Protein AF-A0A5S9IV39-F1 (afdb_monomer)

Nearest PDB structures (foldseek):
  6kns-assembly2_B-2  TM=7.835E-01  e=1.927E-12  Bacillus subtilis
  6kns-assembly1_A  TM=7.463E-01  e=2.581E-12  Bacillus subtilis
  1zkp-assembly1_C  TM=7.550E-01  e=1.438E-12  Bacillus anthracis str. Ames
  6kns-assembly4_D-2  TM=7.554E-01  e=3.458E-12  Bacillus subtilis
  5mtz-assembly2_B  TM=5.776E-01  e=8.945E-10  Saccharomyces cerevisiae

Organism: Uabimicrobium amorphum (NCBI:txid2596890)

Sequence (436 aa):
MKLIRKNTNKLLLPDYIIKCLSEIDWVNVHKGPEGENIIDFYDNDLLMITYGTRGSTPFSGPECLRYGGNTTSYQIYSPKLPNNYLYIGDGGSGILEIDKAIIRKCFSQGINPFADSKEKVSNVISEVVNTYTHYHYDHLHTGAPLTGLFHSLVIRKMIIGGWGPRRMFQNVFKRPVFPRDFSEMNASYAFYQIKDPRSSVIIFLPDGDFKEMGCSEFKNLLKQNVPQIKHKKVSHDLANCVVVKCFPTCHPDPCISYRYETYNHDNQIVSAITFMTDHDIRDTDYRETYFRDQVAGSDALYIDGQYENKNYIPGFGHGRVELIGEMAQKLKVPNVAIGHHDPTREDSQIDAMVELAKEANKSPESDFRSNILGASDRMLIFVPAKERGRKGIVIGKMDLKIGRKVEANLTSELEGTYAYTDLTSGYSVHDHTSTT

InterPro domains:
  IPR036866 Ribonuclease Z/Hydroxyacylglutathione hydrolase-like [G3DSA:3.60.15.10] (48-379)
  IPR036866 Ribonuclease Z/Hydroxyacylglutathione hydrolase-like [SSF56281] (132-360)

Radius of gyration: 21.0 Å; Cα contacts (8 Å, |Δi|>4): 983; chains: 1; bounding box: 49×58×57 Å

Foldseek 3Di:
DPWDWDQDPAALDFVLVVVLLVPAPLWDWDADPVRDTGTIATQFKKKKWWLAFAADAFADDPLFPFFHGWFTKMWIDGPLARRQETEMEFFTLSVQVSLVRLCVVCVVVVHHLAPDALVSSSVRHAEYEYEYQDQHCRRYVRGLLPGVLNVRLSHAYEYEYADCPPVSVQVNQDPPNHPHGVVVRVNRYDYHHDHDLLQWKWKQGSVRDIDIDGPVVVVVQLVDLFRWDDDDPDIDTQQSIWMWRWDWAQALDTGIKIKTFHAHSNSDTQAIEIEEEQHADDLCLLVDPSSLVRQAPHQEYEYFAQADPVPDDPRRRGYHLLSLLQSCLSRVHAEYAYGNHHSPDGPVRQVVSQVNSQVSVDDPVDPRGHHTYHHHRGWMWMAGGPDPRDQGIFTDHRQPVVVCVVDPDDDDPPPVPRPDDDSVPRVSPRDPPDDD

Structure (mmCIF, N/CA/C/O backbone):
data_AF-A0A5S9IV39-F1
#
_entry.id   AF-A0A5S9IV39-F1
#
loop_
_atom_site.group_PDB
_atom_site.id
_atom_site.type_symbol
_atom_site.label_atom_id
_atom_site.label_alt_id
_atom_site.label_comp_id
_atom_site.label_asym_id
_atom_site.label_entity_id
_atom_site.label_seq_id
_atom_site.pdbx_PDB_ins_code
_atom_site.Cartn_x
_atom_site.Cartn_y
_atom_site.Cartn_z
_atom_site.occupancy
_atom_site.B_iso_or_equiv
_atom_site.auth_seq_id
_atom_site.auth_comp_id
_atom_site.auth_asym_id
_atom_site.auth_atom_id
_atom_site.pdbx_PDB_model_num
ATOM 1 N N . MET A 1 1 ? -20.327 -15.338 15.941 1.00 32.53 1 MET A N 1
ATOM 2 C CA . MET A 1 1 ? -19.684 -14.053 15.601 1.00 32.53 1 MET A CA 1
ATOM 3 C C . MET A 1 1 ? -20.724 -12.937 15.712 1.00 32.53 1 MET A C 1
ATOM 5 O O . MET A 1 1 ? -21.688 -12.956 14.957 1.00 32.53 1 MET A O 1
ATOM 9 N N . LYS A 1 2 ? -20.624 -12.037 16.703 1.00 27.78 2 LYS A N 1
ATOM 10 C CA . LYS A 1 2 ? -21.437 -10.807 16.716 1.00 27.78 2 LYS A CA 1
ATOM 11 C C . LYS A 1 2 ? -20.745 -9.828 15.772 1.00 27.78 2 LYS A C 1
ATOM 13 O O . LYS A 1 2 ? -19.661 -9.364 16.096 1.00 27.78 2 LYS A O 1
ATOM 18 N N . LEU A 1 3 ? -21.323 -9.589 14.600 1.00 31.08 3 LEU A N 1
ATOM 19 C CA . LEU A 1 3 ? -20.855 -8.542 13.696 1.00 31.08 3 LEU A CA 1
ATOM 20 C C . LEU A 1 3 ? -21.110 -7.189 14.362 1.00 31.08 3 LEU A C 1
ATOM 22 O O . LEU A 1 3 ? -22.253 -6.881 14.707 1.00 31.08 3 LEU A O 1
ATOM 26 N N . ILE A 1 4 ? -20.059 -6.399 14.559 1.00 41.25 4 ILE A N 1
ATOM 27 C CA . ILE A 1 4 ? -20.183 -5.027 15.039 1.00 41.25 4 ILE A CA 1
ATOM 28 C C . ILE A 1 4 ? -20.114 -4.121 13.811 1.00 41.25 4 ILE A C 1
ATOM 30 O O . ILE A 1 4 ? -19.109 -4.065 13.109 1.00 41.25 4 ILE A O 1
ATOM 34 N N . ARG A 1 5 ? -21.215 -3.418 13.540 1.00 45.28 5 ARG A N 1
ATOM 35 C CA . ARG A 1 5 ? -21.240 -2.303 12.593 1.00 45.28 5 ARG A CA 1
ATOM 36 C C . ARG A 1 5 ? -20.698 -1.081 13.323 1.00 45.28 5 ARG A C 1
ATOM 38 O O . ARG A 1 5 ? -21.283 -0.667 14.326 1.00 45.28 5 ARG A O 1
ATOM 45 N N . LYS A 1 6 ? -19.594 -0.506 12.848 1.00 48.19 6 LYS A N 1
ATOM 46 C CA . LYS A 1 6 ? -19.117 0.776 13.368 1.00 48.19 6 LYS A CA 1
ATOM 47 C C . LYS A 1 6 ? -19.725 1.901 12.544 1.00 48.19 6 LYS A C 1
ATOM 49 O O . LYS A 1 6 ? -19.437 2.034 11.361 1.00 48.19 6 LYS A O 1
ATOM 54 N N . ASN A 1 7 ? -20.503 2.762 13.196 1.00 43.53 7 ASN A N 1
ATOM 55 C CA . ASN A 1 7 ? -20.769 4.097 12.667 1.00 43.53 7 ASN A CA 1
ATOM 56 C C . ASN A 1 7 ? -19.463 4.896 12.782 1.00 43.53 7 ASN A C 1
ATOM 58 O O . ASN A 1 7 ? -19.201 5.537 13.800 1.00 43.53 7 ASN A O 1
ATOM 62 N N . THR A 1 8 ? -18.577 4.784 11.794 1.00 49.19 8 THR A N 1
ATOM 63 C CA . THR A 1 8 ? -17.324 5.540 11.796 1.00 49.19 8 THR A CA 1
ATOM 64 C C . THR A 1 8 ? -17.610 6.985 11.409 1.00 49.19 8 THR A C 1
ATOM 66 O O . THR A 1 8 ? -17.911 7.281 10.254 1.00 49.19 8 THR A O 1
ATOM 69 N N . ASN A 1 9 ? -17.480 7.903 12.366 1.00 49.62 9 ASN A N 1
ATOM 70 C CA . ASN A 1 9 ? -17.461 9.331 12.066 1.00 49.62 9 ASN A CA 1
ATOM 71 C C . ASN A 1 9 ? -16.240 9.670 11.190 1.00 49.62 9 ASN A C 1
ATOM 73 O O . ASN A 1 9 ? -15.111 9.350 11.561 1.00 49.62 9 ASN A O 1
ATOM 77 N N . LYS A 1 10 ? -16.518 10.322 10.049 1.00 57.34 10 LYS A N 1
ATOM 78 C CA . LYS A 1 10 ? -15.617 11.023 9.111 1.00 57.34 10 LYS A CA 1
ATOM 79 C C . LYS A 1 10 ? -14.285 10.311 8.828 1.00 57.34 10 LYS A C 1
ATOM 81 O O . LYS A 1 10 ? -13.255 10.645 9.402 1.00 57.34 10 LYS A O 1
ATOM 86 N N . LEU A 1 11 ? -14.293 9.389 7.864 1.00 59.19 11 LEU A N 1
ATOM 87 C CA . LEU A 1 11 ? -13.065 8.804 7.319 1.00 59.19 11 LEU A CA 1
ATOM 88 C C . LEU A 1 11 ? -12.176 9.876 6.674 1.00 59.19 11 LEU A C 1
ATOM 90 O O . LEU A 1 11 ? -12.661 10.795 6.000 1.00 59.19 11 LEU A O 1
ATOM 94 N N . LEU A 1 12 ? -10.859 9.729 6.815 1.00 66.06 12 LEU A N 1
ATOM 95 C CA . LEU A 1 12 ? -9.867 10.442 6.005 1.00 66.06 12 LEU A CA 1
ATOM 96 C C . LEU A 1 12 ? -9.728 9.814 4.608 1.00 66.06 12 LEU A C 1
ATOM 98 O O . LEU A 1 12 ? -8.633 9.528 4.128 1.00 66.06 12 LEU A O 1
ATOM 102 N N . LEU A 1 13 ? -10.867 9.604 3.952 1.00 68.00 13 LEU A N 1
ATOM 103 C CA . LEU A 1 13 ? -10.930 9.285 2.535 1.00 68.00 13 LEU A CA 1
ATOM 104 C C . LEU A 1 13 ? -11.268 10.568 1.763 1.00 68.00 13 LEU A C 1
ATOM 106 O O . LEU A 1 13 ? -12.123 11.340 2.214 1.00 68.00 13 LEU A O 1
ATOM 110 N N . PRO A 1 14 ? -10.608 10.826 0.624 1.00 64.44 14 PRO A N 1
ATOM 111 C CA . PRO A 1 14 ? -11.048 11.857 -0.305 1.00 64.44 14 PRO A CA 1
ATOM 112 C C . PRO A 1 14 ? -12.504 11.641 -0.759 1.00 64.44 14 PRO A C 1
ATOM 114 O O . PRO A 1 14 ? -12.929 10.505 -0.959 1.00 64.44 14 PRO A O 1
ATOM 117 N N . ASP A 1 15 ? -13.257 12.718 -0.996 1.00 66.94 15 ASP A N 1
ATOM 118 C CA . ASP A 1 15 ? -14.691 12.639 -1.340 1.00 66.94 15 ASP A CA 1
ATOM 119 C C . ASP A 1 15 ? -14.977 11.807 -2.599 1.00 66.94 15 ASP A C 1
ATOM 121 O O . ASP A 1 15 ? -16.003 11.133 -2.695 1.00 66.94 15 ASP A O 1
ATOM 125 N N . TYR A 1 16 ? -14.055 11.806 -3.565 1.00 66.12 16 TYR A N 1
ATOM 126 C CA . TYR A 1 16 ? -14.197 10.984 -4.765 1.00 66.12 16 TYR A CA 1
ATOM 127 C C . TYR A 1 16 ? -14.107 9.478 -4.459 1.00 66.12 16 TYR A C 1
ATOM 129 O O . TYR A 1 16 ? -14.784 8.701 -5.126 1.00 66.12 16 TYR A O 1
ATOM 137 N N . ILE A 1 17 ? -13.350 9.061 -3.430 1.00 72.25 17 ILE A N 1
ATOM 138 C CA . ILE A 1 17 ? -13.328 7.668 -2.950 1.00 72.25 17 ILE A CA 1
ATOM 139 C C . ILE A 1 17 ? -14.689 7.302 -2.378 1.00 72.25 17 ILE A C 1
ATOM 141 O O . ILE A 1 17 ? -15.246 6.268 -2.733 1.00 72.25 17 ILE A O 1
ATOM 145 N N . ILE A 1 18 ? -15.233 8.162 -1.511 1.00 72.38 18 ILE A N 1
ATOM 146 C CA . ILE A 1 18 ? -16.552 7.964 -0.899 1.00 72.38 18 ILE A CA 1
ATOM 147 C C . ILE A 1 18 ? -17.593 7.805 -2.005 1.00 72.38 18 ILE A C 1
ATOM 149 O O . ILE A 1 18 ? -18.405 6.885 -1.971 1.00 72.38 18 ILE A O 1
ATOM 153 N N . LYS A 1 19 ? -17.530 8.644 -3.040 1.00 71.81 19 LYS A N 1
ATOM 154 C CA . LYS A 1 19 ? -18.428 8.511 -4.180 1.00 71.81 19 LYS A CA 1
ATOM 155 C C . LYS A 1 19 ? -18.265 7.175 -4.918 1.00 71.81 19 LYS A C 1
ATOM 157 O O . LYS A 1 19 ? -19.274 6.520 -5.152 1.00 71.8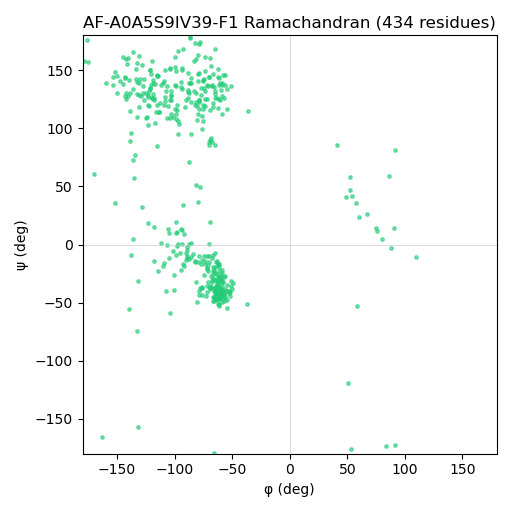1 19 LYS A O 1
ATOM 162 N N . CYS A 1 20 ? -17.042 6.738 -5.219 1.00 74.19 20 CYS A N 1
ATOM 163 C CA . CYS A 1 20 ? -16.818 5.442 -5.877 1.00 74.19 20 CYS A CA 1
ATOM 164 C C . CYS A 1 20 ? -17.349 4.273 -5.035 1.00 74.19 20 CYS A C 1
ATOM 166 O O . CYS A 1 20 ? -18.021 3.388 -5.551 1.00 74.19 20 CYS A O 1
ATOM 168 N N . LEU A 1 21 ? -17.107 4.294 -3.724 1.00 78.50 21 LEU A N 1
ATOM 169 C CA . LEU A 1 21 ? -17.638 3.288 -2.806 1.00 78.50 21 LEU A CA 1
ATOM 170 C C . LEU A 1 21 ? -19.171 3.290 -2.778 1.00 78.50 21 LEU A C 1
ATOM 172 O O . LEU A 1 21 ? -19.775 2.229 -2.682 1.00 78.50 21 LEU A O 1
ATOM 176 N N . SER A 1 22 ? -19.797 4.466 -2.891 1.00 77.38 22 SER A N 1
ATOM 177 C CA . SER A 1 22 ? -21.258 4.594 -2.903 1.00 77.38 22 SER A CA 1
ATOM 178 C C . SER A 1 22 ? -21.934 4.060 -4.170 1.00 77.38 22 SER A C 1
ATOM 180 O O . SER A 1 22 ? -23.147 3.878 -4.173 1.00 77.38 22 SER A O 1
ATOM 182 N N . GLU A 1 23 ? -21.166 3.822 -5.236 1.00 77.44 23 GLU A N 1
ATOM 183 C CA . GLU A 1 23 ? -21.652 3.243 -6.495 1.00 77.44 23 GLU A CA 1
ATOM 184 C C . GLU A 1 23 ? -21.594 1.703 -6.495 1.00 77.44 23 GLU A C 1
ATOM 186 O O . GLU A 1 23 ? -22.163 1.069 -7.382 1.00 77.44 23 GLU A O 1
ATOM 191 N N . ILE A 1 24 ? -20.956 1.084 -5.494 1.00 78.38 24 ILE A N 1
ATOM 192 C CA . ILE A 1 24 ? -20.933 -0.374 -5.337 1.00 78.38 24 ILE A CA 1
ATOM 193 C C . ILE A 1 24 ? -22.310 -0.835 -4.841 1.00 78.38 24 ILE A C 1
ATOM 195 O O . ILE A 1 24 ? -22.748 -0.465 -3.755 1.00 78.38 24 ILE A O 1
ATOM 199 N N . ASP A 1 25 ? -22.981 -1.679 -5.624 1.00 77.25 25 ASP A N 1
ATOM 200 C CA . ASP A 1 25 ? -24.392 -2.055 -5.450 1.00 77.25 25 ASP A CA 1
ATOM 201 C C . ASP A 1 25 ? -24.731 -2.702 -4.095 1.00 77.25 25 ASP A C 1
ATOM 203 O O . ASP A 1 25 ? -25.843 -2.544 -3.593 1.00 77.25 25 ASP A O 1
ATOM 207 N N . TRP A 1 26 ? -23.787 -3.427 -3.495 1.00 77.44 26 TRP A N 1
ATOM 208 C CA . TRP A 1 26 ? -23.942 -4.055 -2.178 1.00 77.44 26 TRP A CA 1
ATOM 209 C C . TRP A 1 26 ? -23.358 -3.234 -1.021 1.00 77.44 26 TRP A C 1
ATOM 211 O O . TRP A 1 26 ? -23.416 -3.680 0.129 1.00 77.44 26 TRP A O 1
ATOM 221 N N . VAL A 1 27 ? -22.781 -2.059 -1.286 1.00 79.56 27 VAL A N 1
ATOM 222 C CA . VAL A 1 27 ? -22.343 -1.137 -0.234 1.00 79.56 27 VAL A CA 1
ATOM 223 C C . VAL A 1 27 ? -23.547 -0.342 0.253 1.00 79.56 27 VAL A C 1
ATOM 225 O O . VAL A 1 27 ? -24.215 0.359 -0.502 1.00 79.56 27 VAL A O 1
ATOM 228 N N . ASN A 1 28 ? -23.818 -0.433 1.553 1.00 79.88 28 ASN A N 1
ATOM 229 C CA . ASN A 1 28 ? -24.914 0.306 2.157 1.00 79.88 28 ASN A CA 1
ATOM 230 C C . ASN A 1 28 ? -24.531 1.781 2.307 1.00 79.88 28 ASN A C 1
ATOM 232 O O . ASN A 1 28 ? -23.580 2.127 3.015 1.00 79.88 28 ASN A O 1
ATOM 236 N N . VAL A 1 29 ? -25.317 2.644 1.666 1.00 79.50 29 VAL A N 1
ATOM 237 C CA . VAL A 1 29 ? -25.182 4.100 1.728 1.00 79.50 29 VAL A CA 1
ATOM 238 C C . VAL A 1 29 ? -26.459 4.682 2.312 1.00 79.50 29 VAL A C 1
ATOM 240 O O . VAL A 1 29 ? -27.559 4.381 1.853 1.00 79.50 29 VAL A O 1
ATOM 243 N N . HIS A 1 30 ? -26.327 5.538 3.316 1.00 80.88 30 HIS A N 1
ATOM 244 C CA . HIS A 1 30 ? -27.452 6.252 3.912 1.00 80.88 30 HIS A CA 1
ATOM 245 C C . HIS A 1 30 ? -27.107 7.723 4.137 1.00 80.88 30 HIS A C 1
ATOM 247 O O . HIS A 1 30 ? -25.952 8.131 4.030 1.00 80.88 30 HIS A O 1
ATOM 253 N N . LYS A 1 31 ? -28.123 8.550 4.390 1.00 79.88 31 LYS A N 1
ATOM 254 C CA . LYS A 1 31 ? -27.938 9.984 4.615 1.00 79.88 31 LYS A CA 1
ATOM 255 C C . LYS A 1 31 ? -27.679 10.279 6.085 1.00 79.88 31 LYS A C 1
ATOM 257 O O . LYS A 1 31 ? -28.416 9.804 6.948 1.00 79.88 31 LYS A O 1
ATOM 262 N N . GLY A 1 32 ? -26.636 11.061 6.339 1.00 70.19 32 GLY A N 1
ATOM 263 C CA . GLY A 1 32 ? -26.328 11.594 7.655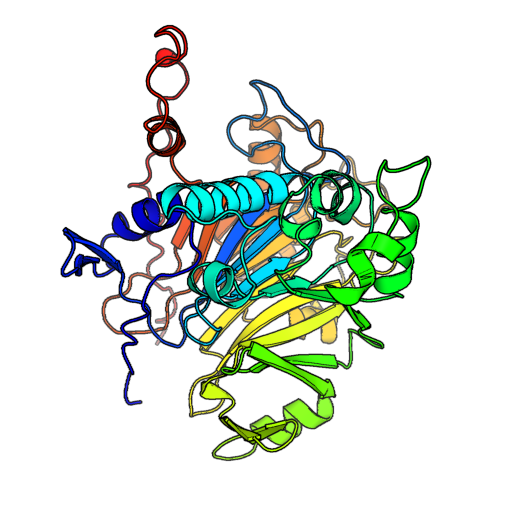 1.00 70.19 32 GLY A CA 1
ATOM 264 C C . GLY A 1 32 ? -27.201 12.791 8.041 1.00 70.19 32 GLY A C 1
ATOM 265 O O . GLY A 1 32 ? -27.998 13.272 7.227 1.00 70.19 32 GLY A O 1
ATOM 266 N N . PRO A 1 33 ? -27.060 13.279 9.286 1.00 70.88 33 PRO A N 1
ATOM 267 C CA . PRO A 1 33 ? -27.818 14.419 9.801 1.00 70.88 33 PRO A CA 1
ATOM 268 C C . PRO A 1 33 ? -27.607 15.716 9.006 1.00 70.88 33 PRO A C 1
ATOM 270 O O . PRO A 1 33 ? -28.498 16.562 8.989 1.00 70.88 33 PRO A O 1
ATOM 273 N N . GLU A 1 34 ? -26.459 15.873 8.340 1.00 67.88 34 GLU A N 1
ATOM 274 C CA . GLU A 1 34 ? -26.099 17.046 7.530 1.00 67.88 34 GLU A CA 1
ATOM 275 C C . GLU A 1 34 ? -26.335 16.799 6.020 1.00 67.88 34 GLU A C 1
ATOM 277 O O . GLU A 1 34 ? -25.954 17.612 5.179 1.00 67.88 34 GLU A O 1
ATOM 282 N N . GLY A 1 35 ? -26.994 15.690 5.650 1.00 68.75 35 GLY A N 1
ATOM 283 C CA . GLY A 1 35 ? -27.282 15.312 4.259 1.00 68.75 35 GLY A CA 1
ATOM 284 C C . GLY A 1 35 ? -26.106 14.664 3.513 1.00 68.75 35 GLY A C 1
ATOM 285 O O . GLY A 1 35 ? -26.217 14.350 2.317 1.00 68.75 35 GLY A O 1
ATOM 286 N N . GLU A 1 36 ? -24.995 14.424 4.205 1.00 68.25 36 GLU A N 1
ATOM 287 C CA . GLU A 1 36 ? -23.816 13.730 3.705 1.00 68.25 36 GLU A CA 1
ATOM 288 C C . GLU A 1 36 ? -24.091 12.237 3.456 1.00 68.25 36 GLU A C 1
ATOM 290 O O . GLU A 1 36 ? -24.979 11.637 4.064 1.00 68.25 36 GLU A O 1
ATOM 295 N N . ASN A 1 37 ? -23.346 11.622 2.532 1.00 68.31 37 ASN A N 1
ATOM 296 C CA . ASN A 1 37 ? -23.401 10.172 2.335 1.00 68.31 37 ASN A CA 1
ATOM 297 C C . ASN A 1 37 ? -22.577 9.481 3.430 1.00 68.31 37 ASN A C 1
ATOM 299 O O . ASN A 1 37 ? -21.375 9.721 3.539 1.00 68.31 37 ASN A O 1
ATOM 303 N N . ILE A 1 38 ? -23.212 8.597 4.195 1.00 73.31 38 ILE A N 1
ATOM 304 C CA . ILE A 1 38 ? -22.571 7.702 5.157 1.00 73.31 38 ILE A CA 1
ATOM 305 C C . ILE A 1 38 ? -22.505 6.310 4.540 1.00 73.31 38 ILE A C 1
ATOM 307 O O . ILE A 1 38 ? -23.515 5.778 4.078 1.00 73.31 38 ILE A O 1
ATOM 311 N N . ILE A 1 39 ? -21.305 5.737 4.545 1.00 77.25 39 ILE A N 1
ATOM 312 C CA . ILE A 1 39 ? -21.019 4.401 4.028 1.00 77.25 39 ILE A CA 1
ATOM 313 C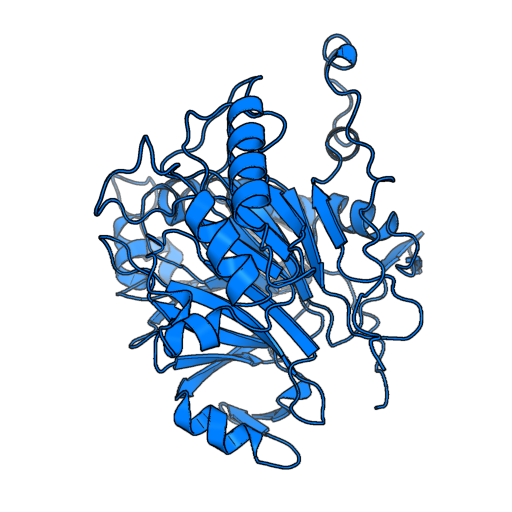 C . ILE A 1 39 ? -20.773 3.468 5.202 1.00 77.25 39 ILE A C 1
ATOM 315 O O . ILE A 1 39 ? -19.992 3.793 6.098 1.00 77.25 39 ILE A O 1
ATOM 319 N N . ASP A 1 40 ? -21.423 2.310 5.182 1.00 78.69 40 ASP A N 1
ATOM 320 C CA . ASP A 1 40 ? -21.189 1.282 6.186 1.00 78.69 40 ASP A CA 1
ATOM 321 C C . ASP A 1 40 ? -19.914 0.501 5.892 1.00 78.69 40 ASP A C 1
ATOM 323 O O . ASP A 1 40 ? -19.777 -0.115 4.835 1.00 78.69 40 ASP A O 1
ATOM 327 N N . PHE A 1 41 ? -19.020 0.479 6.877 1.00 81.88 41 PHE A N 1
ATOM 328 C CA . PHE A 1 41 ? -17.872 -0.413 6.903 1.00 81.88 41 PHE A CA 1
ATOM 329 C C . PHE A 1 41 ? -17.977 -1.386 8.073 1.00 81.88 41 PHE A C 1
ATOM 331 O O . PHE A 1 41 ? -18.463 -1.050 9.159 1.00 81.88 41 PHE A O 1
ATOM 338 N N . TYR A 1 42 ? -17.476 -2.593 7.851 1.00 84.69 42 TYR A N 1
ATOM 339 C CA . TYR A 1 42 ? -17.427 -3.653 8.852 1.00 84.69 42 TYR A CA 1
ATOM 340 C C . TYR A 1 42 ? -16.016 -3.799 9.401 1.00 84.69 42 TYR A C 1
ATOM 342 O O . TYR A 1 42 ? -15.053 -3.541 8.690 1.00 84.69 42 TYR A O 1
ATOM 350 N N . ASP A 1 43 ? -15.866 -4.240 10.652 1.00 84.12 43 ASP A N 1
ATOM 351 C CA . ASP A 1 43 ? -14.563 -4.240 11.336 1.00 84.12 43 ASP A CA 1
ATOM 352 C C . ASP A 1 43 ? -13.433 -4.898 10.529 1.00 84.12 43 ASP A C 1
ATOM 354 O O . ASP A 1 43 ? -12.300 -4.429 10.559 1.00 84.12 43 ASP A O 1
ATOM 358 N N . ASN A 1 44 ? -13.732 -5.960 9.781 1.00 88.62 44 ASN A N 1
ATOM 359 C CA . ASN A 1 44 ? -12.749 -6.714 8.998 1.00 88.62 44 ASN A CA 1
ATOM 360 C C . ASN A 1 44 ? -12.589 -6.232 7.549 1.00 88.62 44 ASN A C 1
ATOM 362 O O . ASN A 1 44 ? -11.924 -6.895 6.760 1.00 88.62 44 ASN A O 1
ATOM 366 N N . ASP A 1 45 ? -13.197 -5.103 7.194 1.00 89.94 45 ASP A N 1
ATOM 367 C CA . ASP A 1 45 ? -12.993 -4.478 5.896 1.00 89.94 45 ASP A CA 1
ATOM 368 C C . ASP A 1 45 ? -11.565 -3.954 5.774 1.00 89.94 45 ASP A C 1
ATOM 370 O O . ASP A 1 45 ? -11.025 -3.311 6.686 1.00 89.94 45 ASP A O 1
ATOM 374 N N . LEU A 1 46 ? -10.975 -4.206 4.610 1.00 92.56 46 LEU A N 1
ATOM 375 C CA . LEU A 1 46 ? -9.658 -3.716 4.250 1.00 92.56 46 LEU A CA 1
ATOM 376 C C . LEU A 1 46 ? -9.716 -3.070 2.868 1.00 92.56 46 LEU A C 1
ATOM 378 O O . LEU A 1 46 ? -10.206 -3.652 1.902 1.00 92.56 46 LEU A O 1
ATOM 382 N N . LEU A 1 47 ? -9.210 -1.847 2.788 1.00 92.12 47 LEU A N 1
ATOM 383 C CA . LEU A 1 47 ? -9.186 -1.048 1.576 1.00 92.12 47 LEU A CA 1
ATOM 384 C C . LEU A 1 47 ? -7.753 -0.617 1.291 1.00 92.12 47 LEU A C 1
ATOM 386 O O . LEU A 1 47 ? -7.085 -0.066 2.165 1.00 92.12 47 LEU A O 1
ATOM 390 N N . MET A 1 48 ? -7.301 -0.821 0.061 1.00 95.19 48 MET A N 1
ATOM 391 C CA . MET A 1 48 ? -6.076 -0.231 -0.459 1.00 95.19 48 MET A CA 1
ATOM 392 C C . MET A 1 48 ? -6.421 0.688 -1.626 1.00 95.19 48 MET A C 1
ATOM 394 O O . MET A 1 48 ? -7.254 0.349 -2.465 1.00 95.19 48 MET A O 1
ATOM 398 N N . ILE A 1 49 ? -5.777 1.850 -1.677 1.00 92.94 49 ILE A N 1
ATOM 399 C CA . ILE A 1 49 ? -5.847 2.755 -2.824 1.00 92.94 49 ILE A CA 1
ATOM 400 C C . ILE A 1 49 ? -4.430 2.991 -3.314 1.00 92.94 49 ILE A C 1
ATOM 402 O O . ILE A 1 49 ? -3.607 3.503 -2.557 1.00 92.94 49 ILE A O 1
ATOM 406 N N . THR A 1 50 ? -4.137 2.650 -4.562 1.00 94.62 50 THR A N 1
ATOM 407 C CA . THR A 1 50 ? -2.878 3.047 -5.194 1.00 94.62 50 THR A CA 1
ATOM 408 C C . THR A 1 50 ? -3.028 4.458 -5.742 1.00 94.62 50 THR A C 1
ATOM 410 O O . THR A 1 50 ? -4.009 4.791 -6.402 1.00 94.62 50 THR A O 1
ATOM 413 N N . TYR A 1 51 ? -2.055 5.309 -5.463 1.00 92.88 51 TYR A N 1
ATOM 414 C CA . TYR A 1 51 ? -1.982 6.681 -5.964 1.00 92.88 51 TYR A CA 1
ATOM 415 C C . TYR A 1 51 ? -0.865 6.866 -6.985 1.00 92.88 51 TYR A C 1
ATOM 417 O O . TYR A 1 51 ? -0.895 7.824 -7.751 1.00 92.88 51 TYR A O 1
ATOM 425 N N . GLY A 1 52 ? 0.089 5.940 -7.007 1.00 95.12 52 GLY A N 1
ATOM 426 C CA . GLY A 1 52 ? 1.092 5.831 -8.047 1.00 95.12 52 GLY A CA 1
ATOM 427 C C . GLY A 1 52 ? 1.486 4.382 -8.267 1.00 95.12 52 GLY A C 1
ATOM 428 O O . GLY A 1 52 ? 1.547 3.603 -7.313 1.00 95.12 52 GLY A O 1
ATOM 429 N N . THR A 1 53 ? 1.688 4.029 -9.531 1.00 95.81 53 THR A N 1
ATOM 430 C CA . THR A 1 53 ? 1.935 2.654 -9.991 1.00 95.81 53 THR A CA 1
ATOM 431 C C . THR A 1 53 ? 3.068 2.543 -11.012 1.00 95.81 53 THR A C 1
ATOM 433 O O . THR A 1 53 ? 3.329 1.452 -11.516 1.00 95.81 53 THR A O 1
ATOM 436 N N . ARG A 1 54 ? 3.759 3.651 -11.307 1.00 95.38 54 ARG A N 1
ATOM 437 C CA . ARG A 1 54 ? 4.974 3.695 -12.132 1.00 95.38 54 ARG A CA 1
ATOM 438 C C . ARG A 1 54 ? 6.223 3.478 -11.282 1.00 95.38 54 ARG A C 1
ATOM 440 O O . ARG A 1 54 ? 6.269 3.915 -10.133 1.00 95.38 54 ARG A O 1
ATOM 447 N N . GLY A 1 55 ? 7.229 2.854 -11.877 1.00 93.06 55 GLY A N 1
ATOM 448 C CA . GLY A 1 55 ? 8.567 2.756 -11.302 1.00 93.06 55 GLY A CA 1
ATOM 449 C C . GLY A 1 55 ? 9.496 3.873 -11.760 1.00 93.06 55 GLY A C 1
ATOM 450 O O . GLY A 1 55 ? 9.190 4.574 -12.720 1.00 93.06 55 GLY A O 1
ATOM 451 N N . SER A 1 56 ? 10.647 4.007 -11.101 1.00 91.31 56 SER A N 1
ATOM 452 C CA . SER A 1 56 ? 11.812 4.868 -11.389 1.00 91.31 56 SER A CA 1
ATOM 453 C C . SER A 1 56 ? 11.575 6.386 -11.457 1.00 91.31 56 SER A C 1
ATOM 455 O O . SER A 1 56 ? 12.274 7.158 -10.797 1.00 91.31 56 SER A O 1
ATOM 457 N N . THR A 1 57 ? 10.617 6.855 -12.254 1.00 93.50 57 THR A N 1
ATOM 458 C CA . THR A 1 57 ? 10.292 8.276 -12.439 1.00 93.50 57 THR A CA 1
ATOM 459 C C . THR A 1 57 ? 8.824 8.453 -12.810 1.00 93.50 57 THR A C 1
ATOM 461 O O . THR A 1 57 ? 8.285 7.614 -13.534 1.00 93.50 57 THR A O 1
ATOM 464 N N . PRO A 1 58 ? 8.180 9.566 -12.416 1.00 92.69 58 PRO A N 1
ATOM 465 C CA . PRO A 1 58 ? 6.847 9.858 -12.907 1.00 92.69 58 PRO A CA 1
ATOM 466 C C . PRO A 1 58 ? 6.891 10.140 -14.408 1.00 92.69 58 PRO A C 1
ATOM 468 O O . PRO A 1 58 ? 7.852 10.723 -14.914 1.00 92.69 58 PRO A O 1
ATOM 471 N N . PHE A 1 59 ? 5.829 9.767 -15.110 1.00 91.50 59 PHE A N 1
ATOM 472 C CA . PHE A 1 59 ? 5.704 9.971 -16.548 1.00 91.50 59 PHE A CA 1
ATOM 473 C C . PHE A 1 59 ? 4.332 10.551 -16.881 1.00 91.50 59 PHE A C 1
ATOM 475 O O . PHE A 1 59 ? 3.341 10.222 -16.242 1.00 91.50 59 PHE A O 1
ATOM 482 N N . SER A 1 60 ? 4.255 11.454 -17.853 1.00 86.56 60 SER A N 1
ATOM 483 C CA . SER A 1 60 ? 3.000 12.108 -18.225 1.00 86.56 60 SER A CA 1
ATOM 484 C C . SER A 1 60 ? 2.905 12.211 -19.735 1.00 86.56 60 SER A C 1
ATOM 486 O O . SER A 1 60 ? 3.830 12.701 -20.377 1.00 86.56 60 SER A O 1
ATOM 488 N N . GLY A 1 61 ? 1.768 11.792 -20.276 1.00 82.50 61 GLY A N 1
ATOM 489 C CA . GLY A 1 61 ? 1.477 11.827 -21.702 1.00 82.50 61 GLY A CA 1
ATOM 490 C C . GLY A 1 61 ? 0.067 11.297 -21.988 1.00 82.50 61 GLY A C 1
ATOM 491 O O . GLY A 1 61 ? -0.497 10.585 -21.145 1.00 82.50 61 GLY A O 1
ATOM 492 N N . PRO A 1 62 ? -0.546 11.654 -23.133 1.00 81.19 62 PRO A N 1
ATOM 493 C CA . PRO A 1 62 ? -1.821 11.083 -23.582 1.00 81.19 62 PRO A CA 1
ATOM 494 C C . PRO A 1 62 ? -1.856 9.545 -23.589 1.00 81.19 62 PRO A C 1
ATOM 496 O O . PRO A 1 62 ? -2.897 8.945 -23.337 1.00 81.19 62 PRO A O 1
ATOM 499 N N . GLU A 1 63 ? -0.711 8.922 -23.835 1.00 83.31 63 GLU A N 1
ATOM 500 C CA . GLU A 1 63 ? -0.463 7.484 -23.886 1.00 83.31 63 GLU A CA 1
ATOM 501 C C . GLU A 1 63 ? -0.491 6.786 -22.515 1.00 83.31 63 GLU A C 1
ATOM 503 O O . GLU A 1 63 ? -0.464 5.561 -22.467 1.00 83.31 63 GLU A O 1
ATOM 508 N N . CYS A 1 64 ? -0.538 7.543 -21.412 1.00 82.50 64 CYS A N 1
ATOM 509 C CA . CYS A 1 64 ? -0.518 7.033 -20.033 1.00 82.50 64 CYS A CA 1
ATOM 510 C C . CYS A 1 64 ? -1.793 7.376 -19.244 1.00 82.50 64 CYS A C 1
ATOM 512 O O . CYS A 1 64 ? -1.808 7.329 -18.013 1.00 82.50 64 CYS A O 1
ATOM 514 N N . LEU A 1 65 ? -2.874 7.789 -19.912 1.00 80.62 65 LEU A N 1
ATOM 515 C CA . LEU A 1 65 ? -4.096 8.250 -19.243 1.00 80.62 65 LEU A CA 1
ATOM 516 C C . LEU A 1 65 ? -4.850 7.123 -18.515 1.00 80.62 65 LEU A C 1
ATOM 518 O O . LEU A 1 65 ? -5.583 7.392 -17.550 1.00 80.62 65 LEU A O 1
ATOM 522 N N . ARG A 1 66 ? -4.711 5.868 -18.957 1.00 81.50 66 ARG A N 1
ATOM 523 C CA . ARG A 1 66 ? -5.403 4.701 -18.397 1.00 81.50 66 ARG A CA 1
ATOM 524 C C . ARG A 1 66 ? -4.720 4.183 -17.145 1.00 81.50 66 ARG A C 1
ATOM 526 O O . ARG A 1 66 ? -5.421 4.023 -16.151 1.00 81.50 66 ARG A O 1
ATOM 533 N N . TYR A 1 67 ? -3.412 3.974 -17.146 1.00 87.06 67 TYR A N 1
ATOM 534 C CA . TYR A 1 67 ? -2.719 3.479 -15.951 1.00 87.06 67 TYR A CA 1
ATOM 535 C C . TYR A 1 67 ? -2.161 4.597 -15.077 1.00 87.06 67 TYR A C 1
ATOM 537 O O . TYR A 1 67 ? -1.953 4.399 -13.886 1.00 87.06 67 TYR A O 1
ATOM 545 N N . GLY A 1 68 ? -2.042 5.803 -15.619 1.00 89.31 68 GLY A N 1
ATOM 546 C CA . GLY A 1 68 ? -1.477 6.929 -14.904 1.00 89.31 68 GLY A CA 1
ATOM 547 C C . GLY A 1 68 ? 0.044 6.950 -14.975 1.00 89.31 68 GLY A C 1
ATOM 548 O O . GLY A 1 68 ? 0.695 6.214 -15.725 1.00 89.31 68 GLY A O 1
ATOM 549 N N . GLY A 1 69 ? 0.588 7.884 -14.216 1.00 92.44 69 GLY A N 1
ATOM 550 C CA . GLY A 1 69 ? 1.931 8.406 -14.386 1.00 92.44 69 GLY A CA 1
ATOM 551 C C . GLY A 1 69 ? 2.690 8.593 -13.087 1.00 92.44 69 GLY A C 1
ATOM 552 O O . GLY A 1 69 ? 3.879 8.898 -13.110 1.00 92.44 69 GLY A O 1
ATOM 553 N N . ASN A 1 70 ? 2.013 8.449 -11.952 1.00 95.38 70 ASN A N 1
ATOM 554 C CA . ASN A 1 70 ? 2.606 8.695 -10.657 1.00 95.38 70 ASN A CA 1
ATOM 555 C C . ASN A 1 70 ? 3.453 7.515 -10.195 1.00 95.38 70 ASN A C 1
ATOM 557 O O . ASN A 1 70 ? 3.109 6.357 -10.437 1.00 95.38 70 ASN A O 1
ATOM 561 N N . THR A 1 71 ? 4.526 7.807 -9.464 1.00 97.62 71 THR A N 1
ATOM 562 C CA . THR A 1 71 ? 5.351 6.761 -8.863 1.00 97.62 71 THR A CA 1
ATOM 563 C C . THR A 1 71 ? 4.792 6.256 -7.546 1.00 97.62 71 THR A C 1
ATOM 565 O O . THR A 1 71 ? 4.010 6.943 -6.878 1.00 97.62 71 THR A O 1
ATOM 568 N N . THR A 1 72 ? 5.215 5.043 -7.195 1.00 97.62 72 THR A N 1
ATOM 569 C CA . THR A 1 72 ? 4.705 4.209 -6.107 1.00 97.62 72 THR A CA 1
ATOM 570 C C . THR A 1 72 ? 4.290 4.985 -4.860 1.00 97.62 72 THR A C 1
ATOM 572 O O . THR A 1 72 ? 5.080 5.629 -4.167 1.00 97.62 72 THR A O 1
ATOM 575 N N . SER A 1 73 ? 2.995 4.930 -4.573 1.00 97.06 73 SER A N 1
ATOM 576 C CA . SER A 1 73 ? 2.384 5.432 -3.344 1.00 97.06 73 SER A CA 1
ATOM 577 C C . SER A 1 73 ? 1.042 4.750 -3.170 1.00 97.06 73 SER A C 1
ATOM 579 O O . SER A 1 73 ? 0.289 4.611 -4.137 1.00 97.06 73 SER A O 1
ATOM 581 N N . TYR A 1 74 ? 0.702 4.363 -1.949 1.00 97.25 74 TYR A N 1
ATOM 582 C CA . TYR A 1 74 ? -0.606 3.789 -1.657 1.00 97.25 74 TYR A CA 1
ATOM 583 C C . TYR A 1 74 ? -1.110 4.197 -0.275 1.00 97.25 74 TYR A C 1
ATOM 585 O O . TYR A 1 74 ? -0.354 4.634 0.588 1.00 97.25 74 TYR A O 1
ATOM 593 N N . GLN A 1 75 ? -2.411 4.052 -0.064 1.00 95.31 75 GLN A N 1
ATOM 594 C CA . GLN A 1 75 ? -3.077 4.255 1.216 1.00 95.31 75 GLN A CA 1
ATOM 595 C C . GLN A 1 75 ? -3.732 2.952 1.651 1.00 95.31 75 GLN A C 1
ATOM 597 O O . GLN A 1 75 ? -4.309 2.244 0.825 1.00 95.31 75 GLN A O 1
ATOM 602 N N . ILE A 1 76 ? -3.680 2.670 2.950 1.00 95.12 76 ILE A N 1
ATOM 603 C CA . ILE A 1 76 ? -4.435 1.591 3.585 1.00 95.12 76 ILE A CA 1
ATOM 604 C C . ILE A 1 76 ? -5.520 2.195 4.461 1.00 95.12 76 ILE A C 1
ATOM 606 O O . ILE A 1 76 ? -5.296 3.160 5.192 1.00 95.12 76 ILE A O 1
ATOM 610 N N . TYR A 1 77 ? -6.697 1.592 4.416 1.00 91.44 77 TYR A N 1
ATOM 611 C CA . TYR A 1 77 ? -7.793 1.908 5.306 1.00 91.44 77 TYR A CA 1
ATOM 612 C C . TYR A 1 77 ? -8.414 0.632 5.880 1.00 91.44 77 TYR A C 1
ATOM 614 O O . TYR A 1 77 ? -8.578 -0.373 5.190 1.00 91.44 77 TYR A O 1
ATOM 622 N N . SER A 1 78 ? -8.763 0.691 7.164 1.00 91.69 78 SER A N 1
ATOM 623 C CA . SER A 1 78 ? -9.542 -0.325 7.865 1.00 91.69 78 SER A CA 1
ATOM 624 C C . SER A 1 78 ? -10.287 0.329 9.036 1.00 91.69 78 SER A C 1
ATOM 626 O O . SER A 1 78 ? -9.699 1.184 9.703 1.00 91.69 78 SER A O 1
ATOM 628 N N . PRO A 1 79 ? -11.524 -0.088 9.371 1.00 88.38 79 PRO A N 1
ATOM 629 C CA . PRO A 1 79 ? -12.251 0.408 10.552 1.00 88.38 79 PRO A CA 1
ATOM 630 C C . PRO A 1 79 ? -11.609 0.058 11.905 1.00 88.38 79 PRO A C 1
ATOM 632 O O . PRO A 1 79 ? -12.079 0.492 12.965 1.00 88.38 79 PRO A O 1
ATOM 635 N N . LYS A 1 80 ? -10.558 -0.766 11.891 1.00 90.75 80 LYS A N 1
ATOM 636 C CA . LYS A 1 80 ? -9.707 -1.071 13.050 1.00 90.75 80 LYS A CA 1
ATOM 637 C C . LYS A 1 80 ? -8.630 -0.014 13.300 1.00 90.75 80 LYS A C 1
ATOM 639 O O . LYS A 1 80 ? -8.046 0.004 14.378 1.00 90.75 80 LYS A O 1
ATOM 644 N N . LEU A 1 81 ? -8.378 0.862 12.330 1.00 91.56 81 LEU A N 1
ATOM 645 C CA . LEU A 1 81 ? -7.430 1.966 12.442 1.00 91.56 81 LEU A CA 1
ATOM 646 C C . LEU A 1 81 ? -8.152 3.251 12.890 1.00 91.56 81 LEU A C 1
ATOM 648 O O . LEU A 1 81 ? -9.337 3.418 12.591 1.00 91.56 81 LEU A O 1
ATOM 652 N N . PRO A 1 82 ? -7.473 4.182 13.587 1.00 89.81 82 PRO A N 1
ATOM 653 C CA . PRO A 1 82 ? -8.080 5.452 13.973 1.00 89.81 82 PRO A CA 1
ATOM 654 C C . PRO A 1 82 ? -8.516 6.294 12.765 1.00 89.81 82 PRO A C 1
ATOM 656 O O . PRO A 1 82 ? -7.767 6.471 11.806 1.00 89.81 82 PRO A O 1
ATOM 659 N N . ASN A 1 83 ? -9.705 6.895 12.845 1.00 82.69 83 ASN A N 1
ATOM 660 C CA . ASN A 1 83 ? -10.311 7.611 11.714 1.00 82.69 83 ASN A CA 1
ATOM 661 C C . ASN A 1 83 ? -9.559 8.884 11.289 1.00 82.69 83 ASN A C 1
ATOM 663 O O . ASN A 1 83 ? -9.633 9.267 10.123 1.00 82.69 83 ASN A O 1
ATOM 667 N N . ASN A 1 84 ? -8.858 9.549 12.214 1.00 86.81 84 ASN A N 1
ATOM 668 C CA . ASN A 1 84 ? -8.093 10.776 11.959 1.00 86.81 84 ASN A CA 1
ATOM 669 C C . ASN A 1 84 ? -6.588 10.516 11.756 1.00 86.81 84 ASN A C 1
ATOM 671 O O . ASN A 1 84 ? -5.772 11.431 11.910 1.00 86.81 84 ASN A O 1
ATOM 675 N N . TYR A 1 85 ? -6.216 9.272 11.443 1.00 92.56 85 TYR A N 1
ATOM 676 C CA . TYR A 1 85 ? -4.856 8.870 11.095 1.00 92.56 85 TYR A CA 1
ATOM 677 C C . TYR A 1 85 ? -4.800 8.532 9.607 1.00 92.56 85 TYR A C 1
ATOM 679 O O . TYR A 1 85 ? -5.714 7.921 9.052 1.00 92.56 85 TYR A O 1
ATOM 687 N N . LEU A 1 86 ? -3.710 8.925 8.958 1.00 93.56 86 LEU A N 1
ATOM 688 C CA . LEU A 1 86 ? -3.437 8.596 7.567 1.00 93.56 86 LEU A CA 1
ATOM 689 C C . LEU A 1 86 ? -2.400 7.474 7.505 1.00 93.56 86 LEU A C 1
ATOM 691 O O . LEU A 1 86 ? -1.240 7.709 7.833 1.00 93.56 86 LEU A O 1
ATOM 695 N N . TYR A 1 87 ? -2.801 6.286 7.055 1.00 95.62 87 TYR A N 1
ATOM 696 C CA . TYR A 1 87 ? -1.897 5.155 6.843 1.00 95.62 87 TYR A CA 1
ATOM 697 C C . TYR A 1 87 ? -1.526 5.056 5.369 1.00 95.62 87 TYR A C 1
ATOM 699 O O . TYR A 1 87 ? -2.373 4.752 4.528 1.00 95.62 87 TYR A O 1
ATOM 707 N N . ILE A 1 88 ? -0.264 5.323 5.058 1.00 96.56 88 ILE A N 1
ATOM 708 C CA . ILE A 1 88 ? 0.264 5.332 3.693 1.00 96.56 88 ILE A CA 1
ATOM 709 C C . ILE A 1 88 ? 1.506 4.457 3.579 1.00 96.56 88 ILE A C 1
ATOM 711 O O . ILE A 1 88 ? 2.219 4.219 4.556 1.00 96.56 88 ILE A O 1
ATOM 715 N N . GLY A 1 89 ? 1.749 3.976 2.370 1.00 97.75 89 GLY A N 1
ATOM 716 C CA . GLY A 1 89 ? 2.955 3.264 2.006 1.00 97.75 89 GLY A CA 1
ATOM 717 C C . GLY A 1 89 ? 3.690 3.970 0.879 1.00 97.75 89 GLY A C 1
ATOM 718 O O . GLY A 1 89 ? 3.068 4.447 -0.073 1.00 97.75 89 GLY A O 1
ATOM 719 N N . ASP A 1 90 ? 5.009 4.028 1.033 1.00 98.31 90 ASP A N 1
ATOM 720 C CA . ASP A 1 90 ? 5.940 4.819 0.239 1.00 98.31 90 ASP A CA 1
ATOM 721 C C . ASP A 1 90 ? 5.557 6.306 0.173 1.00 98.31 90 ASP A C 1
ATOM 723 O O . ASP A 1 90 ? 4.676 6.790 0.890 1.00 98.31 90 ASP A O 1
ATOM 727 N N . GLY A 1 91 ? 6.319 7.061 -0.603 1.00 96.62 91 GLY A N 1
ATOM 728 C CA . GLY A 1 91 ? 6.242 8.508 -0.737 1.00 96.62 91 GLY A CA 1
ATOM 729 C C . GLY A 1 91 ? 6.702 8.976 -2.114 1.00 96.62 91 GLY A C 1
ATOM 730 O O . GLY A 1 91 ? 7.345 10.020 -2.213 1.00 96.62 91 GLY A O 1
ATOM 731 N N . GLY A 1 92 ? 6.401 8.198 -3.156 1.00 97.38 92 GLY A N 1
ATOM 732 C CA . GLY A 1 92 ? 6.532 8.598 -4.556 1.00 97.38 92 GLY A CA 1
ATOM 733 C C . GLY A 1 92 ? 5.584 9.722 -4.967 1.00 97.38 92 GLY A C 1
ATOM 734 O O . GLY A 1 92 ? 4.799 10.215 -4.162 1.00 97.38 92 GLY A O 1
ATOM 735 N N . SER A 1 93 ? 5.610 10.150 -6.229 1.00 96.75 93 SER A N 1
ATOM 736 C CA . SER A 1 93 ? 4.833 11.312 -6.687 1.00 96.75 93 SER A CA 1
ATOM 737 C C . SER A 1 93 ? 3.320 11.171 -6.472 1.00 96.75 93 SER A C 1
ATOM 739 O O . SER A 1 93 ? 2.636 12.184 -6.319 1.00 96.75 93 SER A O 1
ATOM 741 N N . GLY A 1 94 ? 2.789 9.942 -6.387 1.00 94.44 94 GLY A N 1
ATOM 742 C CA . GLY A 1 94 ? 1.369 9.691 -6.121 1.00 94.44 94 GLY A CA 1
ATOM 743 C C . GLY A 1 94 ? 0.880 10.270 -4.791 1.00 94.44 94 GLY A C 1
ATOM 744 O O . GLY A 1 94 ? -0.273 10.689 -4.676 1.00 94.44 94 GLY A O 1
ATOM 745 N N . ILE A 1 95 ? 1.759 10.397 -3.793 1.00 93.81 95 ILE A N 1
ATOM 746 C CA . ILE A 1 95 ? 1.417 10.969 -2.484 1.00 93.81 95 ILE A CA 1
ATOM 747 C C . ILE A 1 95 ? 0.941 12.431 -2.564 1.00 93.81 95 ILE A C 1
ATOM 749 O O . ILE A 1 95 ? 0.186 12.877 -1.699 1.00 93.81 95 ILE A O 1
ATOM 753 N N . LEU A 1 96 ? 1.294 13.170 -3.625 1.00 91.19 96 LEU A N 1
ATOM 754 C CA . LEU A 1 96 ? 0.829 14.545 -3.853 1.00 91.19 96 LEU A CA 1
ATOM 755 C C . LEU A 1 96 ? -0.696 14.631 -3.999 1.00 91.19 96 LEU A C 1
ATOM 757 O O . LEU A 1 96 ? -1.303 15.648 -3.658 1.00 91.19 96 LEU A O 1
ATOM 761 N N . GLU A 1 97 ? -1.343 13.566 -4.468 1.00 86.31 97 GLU A N 1
ATOM 762 C CA . GLU A 1 97 ? -2.800 13.519 -4.559 1.00 86.31 97 GLU A CA 1
ATOM 763 C C . GLU A 1 97 ? -3.462 13.388 -3.187 1.00 86.31 97 GLU A C 1
ATOM 765 O O . GLU A 1 97 ? -4.463 14.057 -2.909 1.00 86.31 97 GLU A O 1
ATOM 770 N N . ILE A 1 98 ? -2.870 12.562 -2.321 1.00 86.12 98 ILE A N 1
ATOM 771 C CA . ILE A 1 98 ? -3.296 12.378 -0.932 1.00 86.12 98 ILE A CA 1
ATOM 772 C C . ILE A 1 98 ? -3.129 13.697 -0.173 1.00 86.12 98 ILE A C 1
ATOM 774 O O . ILE A 1 98 ? -4.059 14.169 0.485 1.00 86.12 98 ILE A O 1
ATOM 778 N N . ASP A 1 99 ? -1.961 14.325 -0.327 1.00 87.31 99 ASP A N 1
ATOM 779 C CA . ASP A 1 99 ? -1.628 15.628 0.247 1.00 87.31 99 ASP A CA 1
ATOM 780 C C . ASP A 1 99 ? -2.659 16.686 -0.142 1.00 87.31 99 ASP A C 1
ATOM 782 O O . ASP A 1 99 ? -3.317 17.280 0.716 1.00 87.31 99 ASP A O 1
ATOM 786 N N . LYS A 1 100 ? -2.890 16.852 -1.447 1.00 84.06 100 LYS A N 1
ATOM 787 C CA . LYS A 1 100 ? -3.857 17.813 -1.980 1.00 84.06 100 LYS A CA 1
ATOM 788 C C . LYS A 1 100 ? -5.260 17.584 -1.421 1.00 84.06 100 LYS A C 1
ATOM 790 O O . LYS A 1 100 ? -5.935 18.558 -1.087 1.00 84.06 100 LYS A O 1
ATOM 795 N N . ALA A 1 101 ? -5.711 16.335 -1.309 1.00 81.62 101 ALA A N 1
ATOM 796 C CA . ALA A 1 101 ? -7.035 16.020 -0.779 1.00 81.62 101 ALA A CA 1
ATOM 797 C C . ALA A 1 101 ? -7.179 16.414 0.700 1.00 81.62 101 ALA A C 1
ATOM 799 O O . ALA A 1 101 ? -8.165 17.050 1.078 1.00 81.62 101 ALA A O 1
ATOM 800 N N . ILE A 1 102 ? -6.186 16.095 1.532 1.00 83.25 102 ILE A N 1
ATOM 801 C CA . ILE A 1 102 ? -6.236 16.368 2.974 1.00 83.25 102 ILE A CA 1
ATOM 802 C C . ILE A 1 102 ? -6.078 17.861 3.254 1.00 83.25 102 ILE A C 1
ATOM 804 O O . ILE A 1 102 ? -6.856 18.425 4.023 1.00 83.25 102 ILE A O 1
ATOM 808 N N . ILE A 1 103 ? -5.134 18.529 2.591 1.00 84.19 103 ILE A N 1
ATOM 809 C CA . ILE A 1 103 ? -4.928 19.972 2.742 1.00 84.19 103 ILE A CA 1
ATOM 810 C C . ILE A 1 103 ? -6.184 20.747 2.315 1.00 84.19 103 ILE A C 1
ATOM 812 O O . ILE A 1 103 ? -6.622 21.643 3.040 1.00 84.19 103 ILE A O 1
ATOM 816 N N . ARG A 1 104 ? -6.824 20.371 1.196 1.00 81.62 104 ARG A N 1
ATOM 817 C CA . ARG A 1 104 ? -8.107 20.962 0.772 1.00 81.62 104 ARG A CA 1
ATOM 818 C C . ARG A 1 104 ? -9.204 20.757 1.815 1.00 81.62 104 ARG A C 1
ATOM 820 O O . ARG A 1 104 ? -9.915 21.713 2.114 1.00 81.62 104 ARG A O 1
ATOM 827 N N . LYS A 1 105 ? -9.308 19.558 2.396 1.00 79.81 105 LYS A N 1
ATOM 828 C CA . LYS A 1 105 ? -10.283 19.242 3.453 1.00 79.81 105 LYS A CA 1
ATOM 829 C C . LYS A 1 105 ? -10.066 20.073 4.721 1.00 79.81 105 LYS A C 1
ATOM 831 O O . LYS A 1 105 ? -11.037 20.504 5.334 1.00 79.81 105 LYS A O 1
ATOM 836 N N . CYS A 1 106 ? -8.816 20.333 5.109 1.00 83.19 106 CYS A N 1
ATOM 837 C CA . CYS A 1 106 ? -8.514 21.249 6.211 1.00 83.19 106 CYS A CA 1
ATOM 838 C C . CYS A 1 106 ? -9.012 22.667 5.894 1.00 83.19 106 CYS A C 1
ATOM 840 O O . CYS A 1 106 ? -9.795 23.237 6.656 1.00 83.19 106 CYS A O 1
ATOM 842 N N . PHE A 1 107 ? -8.624 23.220 4.741 1.00 84.62 107 PHE A N 1
ATOM 843 C CA . PHE A 1 107 ? -9.002 24.585 4.374 1.00 84.62 107 PHE A CA 1
ATOM 844 C C . PHE A 1 107 ? -10.512 24.763 4.184 1.00 84.62 107 PHE A C 1
ATOM 846 O O . PHE A 1 107 ? -11.047 25.791 4.597 1.00 84.62 107 PHE A O 1
ATOM 853 N N . SER A 1 108 ? -11.223 23.766 3.646 1.00 79.25 108 SER A N 1
ATOM 854 C CA . SER A 1 108 ? -12.686 23.819 3.512 1.00 79.25 108 SER A CA 1
ATOM 855 C C . SER A 1 108 ? -13.412 23.858 4.861 1.00 79.25 108 SER A C 1
ATOM 857 O O . SER A 1 108 ? -14.565 24.270 4.919 1.00 79.25 108 SER A O 1
ATOM 859 N N . GLN A 1 109 ? -12.748 23.451 5.947 1.00 83.75 109 GLN A N 1
ATOM 860 C CA . GLN A 1 109 ? -13.248 23.542 7.322 1.00 83.75 109 GLN A CA 1
ATOM 861 C C . GLN A 1 109 ? -12.710 24.775 8.071 1.00 83.75 109 GLN A C 1
ATOM 863 O O . GLN A 1 109 ? -12.859 24.877 9.287 1.00 83.75 109 GLN A O 1
ATOM 868 N N . GLY A 1 110 ? -12.058 25.715 7.374 1.00 88.19 110 GLY A N 1
ATOM 869 C CA . GLY A 1 110 ? -11.450 26.896 7.995 1.00 88.19 110 GLY A CA 1
ATOM 870 C C . GLY A 1 110 ? -10.253 26.563 8.894 1.00 88.19 110 GLY A C 1
ATOM 871 O O . GLY A 1 110 ? -9.971 27.297 9.846 1.00 88.19 110 GLY A O 1
ATOM 872 N N . ILE A 1 111 ? -9.577 25.441 8.625 1.00 91.38 111 ILE A N 1
ATOM 873 C CA . ILE A 1 111 ? -8.411 24.957 9.366 1.00 91.38 111 ILE A CA 1
ATOM 874 C C . ILE A 1 111 ? -7.164 25.132 8.496 1.00 91.38 111 ILE A C 1
ATOM 876 O O . ILE A 1 111 ? -7.086 24.596 7.391 1.00 91.38 111 ILE A O 1
ATOM 880 N N . ASN A 1 112 ? -6.160 25.845 9.003 1.00 93.31 112 ASN A N 1
ATOM 881 C CA . ASN A 1 112 ? -4.849 25.954 8.375 1.00 93.31 112 ASN A CA 1
ATOM 882 C C . ASN A 1 112 ? -3.871 24.945 9.013 1.00 93.31 112 ASN A C 1
ATOM 884 O O . ASN A 1 112 ? -3.379 25.201 10.114 1.00 93.31 112 ASN A O 1
ATOM 888 N N . PRO A 1 113 ? -3.509 23.838 8.332 1.00 90.50 113 PRO A N 1
ATOM 889 C CA . PRO A 1 113 ? -2.668 22.779 8.902 1.00 90.50 113 PRO A CA 1
ATOM 890 C C . PRO A 1 113 ? -1.198 23.185 9.122 1.00 90.50 113 PRO A C 1
ATOM 892 O O . PRO A 1 113 ? -0.396 22.371 9.586 1.00 90.50 113 PRO A O 1
ATOM 895 N N . PHE A 1 114 ? -0.832 24.424 8.789 1.00 92.75 114 PHE A N 1
ATOM 896 C CA . PHE A 1 114 ? 0.508 24.987 8.959 1.00 92.75 114 PHE A CA 1
ATOM 897 C C . PHE A 1 114 ? 0.590 26.050 10.059 1.00 92.75 114 PHE A C 1
ATOM 899 O O . PHE A 1 114 ? 1.696 26.386 10.476 1.00 92.75 114 PHE A O 1
ATOM 906 N N . ALA A 1 115 ? -0.550 26.581 10.511 1.00 92.81 115 ALA A N 1
ATOM 907 C CA . ALA A 1 115 ? -0.599 27.722 11.428 1.00 92.81 115 ALA A CA 1
ATOM 908 C C . ALA A 1 115 ? -1.538 27.515 12.624 1.00 92.81 115 ALA A C 1
ATOM 910 O O . ALA A 1 115 ? -1.272 28.050 13.699 1.00 92.81 115 ALA A O 1
ATOM 911 N N . ASP A 1 116 ? -2.621 26.754 12.457 1.00 96.25 116 ASP A N 1
ATOM 912 C CA . ASP A 1 116 ? -3.571 26.503 13.537 1.00 96.25 116 ASP A CA 1
ATOM 913 C C . ASP A 1 116 ? -3.011 25.538 14.591 1.00 96.25 116 ASP A C 1
ATOM 915 O O . ASP A 1 116 ? -2.069 24.778 14.354 1.00 96.25 116 ASP A O 1
ATOM 919 N N . SER A 1 117 ? -3.623 25.555 15.779 1.00 95.25 117 SER A N 1
ATOM 920 C CA . SER A 1 117 ? -3.220 24.695 16.891 1.00 95.25 117 SER A CA 1
ATOM 921 C C . SER A 1 117 ? -3.384 23.210 16.558 1.00 95.25 117 SER A C 1
ATOM 923 O O . SER A 1 117 ? -4.284 22.804 15.819 1.00 95.25 117 SER A O 1
ATOM 925 N N . LYS A 1 118 ? -2.546 22.373 17.182 1.00 94.06 118 LYS A N 1
ATOM 926 C CA . LYS A 1 118 ? -2.639 20.910 17.069 1.00 94.06 118 LYS A CA 1
ATOM 927 C C . LYS A 1 118 ? -4.046 20.394 17.386 1.00 94.06 118 LYS A C 1
ATOM 929 O O . LYS A 1 118 ? -4.531 19.520 16.682 1.00 94.06 118 LYS A O 1
ATOM 934 N N . GLU A 1 119 ? -4.700 20.952 18.404 1.00 93.75 119 GLU A N 1
ATOM 935 C CA . GLU A 1 119 ? -6.073 20.599 18.783 1.00 93.75 119 GLU A CA 1
ATOM 936 C C . GLU A 1 119 ? -7.052 20.835 17.624 1.00 93.75 119 GLU A C 1
ATOM 938 O O . GLU A 1 119 ? -7.769 19.919 17.223 1.00 93.75 119 GLU A O 1
ATOM 943 N N . LYS A 1 120 ? -7.002 22.017 16.997 1.00 93.75 120 LYS A N 1
ATOM 944 C CA . LYS A 1 120 ? -7.873 22.353 15.866 1.00 93.75 120 LYS A CA 1
ATOM 945 C C . LYS A 1 120 ? -7.595 21.476 14.641 1.00 93.75 120 LYS A C 1
ATOM 947 O O . LYS A 1 120 ? -8.540 21.009 14.011 1.00 93.75 120 LYS A O 1
ATOM 952 N N . VAL A 1 121 ? -6.325 21.214 14.324 1.00 92.56 121 VAL A N 1
ATOM 953 C CA . VAL A 1 121 ? -5.931 20.377 13.172 1.00 92.56 121 VAL A CA 1
ATOM 954 C C . VAL A 1 121 ? -6.287 18.901 13.385 1.00 92.56 121 VAL A C 1
ATOM 956 O O . VAL A 1 121 ? -6.738 18.246 12.445 1.00 92.56 121 VAL A O 1
ATOM 959 N N . SER A 1 122 ? -6.186 18.400 14.622 1.00 91.06 122 SER A N 1
ATOM 960 C CA . SER A 1 122 ? -6.478 17.002 14.986 1.00 91.06 122 SER A CA 1
ATOM 961 C C . SER A 1 122 ? -7.932 16.569 14.755 1.00 91.06 122 SER A C 1
ATOM 963 O O . SER A 1 122 ? -8.206 15.371 14.634 1.00 91.06 122 SER A O 1
ATOM 965 N N . ASN A 1 123 ? -8.846 17.539 14.611 1.00 86.00 123 ASN A N 1
ATOM 966 C CA . ASN A 1 123 ? -10.233 17.316 14.190 1.00 86.00 123 ASN A CA 1
ATOM 967 C C . ASN A 1 123 ? -10.344 16.787 12.752 1.00 86.00 123 ASN A C 1
ATOM 969 O O . ASN A 1 123 ? -11.340 16.153 12.408 1.00 86.00 123 ASN A O 1
ATOM 973 N N . VAL A 1 124 ? -9.337 17.052 11.916 1.00 85.06 124 VAL A N 1
ATOM 974 C CA . VAL A 1 124 ? -9.232 16.503 10.560 1.00 85.06 124 VAL A CA 1
A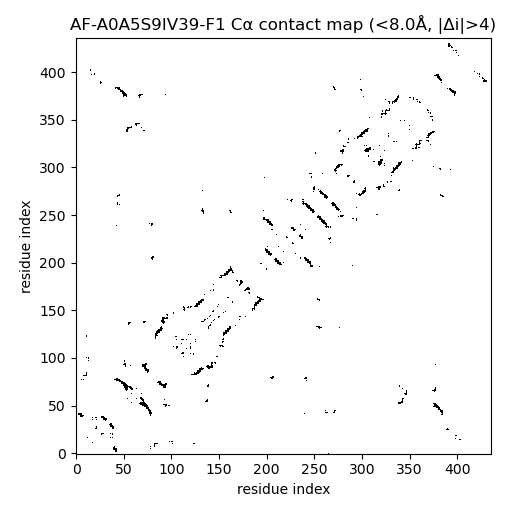TOM 975 C C . VAL A 1 124 ? -8.192 15.397 10.542 1.00 85.06 124 VAL A C 1
ATOM 977 O O . VAL A 1 124 ? -8.518 14.262 10.217 1.00 85.06 124 VAL A O 1
ATOM 980 N N . ILE A 1 125 ? -6.952 15.713 10.911 1.00 91.19 125 ILE A N 1
ATOM 981 C CA . ILE A 1 125 ? -5.827 14.783 10.856 1.00 91.19 125 ILE A CA 1
ATOM 982 C C . ILE A 1 125 ? -4.896 14.993 12.048 1.00 91.19 125 ILE A C 1
ATOM 984 O O . ILE A 1 125 ? -4.429 16.099 12.315 1.00 91.19 125 ILE A O 1
ATOM 988 N N . SER A 1 126 ? -4.604 13.905 12.753 1.00 92.12 126 SER A N 1
ATOM 989 C CA . SER A 1 126 ? -3.694 13.903 13.901 1.00 92.12 126 SER A CA 1
ATOM 990 C C . SER A 1 126 ? -2.305 13.397 13.544 1.00 92.12 126 SER A C 1
ATOM 992 O O . SER A 1 126 ? -1.302 13.925 14.036 1.00 92.12 126 SER A O 1
ATOM 994 N N . GLU A 1 127 ? -2.239 12.367 12.702 1.00 94.94 127 GLU A N 1
ATOM 995 C CA . GLU A 1 127 ? -1.002 11.641 12.448 1.00 94.94 127 GLU A CA 1
ATOM 996 C C . GLU A 1 127 ? -0.956 11.051 11.037 1.00 94.94 127 GLU A C 1
ATOM 998 O O . GLU A 1 127 ? -1.965 10.599 10.497 1.00 94.94 127 GLU A O 1
ATOM 1003 N N . VAL A 1 128 ? 0.245 11.043 10.461 1.00 96.44 128 VAL A N 1
ATOM 1004 C CA . VAL A 1 128 ? 0.603 10.278 9.267 1.00 96.44 128 VAL A CA 1
ATOM 1005 C C . VAL A 1 128 ? 1.466 9.101 9.708 1.00 96.44 128 VAL A C 1
ATOM 1007 O O . VAL A 1 128 ? 2.545 9.305 10.261 1.00 96.44 128 VAL A O 1
ATOM 1010 N N . VAL A 1 129 ? 1.015 7.880 9.448 1.00 97.69 129 VAL A N 1
ATOM 1011 C CA . VAL A 1 129 ? 1.785 6.647 9.619 1.00 97.69 129 VAL A CA 1
ATOM 1012 C C . VAL A 1 129 ? 2.222 6.190 8.232 1.00 97.69 129 VAL A C 1
ATOM 1014 O O . VAL A 1 129 ? 1.395 5.767 7.429 1.00 97.69 129 VAL A O 1
ATOM 1017 N N . ASN A 1 130 ? 3.516 6.303 7.934 1.00 98.00 130 ASN A N 1
ATOM 1018 C CA . ASN A 1 130 ? 4.066 5.999 6.615 1.00 98.00 130 ASN A CA 1
ATOM 1019 C C . ASN A 1 130 ? 5.034 4.820 6.697 1.00 98.00 130 ASN A C 1
ATOM 1021 O O . ASN A 1 130 ? 6.104 4.938 7.298 1.00 98.00 130 ASN A O 1
ATOM 1025 N N . THR A 1 131 ? 4.676 3.703 6.069 1.00 98.31 131 THR A N 1
ATOM 1026 C CA . THR A 1 131 ? 5.590 2.575 5.850 1.00 98.31 131 THR A CA 1
ATOM 1027 C C . THR A 1 131 ? 6.390 2.786 4.568 1.00 98.31 131 THR A C 1
ATOM 1029 O O . THR A 1 131 ? 5.811 3.235 3.589 1.00 98.31 131 THR A O 1
ATOM 1032 N N . TYR A 1 132 ? 7.683 2.470 4.550 1.00 98.44 132 TYR A N 1
ATOM 1033 C CA . TYR A 1 132 ? 8.535 2.559 3.358 1.00 98.44 132 TYR A CA 1
ATOM 1034 C C . TYR A 1 132 ? 9.080 1.187 2.986 1.00 98.44 132 TYR A C 1
ATOM 1036 O O . TYR A 1 132 ? 9.753 0.549 3.799 1.00 98.44 132 TYR A O 1
ATOM 1044 N N . THR 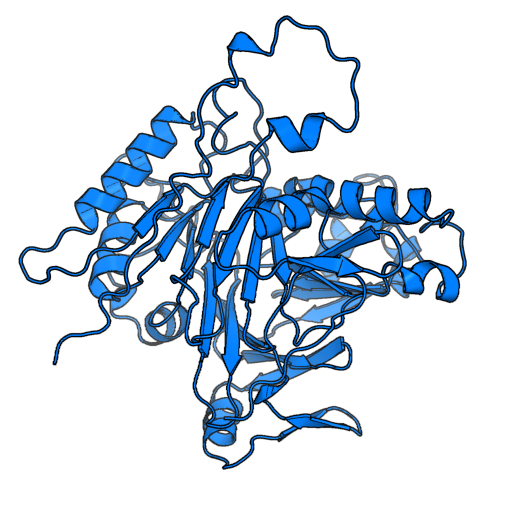A 1 133 ? 8.829 0.773 1.748 1.00 98.31 133 THR A N 1
ATOM 1045 C CA . THR A 1 133 ? 9.399 -0.432 1.140 1.00 98.31 133 THR A CA 1
ATOM 1046 C C . THR A 1 133 ? 10.916 -0.283 1.069 1.00 98.31 133 THR A C 1
ATOM 1048 O O . THR A 1 133 ? 11.647 -1.119 1.600 1.00 98.31 133 THR A O 1
ATOM 1051 N N . HIS A 1 134 ? 11.375 0.843 0.524 1.00 97.62 134 HIS A N 1
ATOM 1052 C CA . HIS A 1 134 ? 12.754 1.319 0.508 1.00 97.62 134 HIS A CA 1
ATOM 1053 C C . HIS A 1 134 ? 12.781 2.827 0.172 1.00 97.62 134 HIS A C 1
ATOM 1055 O O . HIS A 1 134 ? 11.762 3.507 0.285 1.00 97.62 134 HIS A O 1
ATOM 1061 N N . TYR A 1 135 ? 13.947 3.384 -0.176 1.00 97.06 135 TYR A N 1
ATOM 1062 C CA . TYR A 1 135 ? 14.136 4.839 -0.314 1.00 97.06 135 TYR A CA 1
ATOM 1063 C C . TYR A 1 135 ? 14.754 5.256 -1.654 1.00 97.06 135 TYR A C 1
ATOM 1065 O O . TYR A 1 135 ? 15.502 6.236 -1.701 1.00 97.06 135 TYR A O 1
ATOM 1073 N N . HIS A 1 136 ? 14.467 4.529 -2.740 1.00 96.50 136 HIS A N 1
ATOM 1074 C CA . HIS A 1 136 ? 14.788 5.018 -4.084 1.00 96.50 136 HIS A CA 1
ATOM 1075 C C . HIS A 1 136 ? 13.990 6.278 -4.428 1.00 96.50 136 HIS A C 1
ATOM 1077 O O . HIS A 1 136 ? 13.091 6.727 -3.705 1.00 96.50 136 HIS A O 1
ATOM 1083 N N . TYR A 1 137 ? 14.396 6.915 -5.521 1.00 93.69 137 TYR A N 1
ATOM 1084 C CA . TYR A 1 137 ? 13.936 8.241 -5.919 1.00 93.69 137 TYR A CA 1
ATOM 1085 C C . TYR A 1 137 ? 12.406 8.316 -6.078 1.00 93.69 137 TYR A C 1
ATOM 1087 O O . TYR A 1 137 ? 11.744 9.236 -5.595 1.00 93.69 137 TYR A O 1
ATOM 1095 N N . ASP A 1 138 ? 11.838 7.300 -6.695 1.00 96.38 138 ASP A N 1
ATOM 1096 C CA . ASP A 1 138 ? 10.428 7.067 -6.972 1.00 96.38 138 ASP A CA 1
ATOM 1097 C C . ASP A 1 138 ? 9.597 6.605 -5.772 1.00 96.38 138 ASP A C 1
ATOM 1099 O O . ASP A 1 138 ? 8.377 6.715 -5.839 1.00 96.38 138 ASP A O 1
ATOM 1103 N N . HIS A 1 139 ? 10.225 6.199 -4.665 1.00 97.62 139 HIS A N 1
ATOM 1104 C CA . HIS A 1 139 ? 9.542 5.811 -3.422 1.00 97.62 139 HIS A CA 1
ATOM 1105 C C . HIS A 1 139 ? 9.639 6.871 -2.325 1.00 97.62 139 HIS A C 1
ATOM 1107 O O . HIS A 1 139 ? 8.941 6.763 -1.322 1.00 97.62 139 HIS A O 1
ATOM 1113 N N . LEU A 1 140 ? 10.488 7.894 -2.477 1.00 95.69 140 LEU A N 1
ATOM 1114 C CA . LEU A 1 140 ? 10.670 8.945 -1.469 1.00 95.69 140 LEU A CA 1
ATOM 1115 C C . LEU A 1 140 ? 10.810 10.344 -2.074 1.00 95.69 140 LEU A C 1
ATOM 1117 O O . LEU A 1 140 ? 10.099 11.264 -1.683 1.00 95.69 140 LEU A O 1
ATOM 1121 N N . HIS A 1 141 ? 11.768 10.545 -2.978 1.00 90.62 141 HIS A N 1
ATOM 1122 C CA . HIS A 1 141 ? 12.211 11.886 -3.374 1.00 90.62 141 HIS A CA 1
ATOM 1123 C C . HIS A 1 141 ? 11.191 12.645 -4.228 1.00 90.62 141 HIS A C 1
ATOM 1125 O O . HIS A 1 141 ? 11.064 13.862 -4.096 1.00 90.62 141 HIS A O 1
ATOM 1131 N N . THR A 1 142 ? 10.476 11.934 -5.095 1.00 89.69 142 THR A N 1
ATOM 1132 C CA . THR A 1 142 ? 9.484 12.504 -6.023 1.00 89.69 142 THR A CA 1
ATOM 1133 C C . THR A 1 142 ? 8.176 12.922 -5.353 1.00 89.69 142 THR A C 1
ATOM 1135 O O . THR A 1 142 ? 7.358 13.577 -5.996 1.00 89.69 142 THR A O 1
ATOM 1138 N N . GLY A 1 143 ? 7.968 12.572 -4.080 1.00 92.12 143 GLY A N 1
ATOM 1139 C CA . GLY A 1 143 ? 6.719 12.833 -3.371 1.00 92.12 143 GLY A CA 1
ATOM 1140 C C . GLY A 1 143 ? 6.912 13.446 -1.994 1.00 92.12 143 GLY A C 1
ATOM 1141 O O . GLY A 1 143 ? 6.651 14.634 -1.825 1.00 92.12 143 GLY A O 1
ATOM 1142 N N . ALA A 1 144 ? 7.352 12.674 -0.997 1.00 91.38 144 ALA A N 1
ATOM 1143 C CA . ALA A 1 144 ? 7.297 13.087 0.411 1.00 91.38 144 ALA A CA 1
ATOM 1144 C C . ALA A 1 144 ? 7.915 14.480 0.693 1.00 91.38 144 ALA A C 1
ATOM 1146 O O . ALA A 1 144 ? 7.251 15.293 1.340 1.00 91.38 144 ALA A O 1
ATOM 1147 N N . PRO A 1 145 ? 9.096 14.853 0.157 1.00 91.62 145 PRO A N 1
ATOM 1148 C CA . PRO A 1 145 ? 9.641 16.205 0.304 1.00 91.62 145 PRO A CA 1
ATOM 1149 C C . PRO A 1 145 ? 8.786 17.307 -0.308 1.00 91.62 145 PRO A C 1
ATOM 1151 O O . PRO A 1 145 ? 8.825 18.440 0.161 1.00 91.62 145 PRO A O 1
ATOM 1154 N N . LEU A 1 146 ? 8.012 16.997 -1.34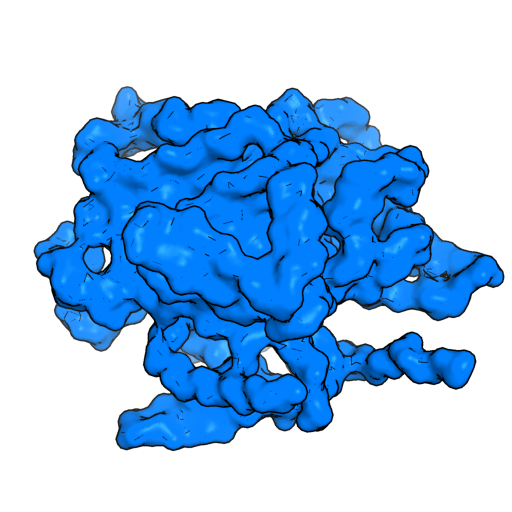2 1.00 91.81 146 LEU A N 1
ATOM 1155 C CA . LEU A 1 146 ? 7.184 17.941 -2.088 1.00 91.81 146 LEU A CA 1
ATOM 1156 C C . LEU A 1 146 ? 5.761 18.073 -1.518 1.00 91.81 146 LEU A C 1
ATOM 1158 O O . LEU A 1 146 ? 5.025 18.962 -1.936 1.00 91.81 146 LEU A O 1
ATOM 1162 N N . THR A 1 147 ? 5.380 17.238 -0.547 1.00 91.31 147 THR A N 1
ATOM 1163 C CA . THR A 1 147 ? 4.045 17.274 0.077 1.00 91.31 147 THR A CA 1
ATOM 1164 C C . THR A 1 147 ? 3.951 18.210 1.272 1.00 91.31 147 THR A C 1
ATOM 1166 O O . THR A 1 147 ? 4.763 18.147 2.198 1.00 91.31 147 THR A O 1
ATOM 1169 N N . GLY A 1 148 ? 2.901 19.032 1.322 1.00 90.69 148 GLY A N 1
ATOM 1170 C CA . GLY A 1 148 ? 2.643 19.948 2.433 1.00 90.69 148 GLY A CA 1
ATOM 1171 C C . GLY A 1 148 ? 2.483 19.237 3.781 1.00 90.69 148 GLY A C 1
ATOM 1172 O O . GLY A 1 148 ? 3.009 19.700 4.794 1.00 90.69 148 GLY A O 1
ATOM 1173 N N . LEU A 1 149 ? 1.835 18.073 3.816 1.00 91.25 149 LEU A N 1
ATOM 1174 C CA . LEU A 1 149 ? 1.650 17.260 5.019 1.00 91.25 149 LEU A CA 1
ATOM 1175 C C . LEU A 1 149 ? 2.973 16.990 5.732 1.00 91.25 149 LEU A C 1
ATOM 1177 O O . LEU A 1 149 ? 3.041 17.139 6.954 1.00 91.25 149 LEU A O 1
ATOM 1181 N N . PHE A 1 150 ? 4.038 16.687 4.987 1.00 93.75 150 PHE A N 1
ATOM 1182 C CA . PHE A 1 150 ? 5.372 16.416 5.524 1.00 93.75 150 PHE A CA 1
ATOM 1183 C C . PHE A 1 150 ? 6.061 17.675 6.077 1.00 93.75 150 PHE A C 1
ATOM 1185 O O . PHE A 1 150 ? 6.930 17.575 6.943 1.00 93.75 150 PHE A O 1
ATOM 1192 N N . HIS A 1 151 ? 5.593 18.867 5.705 1.00 93.06 151 HIS A N 1
ATOM 1193 C CA . HIS A 1 151 ? 6.086 20.154 6.206 1.00 93.06 151 HIS A CA 1
ATOM 1194 C C . HIS A 1 151 ? 5.343 20.699 7.424 1.00 93.06 151 HIS A C 1
ATOM 1196 O O . HIS A 1 151 ? 5.878 21.572 8.115 1.00 93.06 151 HIS A O 1
ATOM 1202 N N . SER A 1 152 ? 4.130 20.220 7.703 1.00 93.19 152 SER A N 1
ATOM 1203 C CA . SER A 1 152 ? 3.361 20.669 8.870 1.00 93.19 152 SER A CA 1
ATOM 1204 C C . SER A 1 152 ? 4.118 20.385 10.176 1.00 93.19 152 SER A C 1
ATOM 1206 O O . SER A 1 152 ? 4.615 19.284 10.386 1.00 93.19 152 SER A O 1
ATOM 1208 N N . LEU A 1 153 ? 4.203 21.352 11.088 1.00 93.94 153 LEU A N 1
ATOM 1209 C CA . LEU A 1 153 ? 4.844 21.138 12.396 1.00 93.94 153 LEU A CA 1
ATOM 1210 C C . LEU A 1 153 ? 3.881 20.584 13.454 1.00 93.94 153 LEU A C 1
ATOM 1212 O O . LEU A 1 153 ? 4.319 20.146 14.516 1.00 93.94 153 LEU A O 1
ATOM 1216 N N . VAL A 1 154 ? 2.577 20.601 13.169 1.00 94.62 154 VAL A N 1
ATOM 1217 C CA . VAL A 1 154 ? 1.521 20.224 14.122 1.00 94.62 154 VAL A CA 1
ATOM 1218 C C . VAL A 1 154 ? 0.986 18.812 13.890 1.00 94.62 154 VAL A C 1
ATOM 1220 O O . VAL A 1 154 ? 0.549 18.167 14.844 1.00 94.62 154 VAL A O 1
ATOM 1223 N N . ILE A 1 155 ? 1.077 18.305 12.656 1.00 95.06 155 ILE A N 1
ATOM 1224 C CA . ILE A 1 155 ? 0.735 16.920 12.305 1.00 95.06 155 ILE A CA 1
ATOM 1225 C C . ILE A 1 155 ? 1.960 16.039 12.547 1.00 95.06 155 ILE A C 1
ATOM 1227 O O . ILE A 1 155 ? 3.017 16.279 11.952 1.00 95.06 155 ILE A O 1
ATOM 1231 N N . ARG A 1 156 ? 1.822 15.007 13.385 1.00 95.88 156 ARG A N 1
ATOM 1232 C CA . ARG A 1 156 ? 2.904 14.050 13.655 1.00 95.88 156 ARG A CA 1
ATOM 1233 C C . ARG A 1 156 ? 3.100 13.102 12.468 1.00 95.88 156 ARG A C 1
ATOM 1235 O O . ARG A 1 156 ? 2.127 12.690 11.849 1.00 95.88 156 ARG A O 1
ATOM 1242 N N . LYS A 1 157 ? 4.349 12.744 12.162 1.00 97.06 157 LYS A N 1
ATOM 1243 C CA . LYS A 1 157 ? 4.709 11.713 11.177 1.00 97.06 157 LYS A CA 1
ATOM 1244 C C . LYS A 1 157 ? 5.403 10.569 11.894 1.00 97.06 157 LYS A C 1
ATOM 1246 O O . LYS A 1 157 ? 6.456 10.781 12.492 1.00 97.06 157 LYS A O 1
ATOM 1251 N N . MET A 1 158 ? 4.844 9.373 11.822 1.00 97.88 158 MET A N 1
ATOM 1252 C CA . MET A 1 158 ? 5.514 8.132 12.180 1.00 97.88 158 MET A CA 1
ATOM 1253 C C . MET A 1 158 ? 6.030 7.472 10.902 1.00 97.88 158 MET A C 1
ATOM 1255 O O . MET A 1 158 ? 5.246 6.962 10.106 1.00 97.88 158 MET A O 1
ATOM 1259 N N . ILE A 1 159 ? 7.346 7.488 10.705 1.00 98.12 159 ILE A N 1
ATOM 1260 C CA . ILE A 1 159 ? 8.006 6.869 9.554 1.00 98.12 159 ILE A CA 1
ATOM 1261 C C . ILE A 1 159 ? 8.531 5.496 9.965 1.00 98.12 159 ILE A C 1
ATOM 1263 O O . ILE A 1 159 ? 9.366 5.394 10.867 1.00 98.12 159 ILE A O 1
ATOM 1267 N N . ILE A 1 160 ? 8.062 4.450 9.296 1.00 98.25 160 ILE A N 1
ATOM 1268 C CA . ILE A 1 160 ? 8.388 3.052 9.579 1.00 98.25 160 ILE A CA 1
ATOM 1269 C C . ILE A 1 160 ? 9.059 2.458 8.342 1.00 98.25 160 ILE A C 1
ATOM 1271 O O . ILE A 1 160 ? 8.502 2.510 7.255 1.00 98.25 160 ILE A O 1
ATOM 1275 N N . GLY A 1 161 ? 10.238 1.865 8.483 1.00 97.38 161 GLY A N 1
ATOM 1276 C CA . GLY A 1 161 ? 10.912 1.236 7.346 1.00 97.38 161 GLY A CA 1
ATOM 1277 C C . GLY A 1 161 ? 12.201 0.540 7.744 1.00 97.38 161 GLY A C 1
ATOM 1278 O O . GLY A 1 161 ? 12.619 0.590 8.901 1.00 97.38 161 GLY A O 1
ATOM 1279 N N . GLY A 1 162 ? 12.843 -0.131 6.795 1.00 95.94 162 GLY A N 1
ATOM 1280 C CA . GLY A 1 162 ? 14.151 -0.744 7.021 1.00 95.94 162 GLY A CA 1
ATOM 1281 C C . GLY A 1 162 ? 15.300 0.267 6.953 1.00 95.94 162 GLY A C 1
ATOM 1282 O O . GLY A 1 162 ? 15.107 1.432 6.614 1.00 95.94 162 GLY A O 1
ATOM 1283 N N . TRP A 1 163 ? 16.507 -0.185 7.298 1.00 94.19 163 TRP A N 1
ATOM 1284 C CA . TRP A 1 163 ? 17.797 0.437 6.931 1.00 94.19 163 TRP A CA 1
ATOM 1285 C C . TRP A 1 163 ? 17.952 1.955 7.153 1.00 94.19 163 TRP A C 1
ATOM 1287 O O . TRP A 1 163 ? 18.599 2.657 6.380 1.00 94.19 163 TRP A O 1
ATOM 1297 N N . GLY A 1 164 ? 17.444 2.460 8.278 1.00 95.56 164 GLY A N 1
ATOM 1298 C CA . GLY A 1 164 ? 17.740 3.810 8.764 1.00 95.56 164 GLY A CA 1
ATOM 1299 C C . GLY A 1 164 ? 16.848 4.916 8.187 1.00 95.56 164 GLY A C 1
ATOM 1300 O O . GLY A 1 164 ? 17.387 5.896 7.663 1.00 95.56 164 GLY A O 1
ATOM 1301 N N . PRO A 1 165 ? 15.511 4.853 8.366 1.00 96.44 165 PRO A N 1
ATOM 1302 C CA . PRO A 1 165 ? 14.570 5.852 7.841 1.00 96.44 165 PRO A CA 1
ATOM 1303 C C . PRO A 1 165 ? 14.921 7.290 8.246 1.00 96.44 165 PRO A C 1
ATOM 1305 O O . PRO A 1 165 ? 14.872 8.203 7.424 1.00 96.44 165 PRO A O 1
ATOM 1308 N N . ARG A 1 166 ? 15.355 7.502 9.500 1.00 96.81 166 ARG A N 1
ATOM 1309 C CA . ARG A 1 166 ? 15.778 8.827 9.992 1.00 96.81 166 ARG A CA 1
ATOM 1310 C C . ARG A 1 166 ? 16.889 9.423 9.131 1.00 96.81 166 ARG A C 1
ATOM 1312 O O . ARG A 1 166 ? 16.822 10.597 8.781 1.00 96.81 166 ARG A O 1
ATOM 1319 N N . ARG A 1 167 ? 17.907 8.620 8.804 1.00 95.94 167 ARG A N 1
ATOM 1320 C CA . ARG A 1 167 ? 19.052 9.070 8.005 1.00 95.94 167 ARG A CA 1
ATOM 1321 C C . ARG A 1 167 ? 18.617 9.418 6.585 1.00 95.94 167 ARG A C 1
ATOM 1323 O O . ARG A 1 167 ? 19.079 10.422 6.056 1.00 95.94 167 ARG A O 1
ATOM 1330 N N . MET A 1 168 ? 17.720 8.627 5.998 1.00 95.25 168 MET A N 1
ATOM 1331 C CA . MET A 1 168 ? 17.203 8.888 4.653 1.00 95.25 168 MET A CA 1
ATOM 1332 C C . MET A 1 168 ? 16.475 10.229 4.608 1.00 95.25 168 MET A C 1
ATOM 1334 O O . MET A 1 168 ? 16.864 11.107 3.845 1.00 95.25 168 MET A O 1
ATOM 1338 N N . PHE A 1 169 ? 15.543 10.469 5.529 1.00 95.06 169 PHE A N 1
ATOM 1339 C CA . PHE A 1 169 ? 14.843 11.753 5.622 1.00 95.06 169 PHE A CA 1
ATOM 1340 C C . PHE A 1 169 ? 15.784 12.936 5.892 1.00 95.06 169 PHE A C 1
ATOM 1342 O O . PHE A 1 169 ? 15.631 13.989 5.278 1.00 95.06 169 PHE A O 1
ATOM 1349 N N . GLN A 1 170 ? 16.793 12.772 6.750 1.00 94.94 170 GLN A N 1
ATOM 1350 C CA . GLN A 1 170 ? 17.805 13.809 6.988 1.00 94.94 170 GLN A CA 1
ATOM 1351 C C . GLN A 1 170 ? 18.630 14.150 5.742 1.00 94.94 170 GLN A C 1
ATOM 1353 O O . GLN A 1 170 ? 19.064 15.288 5.601 1.00 94.94 170 GLN A O 1
ATOM 1358 N N . ASN A 1 171 ? 18.867 13.183 4.855 1.00 92.94 171 ASN A N 1
ATOM 1359 C CA . ASN A 1 171 ? 19.594 13.421 3.612 1.00 92.94 171 ASN A CA 1
ATOM 1360 C C . ASN A 1 171 ? 18.728 14.132 2.571 1.00 92.94 171 ASN A C 1
ATOM 1362 O O . ASN A 1 171 ? 19.243 14.978 1.842 1.00 92.94 171 ASN A O 1
ATOM 1366 N N . VAL A 1 172 ? 17.436 13.797 2.503 1.00 91.94 172 VAL A N 1
ATOM 1367 C CA . VAL A 1 172 ? 16.521 14.386 1.519 1.00 91.94 172 VAL A CA 1
ATOM 1368 C C . VAL A 1 172 ? 16.105 15.805 1.909 1.00 91.94 172 VAL A C 1
ATOM 1370 O O . VAL A 1 172 ? 16.138 16.706 1.077 1.00 91.94 172 VAL A O 1
ATOM 1373 N N . PHE A 1 173 ? 15.779 16.044 3.180 1.00 92.00 173 PHE A N 1
ATOM 1374 C CA . PHE A 1 173 ? 15.464 17.377 3.698 1.00 92.00 173 PHE A CA 1
ATOM 1375 C C . PHE A 1 173 ? 16.739 18.096 4.150 1.00 92.00 173 PHE A C 1
ATOM 1377 O O . PHE A 1 173 ? 16.988 18.258 5.346 1.00 92.00 173 PHE A O 1
ATOM 1384 N N . LYS A 1 174 ? 17.583 18.496 3.196 1.00 91.88 174 LYS A N 1
ATOM 1385 C CA . LYS A 1 174 ? 18.874 19.129 3.490 1.00 91.88 174 LYS A CA 1
ATOM 1386 C C . LYS A 1 174 ? 19.208 20.235 2.502 1.00 91.88 174 LYS A C 1
ATOM 1388 O O . LYS A 1 174 ? 19.221 20.010 1.296 1.00 91.88 174 LYS A O 1
ATOM 1393 N N . ARG A 1 175 ? 19.590 21.414 2.997 1.00 91.00 175 ARG A N 1
ATOM 1394 C CA . ARG A 1 175 ? 20.101 22.496 2.136 1.00 91.00 175 ARG A CA 1
ATOM 1395 C C . ARG A 1 175 ? 21.493 22.152 1.567 1.00 91.00 175 ARG A C 1
ATOM 1397 O O . ARG A 1 175 ? 22.302 21.569 2.289 1.00 91.00 175 ARG A O 1
ATOM 1404 N N . PRO A 1 176 ? 21.817 22.534 0.314 1.00 89.12 176 PRO A N 1
ATOM 1405 C CA . PRO A 1 176 ? 20.970 23.232 -0.661 1.00 89.12 176 PRO A CA 1
ATOM 1406 C C . PRO A 1 176 ? 20.102 22.296 -1.527 1.00 89.12 176 PRO A C 1
ATOM 1408 O O . PRO A 1 176 ? 19.371 22.793 -2.374 1.00 89.12 176 PRO A O 1
ATOM 1411 N N . VAL A 1 177 ? 20.180 20.971 -1.334 1.00 84.50 177 VAL A N 1
ATOM 1412 C CA . VAL A 1 177 ? 19.442 19.959 -2.124 1.00 84.50 177 VAL A CA 1
ATOM 1413 C C . VAL A 1 177 ? 17.930 20.177 -2.042 1.00 84.50 177 VAL A C 1
ATOM 1415 O O . VAL A 1 177 ? 17.230 20.087 -3.045 1.00 84.50 177 VAL A O 1
ATOM 1418 N N . PHE A 1 178 ? 17.439 20.513 -0.852 1.00 89.38 178 PHE A N 1
ATOM 1419 C CA . PHE A 1 178 ? 16.057 20.881 -0.593 1.00 89.38 178 PHE A CA 1
ATOM 1420 C C . PHE A 1 178 ? 16.012 22.194 0.212 1.00 89.38 178 PHE A C 1
ATOM 1422 O O . PHE A 1 178 ? 16.859 22.399 1.088 1.00 89.38 178 PHE A O 1
ATOM 1429 N N . PRO A 1 179 ? 15.050 23.106 -0.039 1.00 87.25 179 PRO A N 1
ATOM 1430 C CA . PRO A 1 179 ? 15.026 24.446 0.570 1.00 87.25 179 PRO A CA 1
ATOM 1431 C C . PRO A 1 179 ? 14.854 24.458 2.098 1.00 87.25 179 PRO A C 1
ATOM 1433 O O . PRO A 1 179 ? 15.113 25.479 2.747 1.00 87.25 179 PRO A O 1
ATOM 1436 N N . ARG A 1 180 ? 14.445 23.332 2.689 1.00 88.62 180 ARG A N 1
ATOM 1437 C CA . ARG A 1 180 ? 14.186 23.184 4.121 1.00 88.62 180 ARG A CA 1
ATOM 1438 C C . ARG A 1 180 ? 15.057 22.098 4.734 1.00 88.62 180 ARG A C 1
ATOM 1440 O O . ARG A 1 180 ? 15.152 21.005 4.181 1.00 88.62 180 ARG A O 1
ATOM 1447 N N . ASP A 1 181 ? 15.659 22.402 5.879 1.00 93.44 181 ASP A N 1
ATOM 1448 C CA . ASP A 1 181 ? 16.462 21.435 6.621 1.00 93.44 181 ASP A CA 1
ATOM 1449 C C . ASP A 1 181 ? 15.589 20.576 7.548 1.00 93.44 181 ASP A C 1
ATOM 1451 O O . ASP A 1 181 ? 14.631 21.059 8.157 1.00 93.44 181 ASP A O 1
ATOM 1455 N N . PHE A 1 182 ? 15.930 19.296 7.688 1.00 94.25 182 PHE A N 1
ATOM 1456 C CA . PHE A 1 182 ? 15.198 18.361 8.536 1.00 94.25 182 PHE A CA 1
ATOM 1457 C C . PHE A 1 182 ? 15.154 18.804 10.006 1.00 94.25 182 PHE A C 1
ATOM 1459 O O . PHE A 1 182 ? 14.168 18.547 10.703 1.00 94.25 182 PHE A O 1
ATOM 1466 N N . SER A 1 183 ? 16.194 19.488 10.493 1.00 93.38 183 SER A N 1
ATOM 1467 C CA . SER A 1 183 ? 16.249 20.005 11.868 1.00 93.38 183 SER A CA 1
ATOM 1468 C C . SER A 1 183 ? 15.083 20.939 12.203 1.00 93.38 183 SER A C 1
ATOM 1470 O O . SER A 1 183 ? 14.632 20.949 13.347 1.00 93.38 183 SER A O 1
ATOM 1472 N N . GLU A 1 184 ? 14.527 21.633 11.207 1.00 93.12 184 GLU A N 1
ATOM 1473 C CA . GLU A 1 184 ? 13.381 22.534 11.364 1.00 93.12 184 GLU A CA 1
ATOM 1474 C C . GLU A 1 184 ? 12.062 21.792 11.623 1.00 93.12 184 GLU A C 1
ATOM 1476 O O . GLU A 1 184 ? 11.105 22.384 12.115 1.00 93.12 184 GLU A O 1
ATOM 1481 N N . MET A 1 185 ? 11.986 20.503 11.276 1.00 92.81 185 MET A N 1
ATOM 1482 C CA . MET A 1 185 ? 10.759 19.701 11.345 1.00 92.81 185 MET A CA 1
ATOM 1483 C C . MET A 1 185 ? 10.854 18.514 12.299 1.00 92.81 185 MET A C 1
ATOM 1485 O O . MET A 1 185 ? 9.822 17.947 12.656 1.00 92.81 185 MET A O 1
ATOM 1489 N N . ASN A 1 186 ? 12.063 18.150 12.738 1.00 93.12 186 ASN A N 1
ATOM 1490 C CA . ASN A 1 186 ? 12.370 16.933 13.497 1.00 93.12 186 ASN A CA 1
ATOM 1491 C C . ASN A 1 186 ? 11.442 16.683 14.701 1.00 93.12 186 ASN A C 1
ATOM 1493 O O . ASN A 1 186 ? 11.131 15.532 14.984 1.00 93.12 186 ASN A O 1
ATOM 1497 N N . ALA A 1 187 ? 10.956 17.727 15.381 1.00 92.56 187 ALA A N 1
ATOM 1498 C CA . ALA A 1 187 ? 10.039 17.584 16.519 1.00 92.56 187 ALA A CA 1
ATOM 1499 C C . ALA A 1 187 ? 8.679 16.950 16.154 1.00 92.56 187 ALA A C 1
ATOM 1501 O O . ALA A 1 187 ? 8.038 16.334 17.002 1.00 92.56 187 ALA A O 1
ATOM 1502 N N . SER A 1 188 ? 8.250 17.077 14.896 1.00 94.75 188 SER A N 1
ATOM 1503 C CA . SER A 1 188 ? 7.010 16.481 14.381 1.00 94.75 188 SER A CA 1
ATOM 1504 C C . SER A 1 188 ? 7.198 15.062 13.828 1.00 94.75 188 SER A C 1
ATOM 1506 O O . SER A 1 188 ? 6.220 14.428 13.440 1.00 94.75 188 SER A O 1
ATOM 1508 N N . TYR A 1 189 ? 8.430 14.539 13.818 1.00 97.50 189 TYR A N 1
ATOM 1509 C CA . TYR A 1 189 ? 8.766 13.234 13.251 1.00 97.50 189 TYR A CA 1
ATOM 1510 C C . TYR A 1 189 ? 9.168 12.225 14.326 1.00 97.50 189 TYR A C 1
ATOM 1512 O O . TYR A 1 189 ? 9.978 12.490 15.214 1.00 97.50 189 TYR A O 1
ATOM 1520 N N . ALA A 1 190 ? 8.658 11.012 14.179 1.00 97.62 190 ALA A N 1
ATOM 1521 C CA . ALA A 1 190 ? 9.132 9.818 14.847 1.00 97.62 190 ALA A CA 1
ATOM 1522 C C . ALA A 1 190 ? 9.563 8.798 13.791 1.00 97.62 190 ALA A C 1
ATOM 1524 O O . ALA A 1 190 ? 8.997 8.736 12.702 1.00 97.62 190 ALA A O 1
ATOM 1525 N N . PHE A 1 191 ? 10.580 8.009 14.122 1.00 98.00 191 PHE A N 1
ATOM 1526 C CA . PHE A 1 191 ? 11.152 7.025 13.214 1.00 98.00 191 PHE A CA 1
ATOM 1527 C C . PHE A 1 191 ? 11.204 5.668 13.888 1.00 98.00 191 PHE A C 1
ATOM 1529 O O . PHE A 1 191 ? 11.650 5.564 15.033 1.00 98.00 191 PHE A O 1
ATOM 1536 N N . TYR A 1 192 ? 10.820 4.643 13.144 1.00 97.88 192 TYR A N 1
ATOM 1537 C CA . TYR A 1 192 ? 10.935 3.258 13.541 1.00 97.88 192 TYR A CA 1
ATOM 1538 C C . TYR A 1 192 ? 11.681 2.464 12.482 1.00 97.88 192 TYR A C 1
ATOM 1540 O O . TYR A 1 192 ? 11.285 2.446 11.318 1.00 97.88 192 TYR A O 1
ATOM 1548 N N . GLN A 1 193 ? 12.760 1.803 12.895 1.00 97.31 193 GLN A N 1
ATOM 1549 C CA . GLN A 1 193 ? 13.524 0.940 12.011 1.00 97.31 193 GLN A CA 1
ATOM 1550 C C . GLN A 1 193 ? 13.142 -0.520 12.234 1.00 97.31 193 GLN A C 1
ATOM 1552 O O . GLN A 1 193 ? 13.430 -1.073 13.295 1.00 97.31 193 GLN A O 1
ATOM 1557 N N . ILE A 1 194 ? 12.581 -1.148 11.203 1.00 96.31 194 ILE A N 1
ATOM 1558 C CA . ILE A 1 194 ? 12.399 -2.600 11.147 1.00 96.31 194 ILE A CA 1
ATOM 1559 C C . ILE A 1 194 ? 13.792 -3.215 11.014 1.00 96.31 194 ILE A C 1
ATOM 1561 O O . ILE A 1 194 ? 14.507 -2.947 10.044 1.00 96.31 194 ILE A O 1
ATOM 1565 N N . LYS A 1 195 ? 14.219 -3.982 12.021 1.00 88.31 195 LYS A N 1
ATOM 1566 C CA . LYS A 1 195 ? 15.580 -4.543 12.053 1.00 88.31 195 LYS A CA 1
ATOM 1567 C C . LYS A 1 195 ? 15.718 -5.771 11.165 1.00 88.31 195 LYS A C 1
ATOM 1569 O O . LYS A 1 195 ? 16.713 -5.883 10.456 1.00 88.31 195 LYS A O 1
ATOM 1574 N N . ASP A 1 196 ? 14.735 -6.663 11.216 1.00 92.31 196 ASP A N 1
ATOM 1575 C CA . ASP A 1 196 ? 14.704 -7.881 10.414 1.00 92.31 196 ASP A CA 1
ATOM 1576 C C . ASP A 1 196 ? 13.290 -8.118 9.865 1.00 92.31 196 ASP A C 1
ATOM 1578 O O . ASP A 1 196 ? 12.444 -8.706 10.541 1.00 92.31 196 ASP A O 1
ATOM 1582 N N . PRO A 1 197 ? 13.023 -7.693 8.620 1.00 92.31 197 PRO A N 1
ATOM 1583 C CA . PRO A 1 197 ? 11.716 -7.864 8.001 1.00 92.31 197 PRO A CA 1
ATOM 1584 C C . PRO A 1 197 ? 11.232 -9.319 7.959 1.00 92.31 197 PRO A C 1
ATOM 1586 O O . PRO A 1 197 ? 10.030 -9.533 7.975 1.00 92.31 197 PRO A O 1
ATOM 1589 N N . ARG A 1 198 ? 12.118 -10.331 7.934 1.00 90.81 198 ARG A N 1
ATOM 1590 C CA . ARG A 1 198 ? 11.697 -11.750 7.882 1.00 90.81 198 ARG A CA 1
ATOM 1591 C C . ARG A 1 198 ? 11.162 -12.262 9.212 1.00 90.81 198 ARG A C 1
ATOM 1593 O O . ARG A 1 198 ? 10.406 -13.235 9.232 1.00 90.81 198 ARG A O 1
ATOM 1600 N N . SER A 1 199 ? 11.601 -11.671 10.319 1.00 91.19 199 SER A N 1
ATOM 1601 C CA . SER A 1 199 ? 11.262 -12.133 11.664 1.00 91.19 199 SER A CA 1
ATOM 1602 C C . SER A 1 199 ? 10.356 -11.175 12.428 1.00 91.19 199 SER A C 1
ATOM 1604 O O . SER A 1 199 ? 9.979 -11.499 13.553 1.00 91.19 199 SER A O 1
ATOM 1606 N N . SER A 1 200 ? 9.943 -10.067 11.812 1.00 92.69 200 SER A N 1
ATOM 1607 C CA . SER A 1 200 ? 9.105 -9.042 12.427 1.00 92.69 200 SER A CA 1
ATOM 1608 C C . SER A 1 200 ? 7.664 -9.050 11.922 1.00 92.69 200 SER A C 1
ATOM 1610 O O . SER A 1 200 ? 7.387 -9.096 10.723 1.00 92.69 200 SER A O 1
ATOM 1612 N N . VAL A 1 201 ? 6.734 -8.908 12.862 1.00 96.44 201 VAL A N 1
ATOM 1613 C CA . VAL A 1 201 ? 5.323 -8.603 12.621 1.00 96.44 201 VAL A CA 1
ATOM 1614 C C . VAL A 1 201 ? 5.017 -7.264 13.279 1.00 96.44 201 VAL A C 1
ATOM 1616 O O . VAL A 1 201 ? 5.261 -7.090 14.473 1.00 96.44 201 VAL A O 1
ATOM 1619 N N . ILE A 1 202 ? 4.478 -6.322 12.511 1.00 97.88 202 ILE A N 1
ATOM 1620 C CA . ILE A 1 202 ? 4.000 -5.034 13.019 1.00 97.88 202 ILE A CA 1
ATOM 1621 C C . ILE A 1 202 ? 2.505 -5.163 13.286 1.00 97.88 202 ILE A C 1
ATOM 1623 O O . ILE A 1 202 ? 1.772 -5.713 12.474 1.00 97.88 202 ILE A O 1
ATOM 1627 N N . ILE A 1 203 ? 2.032 -4.660 14.417 1.00 98.25 203 ILE A N 1
ATOM 1628 C CA . ILE A 1 203 ? 0.619 -4.703 14.789 1.00 98.25 203 ILE A CA 1
ATOM 1629 C C . ILE A 1 203 ? 0.168 -3.281 15.085 1.00 98.25 203 ILE A C 1
ATOM 1631 O O . ILE A 1 203 ? 0.576 -2.708 16.096 1.00 98.25 203 ILE A O 1
ATOM 1635 N N . PHE A 1 204 ? -0.654 -2.720 14.201 1.00 98.12 204 PHE A N 1
ATOM 1636 C CA . PHE A 1 204 ? -1.313 -1.435 14.410 1.00 98.12 204 PHE A CA 1
ATOM 1637 C C . PHE A 1 204 ? -2.486 -1.609 15.369 1.00 98.12 204 PHE A C 1
ATOM 1639 O O . PHE A 1 204 ? -3.333 -2.491 15.189 1.00 98.12 204 PHE A O 1
ATOM 1646 N N . LEU A 1 205 ? -2.509 -0.769 16.399 1.00 96.69 205 LEU A N 1
ATOM 1647 C CA . LEU A 1 205 ? -3.439 -0.852 17.513 1.00 96.69 205 LEU A CA 1
ATOM 1648 C C . LEU A 1 205 ? -4.602 0.139 17.331 1.00 96.69 205 LEU A C 1
ATOM 1650 O O . LEU A 1 205 ? -4.414 1.200 16.729 1.00 96.69 205 LEU A O 1
ATOM 1654 N N . PRO A 1 206 ? -5.787 -0.148 17.904 1.00 93.25 206 PRO A N 1
ATOM 1655 C CA . PRO A 1 206 ? -6.952 0.743 17.832 1.00 93.25 206 PRO A CA 1
ATOM 1656 C C . PRO A 1 206 ? -6.732 2.149 18.403 1.00 93.25 206 PRO A C 1
ATOM 1658 O O . PRO A 1 206 ? -7.481 3.068 18.084 1.00 93.25 206 PRO A O 1
ATOM 1661 N N . ASP A 1 207 ? -5.742 2.315 19.282 1.00 91.81 207 ASP A N 1
ATOM 1662 C CA . ASP A 1 207 ? -5.387 3.597 19.901 1.00 91.81 207 ASP A CA 1
ATOM 1663 C C . ASP A 1 207 ? -4.420 4.443 19.050 1.00 91.81 207 ASP A C 1
ATOM 1665 O O . ASP A 1 207 ? -4.039 5.541 19.459 1.00 91.81 207 ASP A O 1
ATOM 1669 N N . GLY A 1 208 ? -4.039 3.949 17.867 1.00 91.06 208 GLY A N 1
ATOM 1670 C CA . GLY A 1 208 ? -3.161 4.624 16.914 1.00 91.06 208 GLY A CA 1
ATOM 1671 C C . GLY A 1 208 ? -1.671 4.377 17.115 1.00 91.06 208 GLY A C 1
ATOM 1672 O O . GLY A 1 208 ? -0.872 4.849 16.309 1.00 91.06 208 GLY A O 1
ATOM 1673 N N . ASP A 1 209 ? -1.272 3.632 18.145 1.00 94.44 209 ASP A N 1
ATOM 1674 C CA . ASP A 1 209 ? 0.110 3.180 18.292 1.00 94.44 209 ASP A CA 1
ATOM 1675 C C . ASP A 1 209 ? 0.347 1.861 17.531 1.00 94.44 209 ASP A C 1
ATOM 1677 O O . ASP A 1 209 ? -0.559 1.284 16.922 1.00 94.44 209 ASP A O 1
ATOM 1681 N N . PHE A 1 210 ? 1.577 1.356 17.556 1.00 96.69 210 PHE A N 1
ATOM 1682 C CA . PHE A 1 210 ? 1.886 0.028 17.038 1.00 96.69 210 PHE A CA 1
ATOM 1683 C C . PHE A 1 210 ? 2.886 -0.718 17.913 1.00 96.69 210 PHE A C 1
ATOM 1685 O O . PHE A 1 210 ? 3.640 -0.135 18.697 1.00 96.69 210 PHE A O 1
ATOM 1692 N N . LYS A 1 211 ? 2.909 -2.039 17.743 1.00 96.25 211 LYS A N 1
ATOM 1693 C CA . LYS A 1 211 ? 3.876 -2.935 18.372 1.00 96.25 211 LYS A CA 1
ATOM 1694 C C . LYS A 1 211 ? 4.547 -3.808 17.318 1.00 96.25 211 LYS A C 1
ATOM 1696 O O . LYS A 1 211 ? 3.862 -4.439 16.524 1.00 96.25 211 LYS A O 1
ATOM 1701 N N . GLU A 1 212 ? 5.873 -3.878 17.344 1.00 95.94 212 GLU A N 1
ATOM 1702 C CA . GLU A 1 212 ? 6.616 -4.932 16.647 1.00 95.94 212 GLU A CA 1
ATOM 1703 C C . GLU A 1 212 ? 6.758 -6.148 17.573 1.00 95.94 212 GLU A C 1
ATOM 1705 O O . GLU A 1 212 ? 7.002 -6.004 18.775 1.00 95.94 212 GLU A O 1
ATOM 1710 N N . MET A 1 213 ? 6.604 -7.346 17.020 1.00 95.06 213 MET A N 1
ATOM 1711 C CA . MET A 1 213 ? 6.882 -8.604 17.708 1.00 95.06 213 MET A CA 1
ATOM 1712 C C . MET A 1 213 ? 7.500 -9.633 16.771 1.00 95.06 213 MET A C 1
ATOM 1714 O O . MET A 1 213 ? 7.357 -9.548 15.552 1.00 95.06 213 MET A O 1
ATOM 1718 N N . GLY A 1 214 ? 8.170 -10.629 17.348 1.00 95.31 214 GLY A N 1
ATOM 1719 C CA . GLY A 1 214 ? 8.787 -11.692 16.564 1.00 95.31 214 GLY A CA 1
ATOM 1720 C C . GLY A 1 214 ? 7.748 -12.621 15.926 1.00 95.31 214 GLY A C 1
ATOM 1721 O O . GLY A 1 214 ? 6.761 -12.978 16.567 1.00 95.31 214 GLY A O 1
ATOM 1722 N N . CYS A 1 215 ? 7.999 -13.119 14.714 1.00 93.81 215 CYS A N 1
ATOM 1723 C CA . CYS A 1 215 ? 7.131 -14.090 14.032 1.00 93.81 215 CYS A CA 1
ATOM 1724 C C . CYS A 1 215 ? 6.831 -15.328 14.899 1.00 93.81 215 CYS A C 1
ATOM 1726 O O . CYS A 1 215 ? 5.699 -15.808 14.928 1.00 93.81 215 CYS A O 1
ATOM 1728 N N . SER A 1 216 ? 7.818 -15.841 15.643 1.00 93.75 216 SER A N 1
ATOM 1729 C CA . SER A 1 216 ? 7.631 -16.979 16.560 1.00 93.75 216 SER A CA 1
ATOM 1730 C C . SER A 1 216 ? 6.777 -16.627 17.782 1.00 93.75 216 SER A C 1
ATOM 1732 O O . SER A 1 216 ? 5.959 -17.439 18.215 1.00 93.75 216 SER A O 1
ATOM 1734 N N . GLU A 1 217 ? 6.938 -15.416 18.326 1.00 95.69 217 GLU A N 1
ATOM 1735 C CA . GLU A 1 217 ? 6.098 -14.900 19.413 1.00 95.69 217 GLU A CA 1
ATOM 1736 C C . GLU A 1 217 ? 4.650 -14.763 18.933 1.00 95.69 217 GLU A C 1
ATOM 1738 O O . GLU A 1 217 ? 3.740 -15.286 19.576 1.00 95.69 217 GLU A O 1
ATOM 1743 N N . PHE A 1 218 ? 4.445 -14.173 17.753 1.00 96.00 218 PHE A N 1
ATOM 1744 C CA . PHE A 1 218 ? 3.131 -14.018 17.135 1.00 96.00 218 PHE A CA 1
ATOM 1745 C C . PHE A 1 218 ? 2.456 -15.370 16.855 1.00 96.00 218 PHE A C 1
ATOM 1747 O O . PHE A 1 218 ? 1.301 -15.577 17.219 1.00 96.00 218 PHE A O 1
ATOM 1754 N N . LYS A 1 219 ? 3.187 -16.350 16.305 1.00 94.44 219 LYS A N 1
ATOM 1755 C CA . LYS A 1 219 ? 2.673 -17.718 16.091 1.00 94.44 219 LYS A CA 1
ATOM 1756 C C . LYS A 1 219 ? 2.230 -18.393 17.392 1.00 94.44 219 LYS A C 1
ATOM 1758 O O . LYS A 1 219 ? 1.271 -19.161 17.386 1.00 94.44 219 LYS A O 1
ATOM 1763 N N . ASN A 1 220 ? 2.916 -18.141 18.506 1.00 95.56 220 ASN A N 1
ATOM 1764 C CA . ASN A 1 220 ? 2.506 -18.664 19.811 1.00 95.56 220 ASN A CA 1
ATOM 1765 C C . ASN A 1 220 ? 1.315 -17.902 20.393 1.00 95.56 220 ASN A C 1
ATOM 1767 O O . ASN A 1 220 ? 0.444 -18.516 21.007 1.00 95.56 220 ASN A O 1
ATOM 1771 N N . LEU A 1 221 ? 1.255 -16.591 20.173 1.00 95.19 221 LEU A N 1
ATOM 1772 C CA . LEU A 1 221 ? 0.139 -15.748 20.573 1.00 95.19 221 LEU A CA 1
ATOM 1773 C C . LEU A 1 221 ? -1.179 -16.209 19.918 1.00 95.19 221 LEU A C 1
ATOM 1775 O O . LEU A 1 221 ? -2.180 -16.324 20.618 1.00 95.19 221 LEU A O 1
ATOM 1779 N N . LEU A 1 222 ? -1.169 -16.564 18.628 1.00 94.69 222 LEU A N 1
ATOM 1780 C CA . LEU A 1 222 ? -2.351 -17.049 17.890 1.00 94.69 222 LEU A CA 1
ATOM 1781 C C . LEU A 1 222 ? -2.958 -18.355 18.437 1.00 94.69 222 LEU A C 1
ATOM 1783 O O . LEU A 1 222 ? -4.103 -18.676 18.127 1.00 94.69 222 LEU A O 1
ATOM 1787 N N . LYS A 1 223 ? -2.219 -19.111 19.259 1.00 94.06 223 LYS A N 1
ATOM 1788 C CA . LYS A 1 223 ? -2.716 -20.342 19.903 1.00 94.06 223 LYS A CA 1
ATOM 1789 C C . LYS A 1 223 ? -3.595 -20.062 21.128 1.00 94.06 223 LYS A C 1
ATOM 1791 O O . LYS A 1 223 ? -4.173 -20.989 21.687 1.00 94.06 223 LYS A O 1
ATOM 1796 N N . GLN A 1 224 ? -3.646 -18.815 21.595 1.00 92.00 224 GLN A N 1
ATOM 1797 C CA . GLN A 1 224 ? -4.458 -18.417 22.744 1.00 92.00 224 GLN A CA 1
ATOM 1798 C C . GLN A 1 224 ? -5.922 -18.252 22.332 1.00 92.00 224 GLN A C 1
ATOM 1800 O O . GLN A 1 224 ? -6.198 -17.804 21.229 1.00 92.00 224 GLN A O 1
ATOM 1805 N N . ASN A 1 225 ? -6.861 -18.545 23.235 1.00 87.38 225 ASN A N 1
ATOM 1806 C CA . ASN A 1 225 ? -8.293 -18.425 22.934 1.00 87.38 225 ASN A CA 1
ATOM 1807 C C . ASN A 1 225 ? -8.720 -16.973 22.633 1.00 87.38 225 ASN A C 1
ATOM 1809 O O . ASN A 1 225 ? -9.589 -16.745 21.808 1.00 87.38 225 ASN A O 1
ATOM 1813 N N . VAL A 1 226 ? -8.091 -15.993 23.294 1.00 88.94 226 VAL A N 1
ATOM 1814 C CA . VAL A 1 226 ? -8.282 -14.560 23.018 1.00 88.94 226 VAL A CA 1
ATOM 1815 C C . VAL A 1 226 ? -6.916 -13.869 23.081 1.00 88.94 226 VAL A C 1
ATOM 1817 O O . VAL A 1 226 ? -6.487 -13.453 24.162 1.00 88.94 226 VAL A O 1
ATOM 1820 N N . PRO A 1 227 ? -6.182 -13.790 21.961 1.00 94.25 227 PRO A N 1
ATOM 1821 C CA . PRO A 1 227 ? -4.876 -13.149 21.895 1.00 94.25 227 PRO A CA 1
ATOM 1822 C C . PRO A 1 227 ? -4.907 -11.691 22.349 1.00 94.25 227 PRO A C 1
ATOM 1824 O O . PRO A 1 227 ? -5.663 -10.877 21.823 1.00 94.25 227 PRO A O 1
ATOM 1827 N N . GLN A 1 228 ? -4.049 -11.346 23.310 1.00 95.44 228 GLN A N 1
ATOM 1828 C CA . GLN A 1 228 ? -3.944 -9.983 23.833 1.00 95.44 228 GLN A CA 1
ATOM 1829 C C . GLN A 1 228 ? -2.605 -9.344 23.468 1.00 95.44 228 GLN A C 1
ATOM 1831 O O . GLN A 1 228 ? -1.534 -9.808 23.872 1.00 95.44 228 GLN A O 1
ATOM 1836 N N . ILE A 1 229 ? -2.669 -8.216 22.768 1.00 96.56 229 ILE A N 1
ATOM 1837 C CA . ILE A 1 229 ? -1.522 -7.378 22.444 1.00 96.56 229 ILE A CA 1
ATOM 1838 C C . ILE A 1 229 ? -1.274 -6.416 23.597 1.00 96.56 229 ILE A C 1
ATOM 1840 O O . ILE A 1 229 ? -1.880 -5.352 23.700 1.00 96.56 229 ILE A O 1
ATOM 1844 N N . LYS A 1 230 ? -0.361 -6.807 24.488 1.00 94.88 230 LYS A N 1
ATOM 1845 C CA . LYS A 1 230 ? 0.118 -5.943 25.571 1.00 94.88 230 LYS A CA 1
ATOM 1846 C C . LYS A 1 230 ? 1.085 -4.906 25.009 1.00 94.88 230 LYS A C 1
ATOM 1848 O O . LYS A 1 230 ? 2.163 -5.283 24.533 1.00 94.88 230 LYS A O 1
ATOM 1853 N N . HIS A 1 231 ? 0.724 -3.629 25.101 1.00 95.44 231 HIS A N 1
ATOM 1854 C CA . HIS A 1 231 ? 1.564 -2.504 24.697 1.00 95.44 231 HIS A CA 1
ATOM 1855 C C . HIS A 1 231 ? 1.426 -1.349 25.688 1.00 95.44 231 HIS A C 1
ATOM 1857 O O . HIS A 1 231 ? 0.322 -0.919 26.026 1.00 95.44 231 HIS A O 1
ATOM 1863 N N . LYS A 1 232 ? 2.558 -0.845 26.190 1.00 92.25 232 LYS A N 1
ATOM 1864 C CA . LYS A 1 232 ? 2.592 0.135 27.289 1.00 92.25 232 LYS A CA 1
ATOM 1865 C C . LYS A 1 232 ? 1.739 -0.345 28.482 1.00 92.25 232 LYS A C 1
ATOM 1867 O O . LYS A 1 232 ? 2.041 -1.383 29.062 1.00 92.25 232 LYS A O 1
ATOM 1872 N N . LYS A 1 233 ? 0.702 0.407 28.868 1.00 91.88 233 LYS A N 1
ATOM 1873 C CA . LYS A 1 233 ? -0.203 0.100 29.994 1.00 91.88 233 LYS A CA 1
ATOM 1874 C C . LYS A 1 233 ? -1.576 -0.416 29.541 1.00 91.88 233 LYS A C 1
ATOM 1876 O O . LYS A 1 233 ? -2.480 -0.513 30.365 1.00 91.88 233 LYS A O 1
ATOM 1881 N N . VAL A 1 234 ? -1.741 -0.715 28.253 1.00 94.62 234 VAL A N 1
ATOM 1882 C CA . VAL A 1 234 ? -3.016 -1.112 27.645 1.00 94.62 234 VAL A CA 1
ATOM 1883 C C . VAL A 1 234 ? -2.864 -2.497 27.010 1.00 94.62 234 VAL A C 1
ATOM 1885 O O . VAL A 1 234 ? -1.770 -2.911 26.621 1.00 94.62 234 VAL A O 1
ATOM 1888 N N . SER A 1 235 ? -3.955 -3.257 26.973 1.00 95.31 235 SER A N 1
ATOM 1889 C CA . SER A 1 235 ? -4.039 -4.524 26.244 1.00 95.31 235 SER A CA 1
ATOM 1890 C C . SER A 1 235 ? -5.159 -4.427 25.225 1.00 95.31 235 SER A C 1
ATOM 1892 O O . SER A 1 235 ? -6.242 -3.947 25.553 1.00 95.31 235 SER A O 1
ATOM 1894 N N . HIS A 1 236 ? -4.879 -4.878 24.008 1.00 95.81 236 HIS A N 1
ATOM 1895 C CA . HIS A 1 236 ? -5.829 -4.870 22.902 1.00 95.81 236 HIS A CA 1
ATOM 1896 C C . HIS A 1 236 ? -6.092 -6.297 22.432 1.00 95.81 236 HIS A C 1
ATOM 1898 O O . HIS A 1 236 ? -5.158 -7.090 22.326 1.00 95.81 236 HIS A O 1
ATOM 1904 N N . ASP A 1 237 ? -7.345 -6.620 22.121 1.00 95.31 237 ASP A N 1
ATOM 1905 C CA . ASP A 1 237 ? -7.673 -7.857 21.406 1.00 95.31 237 ASP A CA 1
ATOM 1906 C C . ASP A 1 237 ? -7.073 -7.798 19.992 1.00 95.31 237 ASP A C 1
ATOM 1908 O O . ASP A 1 237 ? -7.238 -6.798 19.283 1.00 95.31 237 ASP A O 1
ATOM 1912 N N . LEU A 1 238 ? -6.389 -8.866 19.572 1.00 96.12 238 LEU A N 1
ATOM 1913 C CA . LEU A 1 238 ? -5.873 -9.006 18.210 1.00 96.12 238 LEU A CA 1
ATOM 1914 C C . LEU A 1 238 ? -6.976 -8.823 17.162 1.00 96.12 238 LEU A C 1
ATOM 1916 O O . LEU A 1 238 ? -6.724 -8.228 16.115 1.00 96.12 238 LEU A O 1
ATOM 1920 N N . ALA A 1 239 ? -8.200 -9.269 17.454 1.00 94.31 239 ALA A N 1
ATOM 1921 C CA . ALA A 1 239 ? -9.338 -9.112 16.556 1.00 94.31 239 ALA A CA 1
ATOM 1922 C C . ALA A 1 239 ? -9.692 -7.640 16.285 1.00 94.31 239 ALA A C 1
ATOM 1924 O O . ALA A 1 239 ? -10.361 -7.352 15.300 1.00 94.31 239 ALA A O 1
ATOM 1925 N N . ASN A 1 240 ? -9.210 -6.696 17.097 1.00 94.69 240 ASN A N 1
ATOM 1926 C CA . ASN A 1 240 ? -9.382 -5.260 16.873 1.00 94.69 240 ASN A CA 1
ATOM 1927 C C . ASN A 1 240 ? -8.165 -4.597 16.214 1.00 94.69 240 ASN A C 1
ATOM 1929 O O . ASN A 1 240 ? -8.204 -3.402 15.956 1.00 94.69 240 ASN A O 1
ATOM 1933 N N . CYS A 1 241 ? -7.097 -5.340 15.932 1.00 96.69 241 CYS A N 1
ATOM 1934 C CA . CYS A 1 241 ? -5.860 -4.806 15.372 1.00 96.69 241 CYS A CA 1
ATOM 1935 C C . CYS A 1 241 ? -5.766 -5.041 13.855 1.00 96.69 241 CYS A C 1
ATOM 1937 O O . CYS A 1 241 ? -6.421 -5.930 13.301 1.00 96.69 241 CYS A O 1
ATOM 1939 N N . VAL A 1 242 ? -4.887 -4.282 13.195 1.00 97.81 242 VAL A N 1
ATOM 1940 C CA . VAL A 1 242 ? -4.395 -4.608 11.846 1.00 97.81 242 VAL A CA 1
ATOM 1941 C C . VAL A 1 242 ? -2.981 -5.155 11.978 1.00 97.81 242 VAL A C 1
ATOM 1943 O O . VAL A 1 242 ? -2.105 -4.510 12.554 1.00 97.81 242 VAL A O 1
ATOM 1946 N N . VAL A 1 243 ? -2.757 -6.353 11.454 1.00 98.19 243 VAL A N 1
ATOM 1947 C CA . VAL A 1 243 ? -1.461 -7.033 11.491 1.00 98.19 243 VAL A CA 1
ATOM 1948 C C . VAL A 1 243 ? -0.758 -6.815 10.162 1.00 98.19 243 VAL A C 1
ATOM 1950 O O . VAL A 1 243 ? -1.372 -6.939 9.111 1.00 98.19 243 VAL A O 1
ATOM 1953 N N . VAL A 1 244 ? 0.532 -6.510 10.195 1.00 98.38 244 VAL A N 1
ATOM 1954 C CA . VAL A 1 244 ? 1.359 -6.307 9.010 1.00 98.38 244 VAL A CA 1
ATOM 1955 C C . VAL A 1 244 ? 2.557 -7.241 9.063 1.00 98.38 244 VAL A C 1
ATOM 1957 O O . VAL A 1 244 ? 3.470 -7.073 9.878 1.00 98.38 244 VAL A O 1
ATOM 1960 N N . LYS A 1 245 ? 2.553 -8.240 8.183 1.00 97.44 245 LYS A N 1
ATOM 1961 C CA . LYS A 1 245 ? 3.698 -9.126 7.968 1.00 97.44 245 LYS A CA 1
ATOM 1962 C C . LYS A 1 245 ? 4.646 -8.508 6.957 1.00 97.44 245 LYS A C 1
ATOM 1964 O O . LYS A 1 245 ? 4.219 -7.943 5.948 1.00 97.44 245 LYS A O 1
ATOM 1969 N N . CYS A 1 246 ? 5.931 -8.628 7.245 1.00 96.56 246 CYS A N 1
ATOM 1970 C CA . CYS A 1 246 ? 6.987 -8.115 6.396 1.00 96.56 246 CYS A CA 1
ATOM 1971 C C . CYS A 1 246 ? 7.716 -9.278 5.714 1.00 96.56 246 CYS A C 1
ATOM 1973 O O . CYS A 1 246 ? 7.821 -10.378 6.256 1.00 96.56 246 CYS A O 1
ATOM 1975 N N . PHE A 1 247 ? 8.244 -9.024 4.523 1.00 95.25 247 PHE A N 1
ATOM 1976 C CA . PHE A 1 247 ? 9.146 -9.945 3.838 1.00 95.25 247 PHE A CA 1
ATOM 1977 C C . PHE A 1 247 ? 10.111 -9.136 2.972 1.00 95.25 247 PHE A C 1
ATOM 1979 O O . PHE A 1 247 ? 9.650 -8.269 2.226 1.00 95.25 247 PHE A O 1
ATOM 1986 N N . PRO A 1 248 ? 11.430 -9.372 3.055 1.00 95.62 248 PRO A N 1
ATOM 1987 C CA . PRO A 1 248 ? 12.387 -8.644 2.243 1.00 95.62 248 PRO A CA 1
ATOM 1988 C C . PRO A 1 248 ? 12.327 -9.120 0.796 1.00 95.62 248 PRO A C 1
ATOM 1990 O O . PRO A 1 248 ? 12.351 -10.323 0.534 1.00 95.62 248 PRO A O 1
ATOM 1993 N N . THR A 1 249 ? 12.270 -8.177 -0.132 1.00 95.12 249 THR A N 1
ATOM 1994 C CA . THR A 1 249 ? 12.204 -8.468 -1.561 1.00 95.12 249 THR A CA 1
ATOM 1995 C C . THR A 1 249 ? 13.596 -8.754 -2.137 1.00 95.12 249 THR A C 1
ATOM 1997 O O . THR A 1 249 ? 14.614 -8.665 -1.444 1.00 95.12 249 THR A O 1
ATOM 2000 N N . CYS A 1 250 ? 13.638 -9.171 -3.404 1.00 94.88 250 CYS A N 1
ATOM 2001 C CA . CYS A 1 250 ? 14.862 -9.341 -4.168 1.00 94.88 250 CYS A CA 1
ATOM 2002 C C . CYS A 1 250 ? 15.073 -8.075 -5.010 1.00 94.88 250 CYS A C 1
ATOM 2004 O O . CYS A 1 250 ? 14.497 -7.953 -6.085 1.00 94.88 250 CYS A O 1
ATOM 2006 N N . HIS A 1 251 ? 15.865 -7.138 -4.487 1.00 96.00 251 HIS A N 1
ATOM 2007 C CA . HIS A 1 251 ? 16.185 -5.836 -5.087 1.00 96.00 251 HIS A CA 1
ATOM 2008 C C . HIS A 1 251 ? 17.657 -5.492 -4.779 1.00 96.00 251 HIS A C 1
ATOM 2010 O O . HIS A 1 251 ? 18.123 -5.873 -3.698 1.00 96.00 251 HIS A O 1
ATOM 2016 N N . PRO A 1 252 ? 18.423 -4.838 -5.682 1.00 93.31 252 PRO A N 1
ATOM 2017 C CA . PRO A 1 252 ? 19.736 -4.252 -5.411 1.00 93.31 252 PRO A CA 1
ATOM 2018 C C . PRO A 1 252 ? 19.929 -3.615 -4.047 1.00 93.31 252 PRO A C 1
ATOM 2020 O O . PRO A 1 252 ? 20.896 -3.935 -3.353 1.00 93.31 252 PRO A O 1
ATOM 2023 N N . ASP A 1 253 ? 19.011 -2.729 -3.674 1.00 92.88 253 ASP A N 1
ATOM 2024 C CA . ASP A 1 253 ? 18.991 -2.150 -2.346 1.00 92.88 253 ASP A CA 1
ATOM 2025 C C . ASP A 1 253 ? 17.977 -2.884 -1.477 1.00 92.88 253 ASP A C 1
ATOM 2027 O O . ASP A 1 253 ? 16.960 -3.380 -1.967 1.00 92.88 253 ASP A O 1
ATOM 2031 N N . PRO A 1 254 ? 18.216 -2.959 -0.161 1.00 92.88 254 PRO A N 1
ATOM 2032 C CA . PRO A 1 254 ? 17.301 -3.670 0.702 1.00 92.88 254 PRO A CA 1
ATOM 2033 C C . PRO A 1 254 ? 15.887 -3.063 0.675 1.00 92.88 254 PRO A C 1
ATOM 2035 O O . PRO A 1 254 ? 15.697 -1.881 0.969 1.00 92.88 254 PRO A O 1
ATOM 2038 N N . CYS A 1 255 ? 14.900 -3.902 0.361 1.00 96.88 255 CYS A N 1
ATOM 2039 C CA . CYS A 1 255 ? 13.505 -3.515 0.187 1.00 96.88 255 CYS A CA 1
ATOM 2040 C C . CYS A 1 255 ? 12.561 -4.483 0.924 1.00 96.88 255 CYS A C 1
ATOM 2042 O O . CYS A 1 255 ? 12.901 -5.643 1.178 1.00 96.88 255 CYS A O 1
ATOM 2044 N N . ILE A 1 256 ? 11.405 -3.978 1.361 1.00 97.88 256 ILE A N 1
ATOM 2045 C CA . ILE A 1 256 ? 10.409 -4.676 2.184 1.00 97.88 256 ILE A CA 1
ATOM 2046 C C . ILE A 1 256 ? 9.067 -4.698 1.460 1.00 97.88 256 ILE A C 1
ATOM 2048 O O . ILE A 1 256 ? 8.558 -3.664 1.046 1.00 97.88 256 ILE A O 1
ATOM 2052 N N . SER A 1 257 ? 8.442 -5.869 1.414 1.00 97.94 257 SER A N 1
ATOM 2053 C CA . SER A 1 257 ? 7.023 -6.022 1.094 1.00 97.94 257 SER A CA 1
ATOM 2054 C C . SER A 1 257 ? 6.173 -6.059 2.365 1.00 97.94 257 SER A C 1
ATOM 2056 O O . SER A 1 257 ? 6.616 -6.558 3.407 1.00 97.94 257 SER A O 1
ATOM 2058 N N . TYR A 1 258 ? 4.931 -5.590 2.265 1.00 98.56 258 TYR A N 1
ATOM 2059 C CA . TYR A 1 258 ? 3.991 -5.497 3.382 1.00 98.56 258 TYR A CA 1
ATOM 2060 C C . TYR A 1 258 ? 2.707 -6.266 3.080 1.00 98.56 258 TYR A C 1
ATOM 2062 O O . TYR A 1 258 ? 2.057 -6.026 2.068 1.00 98.56 258 TYR A O 1
ATOM 2070 N N . ARG A 1 259 ? 2.305 -7.165 3.980 1.00 98.31 259 ARG A N 1
ATOM 2071 C CA . ARG A 1 259 ? 1.012 -7.856 3.929 1.00 98.31 259 ARG A CA 1
ATOM 2072 C C . ARG A 1 259 ? 0.156 -7.420 5.101 1.00 98.31 259 ARG A C 1
ATOM 2074 O O . ARG A 1 259 ? 0.481 -7.740 6.241 1.00 98.31 259 ARG A O 1
ATOM 2081 N N . TYR A 1 260 ? -0.935 -6.728 4.807 1.00 98.50 260 TYR A N 1
ATOM 2082 C CA . TYR A 1 260 ? -1.913 -6.251 5.777 1.00 98.50 260 TYR A CA 1
ATOM 2083 C C . TYR A 1 260 ? -2.987 -7.317 5.971 1.00 98.50 260 TYR A C 1
ATOM 2085 O O . TYR A 1 260 ? -3.614 -7.744 5.007 1.00 98.50 260 TYR A O 1
ATOM 2093 N N . GLU A 1 261 ? -3.199 -7.737 7.211 1.00 97.38 261 GLU A N 1
ATOM 2094 C CA . GLU A 1 261 ? -4.134 -8.785 7.602 1.00 97.38 261 GLU A CA 1
ATOM 2095 C C . GLU A 1 261 ? -5.081 -8.270 8.687 1.00 97.38 261 GLU A C 1
ATOM 2097 O O . GLU A 1 261 ? -4.676 -7.564 9.618 1.00 97.38 261 GLU A O 1
ATOM 2102 N N . THR A 1 262 ? -6.341 -8.690 8.613 1.00 95.44 262 THR A N 1
ATOM 2103 C CA . THR A 1 262 ? -7.272 -8.578 9.737 1.00 95.44 262 THR A CA 1
ATOM 2104 C C . THR A 1 262 ? -7.662 -9.968 10.229 1.00 95.44 262 THR A C 1
ATOM 2106 O O . THR A 1 262 ? -7.751 -10.923 9.452 1.00 95.44 262 THR A O 1
ATOM 2109 N N . TYR A 1 263 ? -7.858 -10.078 11.544 1.00 93.50 263 TYR A N 1
ATOM 2110 C CA . TYR A 1 263 ? -8.203 -11.322 12.228 1.00 93.50 263 TYR A CA 1
ATOM 2111 C C . TYR A 1 263 ? -9.597 -11.221 12.853 1.00 93.50 263 TYR A C 1
ATOM 2113 O O . TYR A 1 263 ? -9.983 -10.151 13.333 1.00 93.50 263 TYR A O 1
ATOM 2121 N N . ASN A 1 264 ? -10.344 -12.326 12.865 1.00 89.81 264 ASN A N 1
ATOM 2122 C CA . ASN A 1 264 ? -11.568 -12.452 13.658 1.00 89.81 264 ASN A CA 1
ATOM 2123 C C . ASN A 1 264 ? -11.261 -12.920 15.096 1.00 89.81 264 ASN A C 1
ATOM 2125 O O . ASN A 1 264 ? -10.115 -13.201 15.445 1.00 89.81 264 ASN A O 1
ATOM 2129 N N . HIS A 1 265 ? -12.300 -13.024 15.930 1.00 88.69 265 HIS A N 1
ATOM 2130 C CA . HIS A 1 265 ? -12.175 -13.509 17.313 1.00 88.69 265 HIS A CA 1
ATOM 2131 C C . HIS A 1 265 ? -11.800 -14.996 17.431 1.00 88.69 265 HIS A C 1
ATOM 2133 O O . HIS A 1 265 ? -11.447 -15.435 18.518 1.00 88.69 265 HIS A O 1
ATOM 2139 N N . ASP A 1 266 ? -11.849 -15.752 16.330 1.00 88.50 266 ASP A N 1
ATOM 2140 C CA . ASP A 1 266 ? -11.400 -17.147 16.258 1.00 88.50 266 ASP A CA 1
ATOM 2141 C C . ASP A 1 266 ? -9.935 -17.247 15.771 1.00 88.50 266 ASP A C 1
ATOM 2143 O O . ASP A 1 266 ? -9.460 -18.323 15.407 1.00 88.50 266 ASP A O 1
ATOM 2147 N N . ASN A 1 267 ? -9.209 -16.119 15.743 1.00 90.00 267 ASN A N 1
ATOM 2148 C CA . ASN A 1 267 ? -7.817 -15.975 15.294 1.00 90.00 267 ASN A CA 1
ATOM 2149 C C . ASN A 1 267 ? -7.567 -16.376 13.836 1.00 90.00 267 ASN A C 1
ATOM 2151 O O . ASN A 1 267 ? -6.439 -16.702 13.456 1.00 90.00 267 ASN A O 1
ATOM 2155 N N . GLN A 1 268 ? -8.600 -16.336 13.002 1.00 91.00 268 GLN A N 1
ATOM 2156 C CA . GLN A 1 268 ? -8.493 -16.621 11.580 1.00 91.00 268 GLN A CA 1
ATOM 2157 C C . GLN A 1 268 ? -8.297 -15.324 10.805 1.00 91.00 268 GLN A C 1
ATOM 2159 O O . GLN A 1 268 ? -8.953 -14.317 11.084 1.00 91.00 268 GLN A O 1
ATOM 2164 N N . ILE A 1 269 ? -7.420 -15.373 9.802 1.00 92.19 269 ILE A N 1
ATOM 2165 C CA . ILE A 1 269 ? -7.290 -14.299 8.818 1.00 92.19 269 ILE A CA 1
ATOM 2166 C C . ILE A 1 269 ? -8.604 -14.227 8.037 1.00 92.19 269 ILE A C 1
ATOM 2168 O O . ILE A 1 269 ? -9.061 -15.231 7.489 1.00 92.19 269 ILE A O 1
ATOM 2172 N N . VAL A 1 270 ? -9.206 -13.043 7.995 1.00 91.25 270 VAL A N 1
ATOM 2173 C CA . VAL A 1 270 ? -10.484 -12.803 7.305 1.00 91.25 270 VAL A CA 1
ATOM 2174 C C . VAL A 1 270 ? -10.363 -11.860 6.116 1.00 91.25 270 VAL A C 1
ATOM 2176 O O . VAL A 1 270 ? -11.197 -11.937 5.219 1.00 91.25 270 VAL A O 1
ATOM 2179 N N . SER A 1 271 ? -9.324 -11.025 6.093 1.00 93.19 271 SER A N 1
ATOM 2180 C CA . SER A 1 271 ? -8.943 -10.218 4.935 1.00 93.19 271 SER A CA 1
ATOM 2181 C C . SER A 1 271 ? -7.423 -10.092 4.871 1.00 93.19 271 SER A C 1
ATOM 2183 O O . SER A 1 271 ? -6.795 -9.828 5.903 1.00 93.19 271 SER A O 1
ATOM 2185 N N . ALA A 1 272 ? -6.834 -10.202 3.685 1.00 96.19 272 ALA A N 1
ATOM 2186 C CA . ALA A 1 272 ? -5.406 -10.006 3.468 1.00 96.19 272 ALA A CA 1
ATOM 2187 C C . ALA A 1 272 ? -5.102 -9.298 2.137 1.00 96.19 272 ALA A C 1
ATOM 2189 O O . ALA A 1 272 ? -5.474 -9.785 1.072 1.00 96.19 272 ALA A O 1
ATOM 2190 N N . ILE A 1 273 ? -4.357 -8.190 2.187 1.00 98.38 273 ILE A N 1
ATOM 2191 C CA . ILE A 1 273 ? -3.799 -7.527 0.997 1.00 98.38 273 ILE A CA 1
ATOM 2192 C C . ILE A 1 273 ? -2.274 -7.498 1.113 1.00 98.38 273 ILE A C 1
ATOM 2194 O O . ILE A 1 273 ? -1.740 -6.988 2.100 1.00 98.38 273 ILE A O 1
ATOM 2198 N N . THR A 1 274 ? -1.573 -8.008 0.100 1.00 98.69 274 THR A N 1
ATOM 2199 C CA . THR A 1 274 ? -0.105 -7.940 0.004 1.00 98.69 274 THR A CA 1
ATOM 2200 C C . THR A 1 274 ? 0.313 -6.865 -0.992 1.00 98.69 274 THR A C 1
ATOM 2202 O O . THR A 1 274 ? -0.187 -6.833 -2.110 1.00 98.69 274 THR A O 1
ATOM 2205 N N . PHE A 1 275 ? 1.258 -6.015 -0.596 1.00 98.75 275 PHE A N 1
ATOM 2206 C CA . PHE A 1 275 ? 1.934 -5.037 -1.440 1.00 98.75 275 PHE A CA 1
ATOM 2207 C C . PHE A 1 275 ? 3.414 -5.409 -1.580 1.00 98.75 275 PHE A C 1
ATOM 2209 O O . PHE A 1 275 ? 4.158 -5.398 -0.595 1.00 98.75 275 PHE A O 1
ATOM 2216 N N . MET A 1 276 ? 3.832 -5.765 -2.792 1.00 98.38 276 MET A N 1
ATOM 2217 C CA . MET A 1 276 ? 5.181 -6.227 -3.121 1.00 98.38 276 MET A CA 1
ATOM 2218 C C . MET A 1 276 ? 5.687 -5.530 -4.389 1.00 98.38 276 MET A C 1
ATOM 2220 O O . MET A 1 276 ? 5.685 -6.096 -5.475 1.00 98.38 276 MET A O 1
ATOM 2224 N N . THR A 1 277 ? 6.107 -4.280 -4.244 1.00 97.75 277 THR A N 1
ATOM 2225 C CA . THR A 1 277 ? 6.865 -3.579 -5.290 1.00 97.75 277 THR A CA 1
ATOM 2226 C C . THR A 1 277 ? 8.337 -4.003 -5.257 1.00 97.75 277 THR A C 1
ATOM 2228 O O . THR A 1 277 ? 8.778 -4.561 -4.247 1.00 97.75 277 THR A O 1
ATOM 2231 N N . ASP A 1 278 ? 9.076 -3.736 -6.331 1.00 97.75 278 ASP A N 1
ATOM 2232 C CA . ASP A 1 278 ? 10.534 -3.865 -6.403 1.00 97.75 278 ASP A CA 1
ATOM 2233 C C . ASP A 1 278 ? 11.002 -5.246 -5.944 1.00 97.75 278 ASP A C 1
ATOM 2235 O O . ASP A 1 278 ? 11.706 -5.427 -4.939 1.00 97.75 278 ASP A O 1
ATOM 2239 N N . HIS A 1 279 ? 10.478 -6.248 -6.646 1.00 97.19 279 HIS A N 1
ATOM 2240 C CA . HIS A 1 279 ? 10.786 -7.646 -6.419 1.00 97.19 279 HIS A CA 1
ATOM 2241 C C . HIS A 1 279 ? 11.091 -8.347 -7.741 1.00 97.19 279 HIS A C 1
ATOM 2243 O O . HIS A 1 279 ? 10.194 -8.641 -8.533 1.00 97.19 279 HIS A O 1
ATOM 2249 N N . ASP A 1 280 ? 12.360 -8.696 -7.935 1.00 96.50 280 ASP A N 1
ATOM 2250 C CA . ASP A 1 280 ? 12.811 -9.582 -9.005 1.00 96.50 280 ASP A CA 1
ATOM 2251 C C . ASP A 1 280 ? 12.330 -11.011 -8.731 1.00 96.50 280 ASP A C 1
ATOM 2253 O O . ASP A 1 280 ? 12.993 -11.799 -8.048 1.00 96.50 280 ASP A O 1
ATOM 2257 N N . ILE A 1 281 ? 11.122 -11.311 -9.214 1.00 96.00 281 ILE A N 1
ATOM 2258 C CA . ILE A 1 281 ? 10.504 -12.622 -9.051 1.00 96.00 281 ILE A CA 1
ATOM 2259 C C . ILE A 1 281 ? 11.297 -13.704 -9.798 1.00 96.00 281 ILE A C 1
ATOM 2261 O O . ILE A 1 281 ? 11.597 -13.619 -10.997 1.00 96.00 281 ILE A O 1
ATOM 2265 N N . ARG A 1 282 ? 11.604 -14.776 -9.072 1.00 94.06 282 ARG A N 1
ATOM 2266 C CA . ARG A 1 282 ? 12.343 -15.948 -9.543 1.00 94.06 282 ARG A CA 1
ATOM 2267 C C . ARG A 1 282 ? 11.390 -17.110 -9.769 1.00 94.06 282 ARG A C 1
ATOM 2269 O O . ARG A 1 282 ? 10.381 -17.275 -9.085 1.00 94.06 282 ARG A O 1
ATOM 2276 N N . ASP A 1 283 ? 11.763 -17.990 -10.686 1.00 92.12 283 ASP A N 1
ATOM 2277 C CA . ASP A 1 283 ? 11.027 -19.222 -10.972 1.00 92.12 283 ASP A CA 1
ATOM 2278 C C . ASP A 1 283 ? 10.955 -20.169 -9.762 1.00 92.12 283 ASP A C 1
ATOM 2280 O O . ASP A 1 283 ? 10.071 -21.018 -9.699 1.00 92.12 283 ASP A O 1
ATOM 2284 N N . THR A 1 284 ? 11.833 -20.020 -8.770 1.00 93.75 284 THR A N 1
ATOM 2285 C CA . THR A 1 284 ? 11.823 -20.808 -7.531 1.00 93.75 284 THR A CA 1
ATOM 2286 C C . THR A 1 284 ? 10.996 -20.206 -6.397 1.00 93.75 284 THR A C 1
ATOM 2288 O O . THR A 1 284 ? 10.718 -20.921 -5.435 1.00 93.75 284 THR A O 1
ATOM 2291 N N . ASP A 1 285 ? 10.577 -18.938 -6.467 1.00 94.00 285 ASP A N 1
ATOM 2292 C CA . ASP A 1 285 ? 9.987 -18.241 -5.308 1.00 94.00 285 ASP A CA 1
ATOM 2293 C C . ASP A 1 285 ? 8.702 -18.898 -4.803 1.00 94.00 285 ASP A C 1
ATOM 2295 O O . ASP A 1 285 ? 8.491 -19.016 -3.598 1.00 94.00 285 ASP A O 1
ATOM 2299 N N . TYR A 1 286 ? 7.886 -19.459 -5.698 1.00 92.31 286 TYR A N 1
ATOM 2300 C CA . TYR A 1 286 ? 6.677 -20.187 -5.300 1.00 92.31 286 TYR A CA 1
ATOM 2301 C C . TYR A 1 286 ? 6.957 -21.448 -4.461 1.00 92.31 286 TYR A C 1
ATOM 2303 O O . TYR A 1 286 ? 6.029 -22.003 -3.874 1.00 92.31 286 TYR A O 1
ATOM 2311 N N . ARG A 1 287 ? 8.205 -21.936 -4.417 1.00 95.00 287 ARG A N 1
ATOM 2312 C CA . ARG A 1 287 ? 8.641 -23.067 -3.580 1.00 95.00 287 ARG A CA 1
ATOM 2313 C C . ARG A 1 287 ? 9.227 -22.602 -2.247 1.00 95.00 287 ARG A C 1
ATOM 2315 O O . ARG A 1 287 ? 9.227 -23.378 -1.292 1.00 95.00 287 ARG A O 1
ATOM 2322 N N . GLU A 1 288 ? 9.680 -21.354 -2.165 1.00 95.00 288 GLU A N 1
ATOM 2323 C CA . GLU A 1 288 ? 10.310 -20.790 -0.975 1.00 95.00 288 GLU A CA 1
ATOM 2324 C C . GLU A 1 288 ? 9.291 -20.548 0.138 1.00 95.00 288 GLU A C 1
ATOM 2326 O O . GLU A 1 288 ? 8.292 -19.853 -0.035 1.00 95.00 288 GLU A O 1
ATOM 2331 N N . THR A 1 289 ? 9.554 -21.104 1.322 1.00 93.50 289 THR A N 1
ATOM 2332 C CA . THR A 1 289 ? 8.573 -21.116 2.424 1.00 93.50 289 THR A CA 1
ATOM 2333 C C . THR A 1 289 ? 8.174 -19.704 2.852 1.00 93.50 289 THR A C 1
ATOM 2335 O O . THR A 1 289 ? 6.991 -19.409 2.978 1.00 93.50 289 THR A O 1
ATOM 2338 N N . TYR A 1 290 ? 9.146 -18.805 3.019 1.00 91.88 290 TYR A N 1
ATOM 2339 C CA . TYR A 1 290 ? 8.879 -17.436 3.466 1.00 91.88 290 TYR A CA 1
ATOM 2340 C C . TYR A 1 290 ? 8.134 -16.598 2.421 1.00 91.88 290 TYR A C 1
ATOM 2342 O O . TYR A 1 290 ? 7.271 -15.804 2.782 1.00 91.88 290 TYR A O 1
ATOM 2350 N N . PHE A 1 291 ? 8.438 -16.792 1.134 1.00 95.69 291 PHE A N 1
ATOM 2351 C CA . PHE A 1 291 ? 7.723 -16.113 0.054 1.00 95.69 291 PHE A CA 1
ATOM 2352 C C . PHE A 1 291 ? 6.268 -16.589 -0.007 1.00 95.69 291 PHE A C 1
ATOM 2354 O O . PHE A 1 291 ? 5.339 -15.783 -0.047 1.00 95.69 291 PHE A O 1
ATOM 2361 N N . ARG A 1 292 ? 6.053 -17.907 0.077 1.00 96.25 292 ARG A N 1
ATOM 2362 C CA . ARG A 1 292 ? 4.712 -18.498 0.151 1.00 96.25 292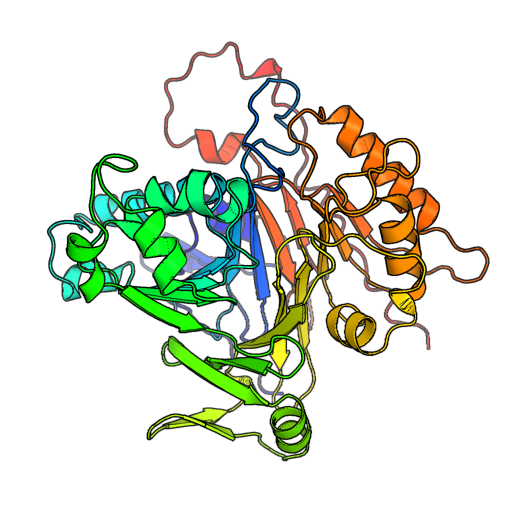 ARG A CA 1
ATOM 2363 C C . ARG A 1 292 ? 3.926 -17.973 1.345 1.00 96.25 292 ARG A C 1
ATOM 2365 O O . ARG A 1 292 ? 2.780 -17.590 1.164 1.00 96.25 292 ARG A O 1
ATOM 2372 N N . ASP A 1 293 ? 4.530 -17.906 2.529 1.00 92.94 293 ASP A N 1
ATOM 2373 C CA . ASP A 1 293 ? 3.882 -17.360 3.729 1.00 92.94 293 ASP A CA 1
ATOM 2374 C C . ASP A 1 293 ? 3.471 -15.884 3.544 1.00 92.94 293 ASP A C 1
ATOM 2376 O O . ASP A 1 293 ? 2.469 -15.442 4.114 1.00 92.94 293 ASP A O 1
ATOM 2380 N N . GLN A 1 294 ? 4.203 -15.121 2.725 1.00 95.62 294 GLN A N 1
ATOM 2381 C CA . GLN A 1 294 ? 3.895 -13.721 2.424 1.00 95.62 294 GLN A CA 1
ATOM 2382 C C . GLN A 1 294 ? 2.813 -13.547 1.346 1.00 95.62 294 GLN A C 1
ATOM 2384 O O . GLN A 1 294 ? 2.063 -12.573 1.387 1.00 95.62 294 GLN A O 1
ATOM 2389 N N . VAL A 1 295 ? 2.717 -14.457 0.377 1.00 97.06 295 VAL A N 1
ATOM 2390 C CA . VAL A 1 295 ? 1.854 -14.278 -0.806 1.00 97.06 295 VAL A CA 1
ATOM 2391 C C . VAL A 1 295 ? 0.615 -15.174 -0.784 1.00 97.06 295 VAL A C 1
ATOM 2393 O O . VAL A 1 295 ? -0.477 -14.743 -1.151 1.00 97.06 295 VAL A O 1
ATOM 2396 N N . ALA A 1 296 ? 0.749 -16.425 -0.345 1.00 95.88 296 ALA A N 1
ATOM 2397 C CA . ALA A 1 296 ? -0.349 -17.382 -0.360 1.00 95.88 296 ALA A CA 1
ATOM 2398 C C . ALA A 1 296 ? -1.452 -16.984 0.635 1.00 95.88 296 ALA A C 1
ATOM 2400 O O . ALA A 1 296 ? -1.196 -16.586 1.778 1.00 95.88 296 ALA A O 1
ATOM 2401 N N . GLY A 1 297 ? -2.705 -17.114 0.197 1.00 94.00 297 GLY A N 1
ATOM 2402 C CA . GLY A 1 297 ? -3.884 -16.747 0.983 1.00 94.00 297 GLY A CA 1
ATOM 2403 C C . GLY A 1 297 ? -4.149 -15.242 1.075 1.00 94.00 297 GLY A C 1
ATOM 2404 O O . GLY A 1 297 ? -4.939 -14.834 1.921 1.00 94.00 297 GLY A O 1
ATOM 2405 N N . SER A 1 298 ? -3.473 -14.412 0.277 1.00 96.25 298 SER A N 1
ATOM 2406 C CA . SER A 1 298 ? -3.873 -13.014 0.104 1.00 96.25 298 SER A CA 1
ATOM 2407 C C . SER A 1 298 ? -5.112 -12.934 -0.778 1.00 96.25 298 SER A C 1
ATOM 2409 O O . SER A 1 298 ? -5.180 -13.588 -1.814 1.00 96.25 298 SER A O 1
ATOM 2411 N N . ASP A 1 299 ? -6.084 -12.124 -0.374 1.00 95.19 299 ASP A N 1
ATOM 2412 C CA . ASP A 1 299 ? -7.290 -11.835 -1.152 1.00 95.19 299 ASP A CA 1
ATOM 2413 C C . ASP A 1 299 ? -6.958 -10.958 -2.369 1.00 95.19 299 ASP A C 1
ATOM 2415 O O . ASP A 1 299 ? -7.561 -11.097 -3.434 1.00 95.19 299 ASP A O 1
ATOM 2419 N N . ALA A 1 300 ? -5.956 -10.086 -2.229 1.00 96.31 300 ALA A N 1
ATOM 2420 C CA . ALA A 1 300 ? -5.373 -9.324 -3.324 1.00 96.31 300 ALA A CA 1
ATOM 2421 C C . ALA A 1 300 ? -3.856 -9.163 -3.157 1.00 96.31 300 ALA A C 1
ATOM 2423 O O . ALA A 1 300 ? -3.348 -8.974 -2.047 1.00 96.31 300 ALA A O 1
ATOM 2424 N N . LEU A 1 301 ? -3.139 -9.212 -4.276 1.00 98.44 301 LEU A N 1
ATOM 2425 C CA . LEU A 1 301 ? -1.701 -8.990 -4.367 1.00 98.44 301 LEU A CA 1
ATOM 2426 C C . LEU A 1 301 ? -1.422 -7.837 -5.333 1.00 98.44 301 LEU A C 1
ATOM 2428 O O . LEU A 1 301 ? -1.728 -7.952 -6.513 1.00 98.44 301 LEU A O 1
ATOM 2432 N N . TYR A 1 302 ? -0.799 -6.765 -4.855 1.00 98.62 302 TYR A N 1
ATOM 2433 C CA . TYR A 1 302 ? -0.077 -5.825 -5.709 1.00 98.62 302 TYR A CA 1
ATOM 2434 C C . TYR A 1 302 ? 1.363 -6.317 -5.854 1.00 98.62 302 TYR A C 1
ATOM 2436 O O . TYR A 1 302 ? 2.028 -6.536 -4.837 1.00 98.62 302 TYR A O 1
ATOM 2444 N N . ILE A 1 303 ? 1.844 -6.487 -7.084 1.00 98.50 303 ILE A N 1
ATOM 2445 C CA . ILE A 1 303 ? 3.199 -6.977 -7.351 1.00 98.50 303 ILE A CA 1
ATOM 2446 C C . ILE A 1 303 ? 3.866 -6.235 -8.511 1.00 98.50 303 ILE A C 1
ATOM 2448 O O . ILE A 1 303 ? 3.214 -5.906 -9.500 1.00 98.50 303 ILE A O 1
ATOM 2452 N N . ASP A 1 304 ? 5.164 -5.974 -8.381 1.00 97.62 304 ASP A N 1
ATOM 2453 C CA . ASP A 1 304 ? 6.013 -5.443 -9.450 1.00 97.62 304 ASP A CA 1
ATOM 2454 C C . ASP A 1 304 ? 6.061 -6.399 -10.645 1.00 97.62 304 ASP A C 1
ATOM 2456 O O . ASP A 1 304 ? 6.426 -7.568 -10.501 1.00 97.62 304 ASP A O 1
ATOM 2460 N N . GLY A 1 305 ? 5.720 -5.878 -11.824 1.00 97.25 305 GLY A N 1
ATOM 2461 C CA . GLY A 1 305 ? 5.948 -6.541 -13.101 1.00 97.25 305 GLY A CA 1
ATOM 2462 C C . GLY A 1 305 ? 6.510 -5.593 -14.148 1.00 97.25 305 GLY A C 1
ATOM 2463 O O . GLY A 1 305 ? 5.912 -5.434 -15.209 1.00 97.25 305 GLY A O 1
ATOM 2464 N N . GLN A 1 306 ? 7.652 -4.961 -13.876 1.00 97.00 306 GLN A N 1
ATOM 2465 C CA . GLN A 1 306 ? 8.289 -4.042 -14.820 1.00 97.00 306 GLN A CA 1
ATOM 2466 C C . GLN A 1 306 ? 8.820 -4.725 -16.087 1.00 97.00 306 GLN A C 1
ATOM 2468 O O . GLN A 1 306 ? 9.041 -4.051 -17.085 1.00 97.00 306 GLN A O 1
ATOM 2473 N N . TYR A 1 307 ? 9.048 -6.031 -16.131 1.00 97.69 307 TYR A N 1
ATOM 2474 C CA . TYR A 1 307 ? 9.647 -6.689 -17.295 1.00 97.69 307 TYR A CA 1
ATOM 2475 C C . TYR A 1 307 ? 8.745 -7.756 -17.913 1.00 97.69 307 TYR A C 1
ATOM 2477 O O . TYR A 1 307 ? 7.837 -8.303 -17.295 1.00 97.69 307 TYR A O 1
ATOM 2485 N N . GLU A 1 308 ? 9.019 -8.040 -19.178 1.00 97.12 308 GLU A N 1
ATOM 2486 C CA . GLU A 1 308 ? 8.727 -9.321 -19.812 1.00 97.12 308 GLU A CA 1
ATOM 2487 C C . GLU A 1 308 ? 10.007 -10.168 -19.780 1.00 97.12 308 GLU A C 1
ATOM 2489 O O . GLU A 1 308 ? 11.111 -9.643 -19.608 1.00 97.12 308 GLU A O 1
ATOM 2494 N N . ASN A 1 309 ? 9.920 -11.468 -20.055 1.00 96.69 309 ASN A N 1
ATOM 2495 C CA . ASN A 1 309 ? 11.122 -12.295 -20.198 1.00 96.69 309 ASN A CA 1
ATOM 2496 C C . ASN A 1 309 ? 12.081 -11.758 -21.275 1.00 96.69 309 ASN A C 1
ATOM 2498 O O . ASN A 1 309 ? 13.296 -11.800 -21.097 1.00 96.69 309 ASN A O 1
ATOM 2502 N N . LYS A 1 310 ? 11.547 -11.239 -22.389 1.00 95.88 310 LYS A N 1
ATOM 2503 C CA . LYS A 1 310 ? 12.348 -10.814 -23.552 1.00 95.88 310 LYS A CA 1
ATOM 2504 C C . LYS A 1 310 ? 13.182 -9.549 -23.315 1.00 95.88 310 LYS A C 1
ATOM 2506 O O . LYS A 1 310 ? 14.146 -9.329 -24.039 1.00 95.88 310 LYS A O 1
ATOM 2511 N N . ASN A 1 311 ? 12.795 -8.708 -22.354 1.00 94.44 311 ASN A N 1
ATOM 2512 C CA . ASN A 1 311 ? 13.469 -7.445 -22.037 1.00 94.44 311 ASN A CA 1
ATOM 2513 C C . ASN A 1 311 ? 13.914 -7.367 -20.569 1.00 94.44 311 ASN A C 1
ATOM 2515 O O . ASN A 1 311 ? 14.170 -6.277 -20.064 1.00 94.44 311 ASN A O 1
ATOM 2519 N N . TYR A 1 312 ? 14.002 -8.516 -19.900 1.00 96.44 312 TYR A N 1
ATOM 2520 C CA . TYR A 1 312 ? 14.449 -8.619 -18.522 1.00 96.44 312 TYR A CA 1
ATOM 2521 C C . TYR A 1 312 ? 15.917 -8.219 -18.371 1.00 96.44 312 TYR A C 1
ATOM 2523 O O . TYR A 1 312 ? 16.783 -8.659 -19.131 1.00 96.44 312 TYR A O 1
ATOM 2531 N N . ILE A 1 313 ? 16.192 -7.421 -17.341 1.00 93.88 313 ILE A N 1
ATOM 2532 C CA . ILE A 1 313 ? 17.538 -6.982 -16.981 1.00 93.88 313 ILE A CA 1
ATOM 2533 C C . ILE A 1 313 ? 17.869 -7.532 -15.585 1.00 93.88 313 ILE A C 1
ATOM 2535 O O . ILE A 1 313 ? 17.363 -7.009 -14.588 1.00 93.88 313 ILE A O 1
ATOM 2539 N N . PRO A 1 314 ? 18.708 -8.584 -15.485 1.00 91.75 314 PRO A N 1
ATOM 2540 C CA . PRO A 1 314 ? 19.041 -9.195 -14.206 1.00 91.75 314 PRO A CA 1
ATOM 2541 C C . PRO A 1 314 ? 19.682 -8.227 -13.221 1.00 91.75 314 PRO A C 1
ATOM 2543 O O . PRO A 1 314 ? 20.564 -7.445 -13.579 1.00 91.75 314 PRO A O 1
ATOM 2546 N N . GLY A 1 315 ? 19.279 -8.339 -11.956 1.00 90.44 315 GLY A N 1
ATOM 2547 C CA . GLY A 1 315 ? 19.858 -7.545 -10.880 1.00 90.44 315 GLY A CA 1
ATOM 2548 C C . GLY A 1 315 ? 19.410 -6.088 -10.873 1.00 90.44 315 GLY A C 1
ATOM 2549 O O . GLY A 1 315 ? 20.037 -5.303 -10.183 1.00 90.44 315 GLY A O 1
ATOM 2550 N N . PHE A 1 316 ? 18.360 -5.711 -11.609 1.00 93.25 316 PHE A N 1
ATOM 2551 C CA . PHE A 1 316 ? 17.711 -4.401 -11.450 1.00 93.25 316 PHE A CA 1
ATOM 2552 C C . PHE A 1 316 ? 16.595 -4.430 -10.398 1.00 93.25 316 PHE A C 1
ATOM 2554 O O . PHE A 1 316 ? 16.158 -3.372 -9.973 1.00 93.25 316 PHE A O 1
ATOM 2561 N N . GLY A 1 317 ? 16.186 -5.619 -9.936 1.00 95.69 317 GLY A N 1
ATOM 2562 C CA . GLY A 1 317 ? 15.247 -5.758 -8.821 1.00 95.69 317 GLY A CA 1
ATOM 2563 C C . GLY A 1 317 ? 13.772 -5.807 -9.197 1.00 95.69 317 GLY A C 1
ATOM 2564 O O . GLY A 1 317 ? 12.946 -5.677 -8.303 1.00 95.69 317 GLY A O 1
ATOM 2565 N N . HIS A 1 318 ? 13.434 -6.014 -10.475 1.00 97.25 318 HIS A N 1
ATOM 2566 C CA . HIS A 1 318 ? 12.048 -5.928 -10.942 1.00 97.25 318 HIS A CA 1
ATOM 2567 C C . HIS A 1 318 ? 11.523 -7.202 -11.597 1.00 97.25 318 HIS A C 1
ATOM 2569 O O . HIS A 1 318 ? 12.268 -7.976 -12.205 1.00 97.25 318 HIS A O 1
ATOM 2575 N N . GLY A 1 319 ? 10.213 -7.405 -11.466 1.00 96.06 319 GLY A N 1
ATOM 2576 C CA . GLY A 1 319 ? 9.540 -8.659 -11.778 1.00 96.06 319 GLY A CA 1
ATOM 2577 C C . GLY A 1 319 ? 9.230 -8.848 -13.260 1.00 96.06 319 GLY A C 1
ATOM 2578 O O . GLY A 1 319 ? 9.154 -7.897 -14.035 1.00 96.06 319 GLY A O 1
ATOM 2579 N N . ARG A 1 320 ? 9.009 -10.109 -13.652 1.00 98.00 320 ARG A N 1
ATOM 2580 C CA . ARG A 1 320 ? 8.580 -10.500 -15.003 1.00 98.00 320 ARG A CA 1
ATOM 2581 C C . ARG A 1 320 ? 7.131 -10.961 -14.996 1.00 98.00 320 ARG A C 1
ATOM 2583 O O . ARG A 1 320 ? 6.782 -11.863 -14.232 1.00 98.00 320 ARG A O 1
ATOM 2590 N N . VAL A 1 321 ? 6.301 -10.385 -15.858 1.00 98.44 321 VAL A N 1
ATOM 2591 C CA . VAL A 1 321 ? 4.846 -10.610 -15.843 1.00 98.44 321 VAL A CA 1
ATOM 2592 C C . VAL A 1 321 ? 4.432 -12.054 -16.107 1.00 98.44 321 VAL A C 1
ATOM 2594 O O . VAL A 1 321 ? 3.470 -12.533 -15.509 1.00 98.44 321 VAL A O 1
ATOM 2597 N N . GLU A 1 322 ? 5.193 -12.797 -16.904 1.00 98.31 322 GLU A N 1
ATOM 2598 C CA . GLU A 1 322 ? 4.937 -14.216 -17.151 1.00 98.31 322 GLU A CA 1
ATOM 2599 C C . GLU A 1 322 ? 5.133 -15.050 -15.876 1.00 98.31 322 GLU A C 1
ATOM 2601 O O . GLU A 1 322 ? 4.273 -15.854 -15.515 1.00 98.31 322 GLU A O 1
ATOM 2606 N N . LEU A 1 323 ? 6.218 -14.805 -15.130 1.00 98.19 323 LEU A N 1
ATOM 2607 C CA . LEU A 1 323 ? 6.469 -15.504 -13.867 1.00 98.19 323 LEU A CA 1
ATOM 2608 C C . LEU A 1 323 ? 5.463 -15.125 -12.781 1.00 98.19 323 LEU A C 1
ATOM 2610 O O . LEU A 1 323 ? 5.113 -15.968 -11.955 1.00 98.19 323 LEU A O 1
ATOM 2614 N N . ILE A 1 324 ? 4.972 -13.884 -12.790 1.00 98.44 324 ILE A N 1
ATOM 2615 C CA . ILE A 1 324 ? 3.883 -13.453 -11.907 1.00 98.44 324 ILE A CA 1
ATOM 2616 C C . ILE A 1 324 ? 2.618 -14.265 -12.199 1.00 98.44 324 ILE A C 1
ATOM 2618 O O . ILE A 1 324 ? 2.008 -14.782 -11.262 1.00 98.44 324 ILE A O 1
ATOM 2622 N N . GLY A 1 325 ? 2.257 -14.433 -13.476 1.00 98.06 325 GLY A N 1
ATOM 2623 C CA . GLY A 1 325 ? 1.125 -15.260 -13.902 1.00 98.06 325 GLY A CA 1
ATOM 2624 C C . GLY A 1 325 ? 1.240 -16.711 -13.431 1.00 98.06 325 GLY A C 1
ATOM 2625 O O . GLY A 1 325 ? 0.316 -17.240 -12.801 1.00 98.06 325 GLY A O 1
ATOM 2626 N N . GLU A 1 326 ? 2.402 -17.332 -13.650 1.00 97.44 326 GLU A N 1
ATOM 2627 C CA . GLU A 1 326 ? 2.683 -18.695 -13.187 1.00 97.44 326 GLU A CA 1
ATOM 2628 C C . GLU A 1 326 ? 2.631 -18.826 -11.660 1.00 97.44 326 GLU A C 1
ATOM 2630 O O . GLU A 1 326 ? 2.076 -19.790 -11.124 1.00 97.44 326 GLU A O 1
ATOM 2635 N N . MET A 1 327 ? 3.239 -17.879 -10.941 1.00 97.31 327 MET A N 1
ATOM 2636 C CA . MET A 1 327 ? 3.270 -17.865 -9.480 1.00 97.31 327 MET A CA 1
ATOM 2637 C C . MET A 1 327 ? 1.856 -17.728 -8.918 1.00 97.31 327 MET A C 1
ATOM 2639 O O . MET A 1 327 ? 1.484 -18.492 -8.024 1.00 97.31 327 MET A O 1
ATOM 2643 N N . ALA A 1 328 ? 1.048 -16.829 -9.481 1.00 97.50 328 ALA A N 1
ATOM 2644 C CA . ALA A 1 328 ? -0.336 -16.630 -9.076 1.00 97.50 328 ALA A CA 1
ATOM 2645 C C . ALA A 1 328 ? -1.164 -17.913 -9.249 1.00 97.50 328 ALA A C 1
ATOM 2647 O O . ALA A 1 328 ? -1.948 -18.257 -8.362 1.00 97.50 328 ALA A O 1
ATOM 2648 N N . GLN A 1 329 ? -0.917 -18.673 -10.323 1.00 96.50 329 GLN A N 1
ATOM 2649 C CA . GLN A 1 329 ? -1.559 -19.965 -10.561 1.00 96.50 329 GLN A CA 1
ATOM 2650 C C . GLN A 1 329 ? -1.126 -21.015 -9.532 1.00 96.50 329 GLN A C 1
ATOM 2652 O O . GLN A 1 329 ? -1.959 -21.689 -8.925 1.00 96.50 329 GLN A O 1
ATOM 2657 N N . LYS A 1 330 ? 0.186 -21.141 -9.303 1.00 95.81 330 LYS A N 1
ATOM 2658 C CA . LYS A 1 330 ? 0.779 -22.129 -8.386 1.00 95.81 330 LYS A CA 1
ATOM 2659 C C . LYS A 1 330 ? 0.386 -21.876 -6.926 1.00 95.81 330 LYS A C 1
ATOM 2661 O O . LYS A 1 330 ? 0.156 -22.828 -6.183 1.00 95.81 330 LYS A O 1
ATOM 2666 N N . LEU A 1 331 ? 0.295 -20.610 -6.514 1.00 96.56 331 LEU A N 1
ATOM 2667 C CA . LEU A 1 331 ? -0.075 -20.206 -5.151 1.00 96.56 331 LEU A CA 1
ATOM 2668 C C . LEU A 1 331 ? -1.572 -19.918 -4.976 1.00 96.56 331 LEU A C 1
ATOM 2670 O O . LEU A 1 331 ? -1.996 -19.604 -3.864 1.00 96.56 331 LEU A O 1
ATOM 2674 N N . LYS A 1 332 ? -2.365 -20.065 -6.043 1.00 96.50 332 LYS A N 1
ATOM 2675 C CA . LYS A 1 332 ? -3.811 -19.818 -6.081 1.00 96.50 332 LYS A CA 1
ATOM 2676 C C . LYS A 1 332 ? -4.202 -18.437 -5.543 1.00 96.50 332 LYS A C 1
ATOM 2678 O O . LYS A 1 332 ? -5.112 -18.313 -4.724 1.00 96.50 332 LYS A O 1
ATOM 2683 N N . VAL A 1 333 ? -3.493 -17.396 -5.980 1.00 96.38 333 VAL A N 1
ATOM 2684 C CA . VAL A 1 333 ? -3.788 -16.010 -5.585 1.00 96.38 333 VAL A CA 1
ATOM 2685 C C . VAL A 1 333 ? -4.977 -15.511 -6.415 1.00 96.38 333 VAL A C 1
ATOM 2687 O O . VAL A 1 333 ? -4.856 -15.444 -7.637 1.00 96.38 333 VAL A O 1
ATOM 2690 N N . PRO A 1 334 ? -6.132 -15.183 -5.812 1.00 92.00 334 PRO A N 1
ATOM 2691 C CA . PRO A 1 334 ? -7.359 -14.889 -6.552 1.00 92.00 334 PRO A CA 1
ATOM 2692 C C . PRO A 1 334 ? -7.292 -13.583 -7.338 1.00 92.00 334 PRO A C 1
ATOM 2694 O O . PRO A 1 334 ? -7.801 -13.542 -8.452 1.00 92.00 334 PRO A O 1
ATOM 2697 N N . ASN A 1 335 ? -6.648 -12.540 -6.809 1.00 95.00 335 ASN A N 1
ATOM 2698 C CA . ASN A 1 335 ? -6.559 -11.245 -7.479 1.00 95.00 335 ASN A CA 1
ATOM 2699 C C . ASN A 1 335 ? -5.128 -10.711 -7.471 1.00 95.00 335 ASN A C 1
ATOM 2701 O O . ASN A 1 335 ? -4.502 -10.628 -6.412 1.00 95.00 335 ASN A O 1
ATOM 2705 N N . VAL A 1 336 ? -4.633 -10.311 -8.641 1.00 97.44 336 VAL A N 1
ATOM 2706 C CA . VAL A 1 336 ? -3.272 -9.800 -8.833 1.00 97.44 336 VAL A CA 1
ATOM 2707 C C . VAL A 1 336 ? -3.316 -8.491 -9.615 1.00 97.44 336 VAL A C 1
ATOM 2709 O O . VAL A 1 336 ? -3.748 -8.460 -10.764 1.00 97.44 336 VAL A O 1
ATOM 2712 N N . ALA A 1 337 ? -2.838 -7.419 -8.993 1.00 97.38 337 ALA A N 1
ATOM 2713 C CA . ALA A 1 337 ? -2.612 -6.120 -9.603 1.00 97.38 337 ALA A CA 1
ATOM 2714 C C . ALA A 1 337 ? -1.114 -5.960 -9.908 1.00 97.38 337 ALA A C 1
ATOM 2716 O O . ALA A 1 337 ? -0.295 -5.844 -8.998 1.00 97.38 337 ALA A O 1
ATOM 2717 N N . ILE A 1 338 ? -0.753 -5.980 -11.187 1.00 98.38 338 ILE A N 1
ATOM 2718 C CA . ILE A 1 338 ? 0.625 -5.795 -11.651 1.00 98.38 338 ILE A CA 1
ATOM 2719 C C . ILE A 1 338 ? 0.916 -4.300 -11.712 1.00 98.38 338 ILE A C 1
ATOM 2721 O O . ILE A 1 338 ? 0.232 -3.584 -12.437 1.00 98.38 338 ILE A O 1
ATOM 2725 N N . GLY A 1 339 ? 1.906 -3.822 -10.971 1.00 97.69 339 GLY A N 1
ATOM 2726 C CA . GLY A 1 339 ? 2.313 -2.420 -10.966 1.00 97.69 339 GLY A CA 1
ATOM 2727 C C . GLY A 1 339 ? 3.817 -2.255 -11.122 1.00 97.69 339 GLY A C 1
ATOM 2728 O O . GLY A 1 339 ? 4.495 -3.139 -11.645 1.00 97.69 339 GLY A O 1
ATOM 2729 N N . HIS A 1 340 ? 4.322 -1.109 -10.664 1.00 97.88 340 HIS A N 1
ATOM 2730 C CA . HIS A 1 340 ? 5.700 -0.676 -10.900 1.00 97.88 340 HIS A CA 1
ATOM 2731 C C . HIS A 1 340 ? 6.040 -0.668 -12.402 1.00 97.88 340 HIS A C 1
ATOM 2733 O O . HIS A 1 340 ? 7.094 -1.118 -12.849 1.00 97.88 340 HIS A O 1
ATOM 2739 N N . HIS A 1 341 ? 5.086 -0.193 -13.212 1.00 97.44 341 HIS A N 1
ATOM 2740 C CA . HIS A 1 341 ? 5.225 -0.175 -14.665 1.00 97.44 341 HIS A CA 1
ATOM 2741 C C . HIS A 1 341 ? 6.425 0.681 -15.052 1.00 97.44 341 HIS A C 1
ATOM 2743 O O . HIS A 1 341 ? 6.608 1.768 -14.498 1.00 97.44 341 HIS A O 1
ATOM 2749 N N . ASP A 1 342 ? 7.198 0.230 -16.041 1.00 95.69 342 ASP A N 1
ATOM 2750 C CA . ASP A 1 342 ? 8.290 1.040 -16.593 1.00 95.69 342 ASP A CA 1
ATOM 2751 C C . ASP A 1 342 ? 7.776 2.442 -16.967 1.00 95.69 342 ASP A C 1
ATOM 2753 O O . ASP A 1 342 ? 6.689 2.535 -17.555 1.00 95.69 342 ASP A O 1
ATOM 2757 N N . PRO A 1 343 ? 8.516 3.522 -16.647 1.00 91.75 343 PRO A N 1
ATOM 2758 C CA . PRO A 1 343 ? 8.068 4.888 -16.894 1.00 91.75 343 PRO A CA 1
ATOM 2759 C C . PRO A 1 343 ? 7.581 5.122 -18.323 1.00 91.75 343 PRO A C 1
ATOM 2761 O O . PRO A 1 343 ? 6.609 5.836 -18.528 1.00 91.75 343 PRO A O 1
ATOM 2764 N N . THR A 1 344 ? 8.243 4.508 -19.304 1.00 90.50 344 THR A N 1
ATOM 2765 C CA . THR A 1 344 ? 8.037 4.782 -20.730 1.00 90.50 344 THR A CA 1
ATOM 2766 C C . THR A 1 344 ? 6.960 3.919 -21.374 1.00 90.50 344 THR A C 1
ATOM 2768 O O . THR A 1 344 ? 6.645 4.123 -22.545 1.00 90.50 344 THR A O 1
ATOM 2771 N N . ARG A 1 345 ? 6.378 2.955 -20.644 1.00 93.94 345 ARG A N 1
ATOM 2772 C CA . ARG A 1 345 ? 5.353 2.082 -21.223 1.00 93.94 345 ARG A CA 1
ATOM 2773 C C . ARG A 1 345 ? 4.022 2.790 -21.419 1.00 93.94 345 ARG A C 1
ATOM 2775 O O . ARG A 1 345 ? 3.416 3.271 -20.462 1.00 93.94 345 ARG A O 1
ATOM 2782 N N . GLU A 1 346 ? 3.523 2.748 -22.641 1.00 93.38 346 GLU A N 1
ATOM 2783 C CA . GLU A 1 346 ? 2.181 3.204 -22.983 1.00 93.38 346 GLU A CA 1
ATOM 2784 C C . GLU A 1 346 ? 1.110 2.274 -22.398 1.00 93.38 346 GLU A C 1
ATOM 2786 O O . GLU A 1 346 ? 1.357 1.097 -22.119 1.00 93.38 346 GLU A O 1
ATOM 2791 N N . ASP A 1 347 ? -0.120 2.771 -22.285 1.00 89.31 347 ASP A N 1
ATOM 2792 C CA . ASP A 1 347 ? -1.253 1.997 -21.779 1.00 89.31 347 ASP A CA 1
ATOM 2793 C C . ASP A 1 347 ? -1.478 0.702 -22.579 1.00 89.31 347 ASP A C 1
ATOM 2795 O O . ASP A 1 347 ? -1.735 -0.351 -21.999 1.00 89.31 347 ASP A O 1
ATOM 2799 N N . SER A 1 348 ? -1.325 0.761 -23.906 1.00 90.75 348 SER A N 1
ATOM 2800 C CA . SER A 1 348 ? -1.469 -0.400 -24.798 1.00 90.75 348 SER A CA 1
ATOM 2801 C C . SER A 1 348 ? -0.405 -1.475 -24.550 1.00 90.75 348 SER A C 1
ATOM 2803 O O . SER A 1 348 ? -0.652 -2.668 -24.728 1.00 90.75 348 SER A O 1
ATOM 2805 N N . GLN A 1 349 ? 0.786 -1.066 -24.113 1.00 95.81 349 GLN A N 1
ATOM 2806 C CA . GLN A 1 349 ? 1.880 -1.973 -23.794 1.00 95.81 349 GLN A CA 1
ATOM 2807 C C . GLN A 1 349 ? 1.660 -2.621 -22.427 1.00 95.81 349 GLN A C 1
ATOM 2809 O O . GLN A 1 349 ? 1.931 -3.809 -22.275 1.00 95.81 349 GLN A O 1
ATOM 2814 N N . ILE A 1 350 ? 1.115 -1.878 -21.457 1.00 95.25 350 ILE A N 1
ATOM 2815 C CA . ILE A 1 350 ? 0.699 -2.437 -20.164 1.00 95.25 350 ILE A CA 1
ATOM 2816 C C . ILE A 1 350 ? -0.430 -3.459 -20.361 1.00 95.25 350 ILE A C 1
ATOM 2818 O O . ILE A 1 350 ? -0.363 -4.537 -19.772 1.00 95.25 350 ILE A O 1
ATOM 2822 N N . ASP A 1 351 ? -1.411 -3.188 -21.233 1.00 92.88 351 ASP A N 1
ATOM 2823 C CA . ASP A 1 351 ? -2.441 -4.177 -21.593 1.00 92.88 351 ASP A CA 1
ATOM 2824 C C . ASP A 1 351 ? -1.791 -5.482 -22.086 1.00 92.88 351 ASP A C 1
ATOM 2826 O O . ASP A 1 351 ? -2.123 -6.569 -21.616 1.00 92.88 351 ASP A O 1
ATOM 2830 N N . ALA A 1 352 ? -0.815 -5.375 -22.993 1.00 97.38 352 ALA A N 1
ATOM 2831 C CA . ALA A 1 352 ? -0.106 -6.531 -23.538 1.00 97.38 352 ALA A CA 1
ATOM 2832 C C . ALA A 1 352 ? 0.625 -7.332 -22.444 1.00 97.38 352 ALA A C 1
ATOM 2834 O O . ALA A 1 352 ? 0.594 -8.562 -22.453 1.00 97.38 352 ALA A O 1
ATOM 2835 N N . MET A 1 353 ? 1.245 -6.651 -21.476 1.00 97.81 353 MET A N 1
ATOM 2836 C CA . MET A 1 353 ? 1.903 -7.297 -20.334 1.00 97.81 353 MET A CA 1
ATOM 2837 C C . MET A 1 353 ? 0.918 -8.043 -19.433 1.00 97.81 353 MET A C 1
ATOM 2839 O O . MET A 1 353 ? 1.204 -9.150 -18.975 1.00 97.81 353 MET A O 1
ATOM 2843 N N . VAL A 1 354 ? -0.256 -7.459 -19.196 1.00 96.50 354 VAL A N 1
ATOM 2844 C CA . VAL A 1 354 ? -1.326 -8.100 -18.425 1.00 96.50 354 VAL A CA 1
ATOM 2845 C C . VAL A 1 354 ? -1.832 -9.349 -19.146 1.00 96.50 354 VAL A C 1
ATOM 2847 O O . VAL A 1 354 ? -2.020 -10.383 -18.506 1.00 96.50 354 VAL A O 1
ATOM 2850 N N . GLU A 1 355 ? -2.007 -9.297 -20.466 1.00 97.88 355 GLU A N 1
ATOM 2851 C CA . GLU A 1 355 ? -2.413 -10.469 -21.249 1.00 97.88 355 GLU A CA 1
ATOM 2852 C C . GLU A 1 355 ? -1.348 -11.576 -21.242 1.00 97.88 355 GLU A C 1
ATOM 2854 O O . GLU A 1 355 ? -1.696 -12.749 -21.101 1.00 97.88 355 GLU A O 1
ATOM 2859 N N . LEU A 1 356 ? -0.055 -11.233 -21.281 1.00 98.44 356 LEU A N 1
ATOM 2860 C CA . LEU A 1 356 ? 1.031 -12.208 -21.103 1.00 98.44 356 LEU A CA 1
ATOM 2861 C C . LEU A 1 356 ? 0.959 -12.909 -19.739 1.00 98.44 356 LEU A C 1
ATOM 2863 O O . LEU A 1 356 ? 1.073 -14.134 -19.667 1.00 98.44 356 LEU A O 1
ATOM 2867 N N . ALA A 1 357 ? 0.716 -12.159 -18.661 1.00 98.44 357 ALA A N 1
ATOM 2868 C CA . ALA A 1 357 ? 0.538 -12.736 -17.329 1.00 98.44 357 ALA A CA 1
ATOM 2869 C C . ALA A 1 357 ? -0.699 -13.644 -17.248 1.00 98.44 357 ALA A C 1
ATOM 2871 O O . ALA A 1 357 ? -0.638 -14.721 -16.656 1.00 98.44 357 ALA A O 1
ATOM 2872 N N . LYS A 1 358 ? -1.824 -13.243 -17.856 1.00 97.75 358 LYS A N 1
ATOM 2873 C CA . LYS A 1 358 ? -3.047 -14.062 -17.916 1.00 97.75 358 LYS A CA 1
ATOM 2874 C C . LYS A 1 358 ? -2.837 -15.355 -18.693 1.00 97.75 358 LYS A C 1
ATOM 2876 O O . LYS A 1 358 ? -3.352 -16.392 -18.280 1.00 97.75 358 LYS A O 1
ATOM 2881 N N . GLU A 1 359 ? -2.088 -15.315 -19.792 1.00 98.00 359 GLU A N 1
ATOM 2882 C CA . GLU A 1 359 ? -1.747 -16.520 -20.548 1.00 98.00 359 GLU A CA 1
ATOM 2883 C C . GLU A 1 359 ? -0.889 -17.466 -19.703 1.00 98.00 359 GLU A C 1
ATOM 2885 O O . GLU A 1 359 ? -1.221 -18.642 -19.573 1.00 98.00 359 GLU A O 1
ATOM 2890 N N . ALA A 1 360 ? 0.146 -16.941 -19.042 1.00 97.25 360 ALA A N 1
ATOM 2891 C CA . ALA A 1 360 ? 1.019 -17.714 -18.157 1.00 97.25 360 ALA A CA 1
ATOM 2892 C C . ALA A 1 360 ? 0.306 -18.254 -16.899 1.00 97.25 360 ALA A C 1
ATOM 2894 O O . ALA A 1 360 ? 0.741 -19.238 -16.302 1.00 97.25 360 ALA A O 1
ATOM 2895 N N . ASN A 1 361 ? -0.811 -17.641 -16.498 1.00 97.19 361 ASN A N 1
ATOM 2896 C CA . ASN A 1 361 ? -1.665 -18.126 -15.415 1.00 97.19 361 ASN A CA 1
ATOM 2897 C C . ASN A 1 361 ? -2.486 -19.365 -15.809 1.00 97.19 361 ASN A C 1
ATOM 2899 O O . ASN A 1 361 ? -3.023 -20.055 -14.945 1.00 97.19 361 ASN A O 1
ATOM 2903 N N . LYS A 1 362 ? -2.591 -19.701 -17.099 1.00 96.06 362 LYS A N 1
ATOM 2904 C CA . LYS A 1 362 ? -3.289 -20.918 -17.514 1.00 96.06 362 LYS A CA 1
ATOM 2905 C C . LYS A 1 362 ? -2.479 -22.155 -17.135 1.00 96.06 362 LYS A C 1
ATOM 2907 O O . LYS A 1 362 ? -1.278 -22.238 -17.360 1.00 96.06 362 LYS A O 1
ATOM 2912 N N . SER A 1 363 ? -3.168 -23.162 -16.605 1.00 89.88 363 SER A N 1
ATOM 2913 C CA . SER A 1 363 ? -2.599 -24.484 -16.347 1.00 89.88 363 SER A CA 1
ATOM 2914 C C . SER A 1 363 ? -3.515 -25.576 -16.904 1.00 89.88 363 SER A C 1
ATOM 2916 O O . SER A 1 363 ? -4.734 -25.460 -16.742 1.00 89.88 363 SER A O 1
ATOM 2918 N N . PRO A 1 364 ? -2.960 -26.632 -17.535 1.00 88.62 364 PRO A N 1
ATOM 2919 C CA . PRO A 1 364 ? -3.726 -27.814 -17.926 1.00 88.62 364 PRO A CA 1
ATOM 2920 C C . PRO A 1 364 ? -4.103 -28.699 -16.725 1.00 88.62 364 PRO A C 1
ATOM 2922 O O . PRO A 1 364 ? -4.987 -29.538 -16.843 1.00 88.62 364 PRO A O 1
ATOM 2925 N N . GLU A 1 365 ? -3.449 -28.520 -15.574 1.00 89.56 365 GLU A N 1
ATOM 2926 C CA . GLU A 1 365 ? -3.647 -29.338 -14.368 1.00 89.56 365 GLU A CA 1
ATOM 2927 C C . GLU A 1 365 ? -4.646 -28.716 -13.375 1.00 89.56 365 GLU A C 1
ATOM 2929 O O . GLU A 1 365 ? -4.980 -29.327 -12.360 1.00 89.56 365 GLU A O 1
ATOM 2934 N N . SER A 1 366 ? -5.108 -27.484 -13.616 1.00 90.00 366 SER A N 1
ATOM 2935 C CA . SER A 1 366 ? -6.025 -26.788 -12.712 1.00 90.00 366 SER A CA 1
ATOM 2936 C C . SER A 1 366 ? -6.889 -25.763 -13.439 1.00 90.00 366 SER A C 1
ATOM 2938 O O . SER A 1 366 ? -6.372 -24.960 -14.213 1.00 90.00 366 SER A O 1
ATOM 2940 N N . ASP A 1 367 ? -8.178 -25.725 -13.100 1.00 91.06 367 ASP A N 1
ATOM 2941 C CA . ASP A 1 367 ? -9.148 -24.752 -13.627 1.00 91.06 367 ASP A CA 1
ATOM 2942 C C . ASP A 1 367 ? -9.150 -23.410 -12.882 1.00 91.06 367 ASP A C 1
ATOM 2944 O O . ASP A 1 367 ? -9.795 -22.460 -13.321 1.00 91.06 367 ASP A O 1
ATOM 2948 N N . PHE A 1 368 ? -8.425 -23.302 -11.762 1.00 92.38 368 PHE A N 1
ATOM 2949 C CA . PHE A 1 368 ? -8.292 -22.031 -11.053 1.00 92.38 368 PHE A CA 1
ATOM 2950 C C . PHE A 1 368 ? -7.679 -20.987 -11.988 1.00 92.38 368 PHE A C 1
ATOM 2952 O O . PHE A 1 368 ? -6.729 -21.303 -12.701 1.00 92.38 368 PHE A O 1
ATOM 2959 N N . ARG A 1 369 ? -8.2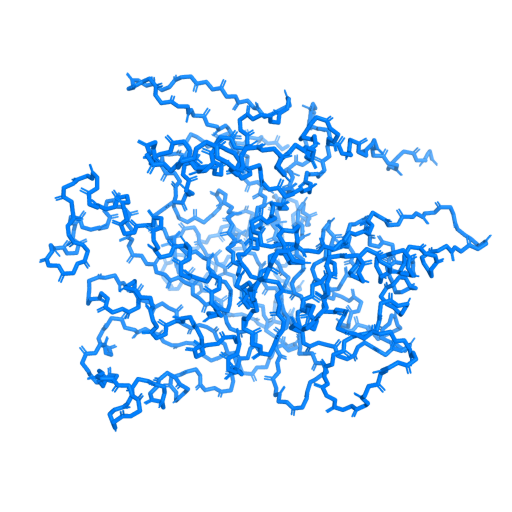01 -19.762 -11.983 1.00 91.25 369 ARG A N 1
ATOM 2960 C CA . ARG A 1 369 ? -7.617 -18.625 -12.696 1.00 91.25 369 ARG A CA 1
ATOM 2961 C C . ARG A 1 369 ? -7.638 -17.411 -11.788 1.00 91.25 369 ARG A C 1
ATOM 2963 O O . ARG A 1 369 ? -8.655 -17.113 -11.163 1.00 91.25 369 ARG A O 1
ATOM 2970 N N . SER A 1 370 ? -6.513 -16.721 -11.739 1.00 93.25 370 SER A N 1
ATOM 2971 C CA . SER A 1 370 ? -6.388 -15.441 -11.063 1.00 93.25 370 SER A CA 1
ATOM 2972 C C . SER A 1 370 ? -7.047 -14.348 -11.901 1.00 93.25 370 SER A C 1
ATOM 2974 O O . SER A 1 370 ? -6.904 -14.302 -13.123 1.00 93.25 370 SER A O 1
ATOM 2976 N N . ASN A 1 371 ? -7.714 -13.410 -11.241 1.00 91.69 371 ASN A N 1
ATOM 2977 C CA . ASN A 1 371 ? -8.068 -12.131 -11.831 1.00 91.69 371 ASN A CA 1
ATOM 2978 C C . ASN A 1 371 ? -6.813 -11.246 -11.877 1.00 91.69 371 ASN A C 1
ATOM 2980 O O . ASN A 1 371 ? -6.410 -10.682 -10.857 1.00 91.69 371 ASN A O 1
ATOM 2984 N N . ILE A 1 372 ? -6.167 -11.175 -13.044 1.00 94.62 372 ILE A N 1
ATOM 2985 C CA . ILE A 1 372 ? -4.939 -10.397 -13.255 1.00 94.62 372 ILE A CA 1
ATOM 2986 C C . ILE A 1 372 ? -5.267 -9.099 -13.992 1.00 94.62 372 ILE A C 1
ATOM 2988 O O . ILE A 1 372 ? -5.901 -9.111 -15.048 1.00 94.62 372 ILE A O 1
ATOM 2992 N N . LEU A 1 373 ? -4.800 -7.981 -13.449 1.00 93.56 373 LEU A N 1
ATOM 2993 C CA . LEU A 1 373 ? -5.028 -6.636 -13.969 1.00 93.56 373 LEU A CA 1
ATOM 2994 C C . LEU A 1 373 ? -3.774 -5.768 -13.822 1.00 93.56 373 LEU A C 1
ATOM 2996 O O . LEU A 1 373 ? -2.945 -6.001 -12.947 1.00 93.56 373 LEU A O 1
ATOM 3000 N N . GLY A 1 374 ? -3.646 -4.744 -14.662 1.00 93.75 374 GLY A N 1
ATOM 3001 C CA . GLY A 1 374 ? -2.624 -3.714 -14.484 1.00 93.75 374 GLY A CA 1
ATOM 3002 C C . GLY A 1 374 ? -3.080 -2.730 -13.413 1.00 93.75 374 GLY A C 1
ATOM 3003 O O . GLY A 1 374 ? -4.167 -2.166 -13.525 1.00 93.75 374 GLY A O 1
ATOM 3004 N N . ALA A 1 375 ? -2.277 -2.530 -12.375 1.00 95.50 375 ALA A N 1
ATOM 3005 C CA . ALA A 1 375 ? -2.501 -1.505 -11.373 1.00 95.50 375 ALA A CA 1
ATOM 3006 C C . ALA A 1 375 ? -2.448 -0.121 -12.025 1.00 95.50 375 ALA A C 1
ATOM 3008 O O . ALA A 1 375 ? -1.658 0.104 -12.939 1.00 95.50 375 ALA A O 1
ATOM 3009 N N . SER A 1 376 ? -3.282 0.800 -11.555 1.00 92.38 376 SER A N 1
ATOM 3010 C CA . SER A 1 376 ? -3.319 2.171 -12.056 1.00 92.38 376 SER A CA 1
ATOM 3011 C C . SER A 1 376 ? -3.276 3.171 -10.916 1.00 92.38 376 SER A C 1
ATOM 3013 O O . SER A 1 376 ? -3.631 2.857 -9.777 1.00 92.38 376 SER A O 1
ATOM 3015 N N . ASP A 1 377 ? -2.946 4.414 -11.227 1.00 90.50 377 ASP A N 1
ATOM 3016 C CA . ASP A 1 377 ? -3.212 5.528 -10.328 1.00 90.50 377 ASP A CA 1
ATOM 3017 C C . ASP A 1 377 ? -4.714 5.565 -10.002 1.00 90.50 377 ASP A C 1
ATOM 3019 O O . ASP A 1 377 ? -5.570 5.369 -10.877 1.00 90.50 377 ASP A O 1
ATOM 3023 N N . ARG A 1 378 ? -5.036 5.802 -8.729 1.00 85.38 378 ARG A N 1
ATOM 3024 C CA . ARG A 1 378 ? -6.396 5.783 -8.169 1.00 85.38 378 ARG A CA 1
ATOM 3025 C C . ARG A 1 378 ? -7.121 4.452 -8.371 1.00 85.38 378 ARG A C 1
ATOM 3027 O O . ARG A 1 378 ? -8.332 4.434 -8.607 1.00 85.38 378 ARG A O 1
ATOM 3034 N N . MET A 1 379 ? -6.405 3.334 -8.299 1.00 87.56 379 MET A N 1
ATOM 3035 C CA . MET A 1 379 ? -7.051 2.027 -8.229 1.00 87.56 379 MET A CA 1
ATOM 3036 C C . MET A 1 379 ? -7.477 1.739 -6.795 1.00 87.56 379 MET A C 1
ATOM 3038 O O . MET A 1 379 ? -6.697 1.880 -5.857 1.00 87.56 379 MET A O 1
ATOM 3042 N N . LEU A 1 380 ? -8.731 1.329 -6.644 1.00 88.19 380 LEU A N 1
ATOM 3043 C CA . LEU A 1 380 ? -9.308 0.836 -5.405 1.00 88.19 380 LEU A CA 1
ATOM 3044 C C . LEU A 1 380 ? -9.189 -0.689 -5.371 1.00 88.19 380 LEU A C 1
ATOM 3046 O O . LEU A 1 380 ? -9.566 -1.351 -6.336 1.00 88.19 380 LEU A O 1
ATOM 3050 N N . ILE A 1 381 ? -8.739 -1.235 -4.246 1.00 90.31 381 ILE A N 1
ATOM 3051 C CA . ILE A 1 381 ? -8.804 -2.659 -3.915 1.00 90.31 381 ILE A CA 1
ATOM 3052 C C . ILE A 1 381 ? -9.564 -2.767 -2.596 1.00 90.31 381 ILE A C 1
ATOM 3054 O O . ILE A 1 381 ? -9.022 -2.467 -1.531 1.00 90.31 381 ILE A O 1
ATOM 3058 N N . PHE A 1 382 ? -10.831 -3.162 -2.666 1.00 90.56 382 PHE A N 1
ATOM 3059 C CA . PHE A 1 382 ? -11.700 -3.326 -1.510 1.00 90.56 382 PHE A CA 1
ATOM 3060 C C . PHE A 1 382 ? -11.920 -4.807 -1.214 1.00 90.56 382 PHE A C 1
ATOM 3062 O O . PHE A 1 382 ? -12.640 -5.490 -1.943 1.00 90.56 382 PHE A O 1
ATOM 3069 N N . VAL A 1 383 ? -11.328 -5.286 -0.121 1.00 91.00 383 VAL A N 1
ATOM 3070 C CA . VAL A 1 383 ? -11.554 -6.627 0.421 1.00 91.00 383 VAL A CA 1
ATOM 3071 C C . VAL A 1 383 ? -12.618 -6.533 1.520 1.00 91.00 383 VAL A C 1
ATOM 3073 O O . VAL A 1 383 ? -12.322 -6.056 2.622 1.00 91.00 383 VAL A O 1
ATOM 3076 N N . PRO A 1 384 ? -13.869 -6.940 1.238 1.00 86.50 384 PRO A N 1
ATOM 3077 C CA . PRO A 1 384 ? -14.932 -6.908 2.228 1.00 86.50 384 PRO A CA 1
ATOM 3078 C C . PRO A 1 384 ? -14.764 -8.014 3.274 1.00 86.50 384 PRO A C 1
ATOM 3080 O O . PRO A 1 384 ? -14.341 -9.129 2.964 1.00 86.50 384 PRO A O 1
ATOM 3083 N N . ALA A 1 385 ? -15.223 -7.755 4.494 1.00 81.06 385 ALA A N 1
ATOM 3084 C CA . ALA A 1 385 ? -15.519 -8.793 5.466 1.00 81.06 385 ALA A CA 1
ATOM 3085 C C . ALA A 1 385 ? -16.492 -9.825 4.859 1.00 81.06 385 ALA A C 1
ATOM 3087 O O . ALA A 1 385 ? -17.502 -9.460 4.246 1.00 81.06 385 ALA A O 1
ATOM 3088 N N . LYS A 1 386 ? -16.199 -11.120 5.041 1.00 70.25 386 LYS A N 1
ATOM 3089 C CA . LYS A 1 386 ? -17.020 -12.233 4.534 1.00 70.25 386 LYS A CA 1
ATOM 3090 C C . LYS A 1 386 ? -18.361 -12.298 5.280 1.00 70.25 386 LYS A C 1
ATOM 3092 O O . LYS A 1 386 ? -18.474 -12.942 6.320 1.00 70.25 386 LYS A O 1
ATOM 3097 N N . GLU A 1 387 ? -19.377 -11.621 4.749 1.00 64.56 387 GLU A N 1
ATOM 3098 C CA . GLU A 1 387 ? -20.722 -11.521 5.327 1.00 64.56 387 GLU A CA 1
ATOM 3099 C C . GLU A 1 387 ? -21.824 -11.776 4.288 1.00 64.56 387 GLU A C 1
ATOM 3101 O O . GLU A 1 387 ? -21.631 -11.600 3.083 1.00 64.56 387 GLU A O 1
ATOM 3106 N N . ARG A 1 388 ? -23.014 -12.186 4.753 1.00 54.47 388 ARG A N 1
ATOM 3107 C CA . ARG A 1 388 ? -24.157 -12.502 3.880 1.00 54.47 388 ARG A CA 1
ATOM 3108 C C . ARG A 1 388 ? -24.599 -11.261 3.092 1.00 54.47 388 ARG A C 1
ATOM 3110 O O . ARG A 1 388 ? -25.076 -10.304 3.688 1.00 54.47 388 ARG A O 1
ATOM 3117 N N . GLY A 1 389 ? -24.499 -11.322 1.761 1.00 58.66 389 GLY A N 1
ATOM 3118 C CA . GLY A 1 389 ? -25.004 -10.298 0.834 1.00 58.66 389 GLY A CA 1
ATOM 3119 C C . GLY A 1 389 ? -23.935 -9.465 0.116 1.00 58.66 389 GLY A C 1
ATOM 3120 O O . GLY A 1 389 ? -24.273 -8.778 -0.844 1.00 58.66 389 GLY A O 1
ATOM 3121 N N . ARG A 1 390 ? -22.657 -9.551 0.512 1.00 71.81 390 ARG A N 1
ATOM 3122 C CA . ARG A 1 390 ? -21.550 -8.867 -0.186 1.00 71.81 390 ARG A CA 1
ATOM 3123 C C . ARG A 1 390 ? -21.012 -9.752 -1.311 1.00 71.81 390 ARG A C 1
ATOM 3125 O O . ARG A 1 390 ? -20.756 -10.933 -1.088 1.00 71.81 390 ARG A O 1
ATOM 3132 N N . LYS A 1 391 ? -20.861 -9.202 -2.522 1.00 62.16 391 LYS A N 1
ATOM 3133 C CA . LYS A 1 391 ? -20.587 -9.972 -3.757 1.00 62.16 391 LYS A CA 1
ATOM 3134 C C . LYS A 1 391 ? -19.092 -10.133 -4.096 1.00 62.16 391 LYS A C 1
ATOM 3136 O O . LYS A 1 391 ? -18.740 -10.173 -5.268 1.00 62.16 391 LYS A O 1
ATOM 3141 N N . GLY A 1 392 ? -18.224 -10.247 -3.090 1.00 72.94 392 GLY A N 1
ATOM 3142 C CA . GLY A 1 392 ? -16.782 -10.461 -3.284 1.00 72.94 392 GLY A CA 1
ATOM 3143 C C . GLY A 1 392 ? -15.948 -9.175 -3.343 1.00 72.94 392 GLY A C 1
ATOM 3144 O O . GLY A 1 392 ? -16.428 -8.089 -3.030 1.00 72.94 392 GLY A O 1
ATOM 3145 N N . ILE A 1 393 ? -14.665 -9.321 -3.673 1.00 80.88 393 ILE A N 1
ATOM 3146 C CA . ILE A 1 393 ? -13.661 -8.243 -3.676 1.00 80.88 393 ILE A CA 1
ATOM 3147 C C . ILE A 1 393 ? -13.924 -7.292 -4.848 1.00 80.88 393 ILE A C 1
ATOM 3149 O O . ILE A 1 393 ? -14.185 -7.744 -5.960 1.00 80.88 393 ILE A O 1
ATOM 3153 N N . VAL A 1 394 ? -13.817 -5.980 -4.620 1.00 81.19 394 VAL A N 1
ATOM 3154 C CA . VAL A 1 394 ? -13.922 -4.969 -5.688 1.00 81.19 394 VAL A CA 1
ATOM 3155 C C . VAL A 1 394 ? -12.540 -4.460 -6.037 1.00 81.19 394 VAL A C 1
ATOM 3157 O O . VAL A 1 394 ? -11.828 -3.955 -5.170 1.00 81.19 394 VAL A O 1
ATOM 3160 N N . ILE A 1 395 ? -12.179 -4.557 -7.313 1.00 79.25 395 ILE A N 1
ATOM 3161 C CA . ILE A 1 395 ? -10.951 -3.974 -7.845 1.00 79.25 395 ILE A CA 1
ATOM 3162 C C . ILE A 1 395 ? -11.304 -3.152 -9.071 1.00 79.25 395 ILE A C 1
ATOM 3164 O O . ILE A 1 395 ? -11.961 -3.648 -9.984 1.00 79.25 395 ILE A O 1
ATOM 3168 N N . GLY A 1 396 ? -10.873 -1.896 -9.097 1.00 68.25 396 GLY A N 1
ATOM 3169 C CA . GLY A 1 396 ? -11.158 -1.030 -10.230 1.00 68.25 396 GLY A CA 1
ATOM 3170 C C . GLY A 1 396 ? -10.488 0.328 -10.141 1.00 68.25 396 GLY A C 1
ATOM 3171 O O . GLY A 1 396 ? -10.141 0.811 -9.063 1.00 68.25 396 GLY A O 1
ATOM 3172 N N . LYS A 1 397 ? -10.316 0.950 -11.305 1.00 65.31 397 LYS A N 1
ATOM 3173 C CA . LYS A 1 397 ? -9.884 2.341 -11.427 1.00 65.31 397 LYS A CA 1
ATOM 3174 C C . LYS A 1 397 ? -11.072 3.270 -11.196 1.00 65.31 397 LYS A C 1
ATOM 3176 O O . LYS A 1 397 ? -12.160 3.007 -11.690 1.00 65.31 397 LYS A O 1
ATOM 3181 N N . MET A 1 398 ? -10.859 4.378 -10.499 1.00 63.88 398 MET A N 1
ATOM 3182 C CA . MET A 1 398 ? -11.900 5.386 -10.269 1.00 63.88 398 MET A CA 1
ATOM 3183 C C . MET A 1 398 ? -12.172 6.241 -11.520 1.00 63.88 398 MET A C 1
ATOM 3185 O O . MET A 1 398 ? -11.235 6.656 -12.207 1.00 63.88 398 MET A O 1
ATOM 3189 N N . ASP A 1 399 ? -13.445 6.563 -11.793 1.00 50.00 399 ASP A N 1
ATOM 3190 C CA . ASP A 1 399 ? -13.841 7.413 -12.930 1.00 50.00 399 ASP A CA 1
ATOM 3191 C C . ASP A 1 399 ? -13.350 8.868 -12.761 1.00 50.00 399 ASP A C 1
ATOM 3193 O O . ASP A 1 399 ? -13.735 9.613 -11.852 1.00 50.00 399 ASP A O 1
ATOM 3197 N N . LEU A 1 400 ? -12.505 9.297 -13.702 1.00 45.00 400 LEU A N 1
ATOM 3198 C CA . LEU A 1 400 ? -11.883 10.619 -13.750 1.00 45.00 400 LEU A CA 1
ATOM 3199 C C . LEU A 1 400 ? -12.856 11.757 -14.108 1.00 45.00 400 LEU A C 1
ATOM 3201 O O . LEU A 1 400 ? -12.576 12.912 -13.771 1.00 45.00 400 LEU A O 1
ATOM 3205 N N . LYS A 1 401 ? -14.002 11.478 -14.749 1.00 40.97 401 LYS A N 1
ATOM 3206 C CA . LYS A 1 401 ? -15.022 12.500 -15.073 1.00 40.97 401 LYS A CA 1
ATOM 3207 C C . LYS A 1 401 ? -15.633 13.107 -13.819 1.00 40.97 401 LYS A C 1
ATOM 3209 O O . LYS A 1 401 ? -16.014 14.276 -13.795 1.00 40.97 401 LYS A O 1
ATOM 3214 N N . ILE A 1 402 ? -15.704 12.315 -12.759 1.00 41.00 402 ILE A N 1
ATOM 3215 C CA . ILE A 1 402 ? -16.315 12.692 -11.491 1.00 41.00 402 ILE A CA 1
ATOM 3216 C C . ILE A 1 402 ? -15.371 13.576 -10.665 1.00 41.00 402 ILE A C 1
ATOM 3218 O O . ILE A 1 402 ? -15.819 14.577 -10.108 1.00 41.00 402 ILE A O 1
ATOM 3222 N N . GLY A 1 403 ? -14.068 13.274 -10.645 1.00 34.03 403 GLY A N 1
ATOM 3223 C CA . GLY A 1 403 ? -13.061 14.085 -9.947 1.00 34.03 403 GLY A CA 1
ATOM 3224 C C . GLY A 1 403 ? -12.850 15.483 -10.548 1.00 34.03 403 GLY A C 1
ATOM 3225 O O . GLY A 1 403 ? -12.468 16.406 -9.831 1.00 34.03 403 GLY A O 1
ATOM 3226 N N . ARG A 1 404 ? -13.145 15.671 -11.844 1.00 33.69 404 ARG A N 1
ATOM 3227 C CA . ARG A 1 404 ? -13.046 16.971 -12.541 1.00 33.69 404 ARG A CA 1
ATOM 3228 C C . ARG A 1 404 ? -14.254 17.896 -12.342 1.00 33.69 404 ARG A C 1
ATOM 3230 O O . ARG A 1 404 ? -14.128 19.091 -12.586 1.00 33.69 404 ARG A O 1
ATOM 3237 N N . LYS A 1 405 ? -15.400 17.407 -11.845 1.00 33.16 405 LYS A N 1
ATOM 3238 C CA . LYS A 1 405 ? -16.598 18.247 -11.616 1.00 33.16 405 LYS A CA 1
ATOM 3239 C C . LYS A 1 405 ? -16.438 19.307 -10.514 1.00 33.16 405 LYS A C 1
ATOM 3241 O O . LYS A 1 405 ? -17.306 20.161 -10.383 1.00 33.16 405 LYS A O 1
ATOM 3246 N N . VAL A 1 406 ? -15.348 19.277 -9.745 1.00 32.91 406 VAL A N 1
ATOM 3247 C CA . VAL A 1 406 ? -15.070 20.264 -8.685 1.00 32.91 406 VAL A CA 1
ATOM 3248 C C . VAL A 1 406 ? -14.510 21.584 -9.241 1.00 32.91 406 VAL A C 1
ATOM 3250 O O . VAL A 1 406 ? -14.557 22.597 -8.554 1.00 32.91 406 VAL A O 1
ATOM 3253 N N . GLU A 1 407 ? -14.049 21.630 -10.492 1.00 35.00 407 GLU A N 1
ATOM 3254 C CA . GLU A 1 407 ? -13.535 22.861 -11.111 1.00 35.00 407 GLU A CA 1
ATOM 3255 C C . GLU A 1 407 ? -14.082 22.979 -12.542 1.00 35.00 407 GLU A C 1
ATOM 3257 O O . GLU A 1 407 ? -13.386 22.766 -13.534 1.00 35.00 407 GLU A O 1
ATOM 3262 N N . ALA A 1 408 ? -15.377 23.288 -12.658 1.00 28.75 408 ALA A N 1
ATOM 3263 C CA . ALA A 1 408 ? -15.979 23.661 -13.932 1.00 28.75 408 ALA A CA 1
ATOM 3264 C C . ALA A 1 408 ? -15.453 25.039 -14.368 1.00 28.75 408 ALA A C 1
ATOM 3266 O O . ALA A 1 408 ? -15.996 26.066 -13.976 1.00 28.75 408 ALA A O 1
ATOM 3267 N N . ASN A 1 409 ? -14.349 25.029 -15.119 1.00 34.62 409 ASN A N 1
ATOM 3268 C CA . ASN A 1 409 ? -13.999 25.971 -16.190 1.00 34.62 409 ASN A CA 1
ATOM 3269 C C . ASN A 1 409 ? -12.762 25.445 -16.939 1.00 34.62 409 ASN A C 1
ATOM 3271 O O . ASN A 1 409 ? -11.708 26.077 -16.972 1.00 34.62 409 ASN A O 1
ATOM 3275 N N . LEU A 1 410 ? -12.883 24.259 -17.536 1.00 35.00 410 LEU A N 1
ATOM 3276 C CA . LEU A 1 410 ? -11.931 23.770 -18.531 1.00 35.00 410 LEU A CA 1
ATOM 3277 C C . LEU A 1 410 ? -12.706 23.454 -19.810 1.00 35.00 410 LEU A C 1
ATOM 3279 O O . LEU A 1 410 ? -13.759 22.823 -19.778 1.00 35.00 410 LEU A O 1
ATOM 3283 N N . THR A 1 411 ? -12.207 24.015 -20.903 1.00 35.88 411 THR A N 1
ATOM 3284 C CA . THR A 1 411 ? -12.831 24.152 -22.217 1.00 35.88 411 THR A CA 1
ATOM 3285 C C . THR A 1 411 ? -13.242 22.818 -22.846 1.00 35.88 411 THR A C 1
ATOM 3287 O O . THR A 1 411 ? -12.588 21.786 -22.701 1.00 35.88 411 THR A O 1
ATOM 3290 N N . SER A 1 412 ? -14.352 22.872 -23.580 1.00 38.75 412 SER A N 1
ATOM 3291 C CA . SER A 1 412 ? -15.156 21.774 -24.132 1.00 38.75 412 SER A CA 1
ATOM 3292 C C . SER A 1 412 ? -14.520 20.955 -25.270 1.00 38.75 412 SER A C 1
ATOM 3294 O O . SER A 1 412 ? -15.235 20.285 -26.005 1.00 38.75 412 SER A O 1
ATOM 3296 N N . GLU A 1 413 ? -13.199 20.978 -25.448 1.00 36.25 413 GLU A N 1
ATOM 3297 C CA . GLU A 1 413 ? -12.523 20.225 -26.526 1.00 36.25 413 GLU A CA 1
ATOM 3298 C C . GLU A 1 413 ? -11.867 18.920 -26.058 1.00 36.25 413 GLU A C 1
ATOM 3300 O O . GLU A 1 413 ? -11.433 18.112 -26.872 1.00 36.25 413 GLU A O 1
ATOM 3305 N N . LEU A 1 414 ? -11.857 18.652 -24.750 1.00 36.81 414 LEU A N 1
ATOM 3306 C CA . LEU A 1 414 ? -11.314 17.413 -24.185 1.00 36.81 414 LEU A CA 1
ATOM 3307 C C . LEU A 1 414 ? -12.385 16.361 -23.862 1.00 36.81 414 LEU A C 1
ATOM 3309 O O . LEU A 1 414 ? -12.037 15.228 -23.556 1.00 36.81 414 LEU A O 1
ATOM 3313 N N . GLU A 1 415 ? -13.681 16.681 -23.937 1.00 35.53 415 GLU A N 1
ATOM 3314 C CA . GLU A 1 415 ? -14.759 15.750 -23.552 1.00 35.53 415 GLU A CA 1
ATOM 3315 C C . GLU A 1 415 ? -14.880 14.522 -24.477 1.00 35.53 415 GLU A C 1
ATOM 3317 O O . GLU A 1 415 ? -15.352 13.469 -24.041 1.00 35.53 415 GLU A O 1
ATOM 3322 N N . GLY A 1 416 ? -14.395 14.622 -25.721 1.00 32.00 416 GLY A N 1
ATOM 3323 C CA . GLY A 1 416 ? -14.528 13.585 -26.751 1.00 32.00 416 GLY A CA 1
ATOM 3324 C C . GLY A 1 416 ? -13.595 12.374 -26.619 1.00 32.00 416 GLY A C 1
ATOM 3325 O O . GLY A 1 416 ? -13.879 11.338 -27.212 1.00 32.00 416 GLY A O 1
ATOM 3326 N N . THR A 1 417 ? -12.521 12.453 -25.827 1.00 30.48 417 THR A N 1
ATOM 3327 C CA . THR A 1 417 ? -11.524 11.368 -25.674 1.00 30.48 417 THR A CA 1
ATOM 3328 C C . THR A 1 417 ? -11.610 10.621 -24.342 1.00 30.48 417 THR A C 1
ATOM 3330 O O . THR A 1 417 ? -10.870 9.667 -24.127 1.00 30.48 417 THR A O 1
ATOM 3333 N N . TYR A 1 418 ? -12.535 11.002 -23.454 1.00 36.16 418 TYR A N 1
ATOM 3334 C CA . TYR A 1 418 ? -12.714 10.372 -22.136 1.00 36.16 418 TYR A CA 1
ATOM 3335 C C . TYR A 1 418 ? -13.949 9.468 -22.037 1.00 36.16 418 TYR A C 1
ATOM 3337 O O . TYR A 1 418 ? -14.376 9.120 -20.938 1.00 36.16 418 TYR A O 1
ATOM 3345 N N . ALA A 1 419 ? -14.587 9.094 -23.143 1.00 31.16 419 ALA A N 1
ATOM 3346 C CA . ALA A 1 419 ? -15.628 8.074 -23.095 1.00 31.16 419 ALA A CA 1
ATOM 3347 C C . ALA A 1 419 ? -14.988 6.682 -22.981 1.00 31.16 419 ALA A C 1
ATOM 3349 O O . ALA A 1 419 ? -14.067 6.375 -23.726 1.00 31.16 419 ALA A O 1
ATOM 3350 N N . TYR A 1 420 ? -15.533 5.864 -22.077 1.00 32.53 420 TYR A N 1
ATOM 3351 C CA . TYR A 1 420 ? -15.251 4.439 -21.861 1.00 32.53 420 TYR A CA 1
ATOM 3352 C C . TYR A 1 420 ? -14.160 4.088 -20.836 1.00 32.53 420 TYR A C 1
ATOM 3354 O O . TYR A 1 420 ? -13.044 3.681 -21.139 1.00 32.53 420 TYR A O 1
ATOM 3362 N N . THR A 1 421 ? -14.566 4.103 -19.568 1.00 33.53 421 THR A N 1
ATOM 3363 C CA . THR A 1 421 ? -14.386 2.926 -18.708 1.00 33.53 421 THR A CA 1
ATOM 3364 C C . THR A 1 421 ? -15.673 2.795 -17.904 1.00 33.53 421 THR A C 1
ATOM 3366 O O . THR A 1 421 ? -16.059 3.717 -17.192 1.00 33.53 421 THR A O 1
ATOM 3369 N N . ASP A 1 422 ? -16.407 1.716 -18.132 1.00 34.41 422 ASP A N 1
ATOM 3370 C CA . ASP A 1 422 ? -17.680 1.458 -17.475 1.00 34.41 422 ASP A CA 1
ATOM 3371 C C . ASP A 1 422 ? -17.416 0.902 -16.066 1.00 34.41 422 ASP A C 1
ATOM 3373 O O . ASP A 1 422 ? -16.894 -0.199 -15.921 1.00 34.41 422 ASP A O 1
ATOM 3377 N N . LEU A 1 423 ? -17.752 1.663 -15.018 1.00 39.50 423 LEU A N 1
ATOM 3378 C CA . LEU A 1 423 ? -17.691 1.191 -13.625 1.00 39.50 423 LEU A CA 1
ATOM 3379 C C . LEU A 1 423 ? -18.775 0.144 -13.309 1.00 39.50 423 LEU A C 1
ATOM 3381 O O . LEU A 1 423 ? -18.726 -0.483 -12.253 1.00 39.50 423 LEU A O 1
ATOM 3385 N N . THR A 1 424 ? -19.745 -0.067 -14.205 1.00 33.91 424 THR A N 1
ATOM 3386 C CA . THR A 1 424 ? -20.774 -1.107 -14.070 1.00 33.91 424 THR A CA 1
ATOM 3387 C C . THR A 1 424 ? -20.326 -2.463 -14.610 1.00 33.91 424 THR A C 1
ATOM 3389 O O . THR A 1 424 ? -20.920 -3.475 -14.243 1.00 33.91 424 THR A O 1
ATOM 3392 N N . SER A 1 425 ? -19.196 -2.535 -15.328 1.00 32.59 425 SER A N 1
ATOM 3393 C CA . SER A 1 425 ? -18.429 -3.780 -15.438 1.00 32.59 425 SER A CA 1
ATOM 3394 C C . SER A 1 425 ? -17.538 -3.953 -14.205 1.00 32.59 425 SER A C 1
ATOM 3396 O O . SER A 1 425 ? -16.330 -4.174 -14.308 1.00 32.59 425 SER A O 1
ATOM 3398 N N . GLY A 1 426 ? -18.118 -3.837 -13.008 1.00 33.16 426 GLY A N 1
ATOM 3399 C CA . GLY A 1 426 ? -17.537 -4.514 -11.863 1.00 33.16 426 GLY A CA 1
ATOM 3400 C C . GLY A 1 426 ? -17.432 -5.978 -12.267 1.00 33.16 426 GLY A C 1
ATOM 3401 O O . GLY A 1 426 ? -18.450 -6.598 -12.570 1.00 33.16 426 GLY A O 1
ATOM 3402 N N . TYR A 1 427 ? -16.219 -6.523 -12.353 1.00 36.97 427 TYR A N 1
ATOM 3403 C CA . TYR A 1 427 ? -16.060 -7.967 -12.455 1.00 36.97 427 TYR A CA 1
ATOM 3404 C C . TYR A 1 427 ? -16.576 -8.538 -11.134 1.00 36.97 427 TYR A C 1
ATOM 3406 O O . TYR A 1 427 ? -15.836 -8.694 -10.169 1.00 36.97 427 TYR A O 1
ATOM 3414 N N . SER A 1 428 ? -17.886 -8.768 -11.062 1.00 32.56 428 SER A N 1
ATOM 3415 C CA . SER A 1 428 ? -18.523 -9.524 -10.003 1.00 32.56 428 SER A CA 1
ATOM 3416 C C . SER A 1 428 ? -18.044 -10.956 -10.169 1.00 32.56 428 SER A C 1
ATOM 3418 O O . SER A 1 428 ? -18.636 -11.746 -10.906 1.00 32.56 428 SER A O 1
ATOM 3420 N N . VAL A 1 429 ? -16.914 -11.284 -9.554 1.00 35.94 429 VAL A N 1
ATOM 3421 C CA . VAL A 1 429 ? -16.468 -12.667 -9.496 1.00 35.94 429 VAL A CA 1
ATOM 3422 C C . VAL A 1 429 ? -17.355 -13.346 -8.463 1.00 35.94 429 VAL A C 1
ATOM 3424 O O . VAL A 1 429 ? -17.247 -13.098 -7.263 1.00 35.94 429 VAL A O 1
ATOM 3427 N N . HIS A 1 430 ? -18.286 -14.170 -8.942 1.00 32.59 430 HIS A N 1
ATOM 3428 C CA . HIS A 1 430 ? -18.970 -15.121 -8.083 1.00 32.59 430 HIS A CA 1
ATOM 3429 C C . HIS A 1 430 ? -17.920 -16.045 -7.462 1.00 32.59 430 HIS A C 1
ATOM 3431 O O . HIS A 1 430 ? -17.070 -16.598 -8.154 1.00 32.59 430 HIS A O 1
ATOM 3437 N N . ASP A 1 431 ? -17.973 -16.161 -6.140 1.00 31.42 431 ASP A N 1
ATOM 3438 C CA . ASP A 1 431 ? -17.025 -16.918 -5.339 1.00 31.42 431 ASP A CA 1
ATOM 3439 C C . ASP A 1 431 ? -17.006 -18.396 -5.784 1.00 31.42 431 ASP A C 1
ATOM 3441 O O . ASP A 1 431 ? -17.979 -19.127 -5.591 1.00 31.42 431 ASP A O 1
ATOM 3445 N N . HIS A 1 432 ? -15.901 -18.864 -6.374 1.00 31.47 432 HIS A N 1
ATOM 3446 C CA . HIS A 1 432 ? -15.669 -20.290 -6.649 1.00 31.47 432 HIS A CA 1
ATOM 3447 C C . HIS A 1 432 ? -15.194 -21.039 -5.387 1.00 31.47 432 HIS A C 1
ATOM 3449 O O . HIS A 1 432 ? -14.370 -21.947 -5.460 1.00 31.47 432 HIS A O 1
ATOM 3455 N N . THR A 1 433 ? -15.712 -20.685 -4.207 1.00 29.23 433 THR A N 1
ATOM 3456 C CA . THR A 1 433 ? -15.423 -21.388 -2.943 1.00 29.23 433 THR A CA 1
ATOM 3457 C C . THR A 1 433 ? -16.461 -22.453 -2.586 1.00 29.23 433 THR A C 1
ATOM 3459 O O . THR A 1 433 ? -16.440 -22.984 -1.478 1.00 29.23 433 THR A O 1
ATOM 3462 N N . SER A 1 434 ? -17.331 -22.845 -3.521 1.00 29.66 434 SER A N 1
ATOM 3463 C CA . SER A 1 434 ? -18.190 -24.024 -3.355 1.00 29.66 434 SER A CA 1
ATOM 3464 C C . SER A 1 434 ? -17.854 -25.114 -4.371 1.00 29.66 434 SER A C 1
ATOM 3466 O O . SER A 1 434 ? -18.498 -25.269 -5.402 1.00 29.66 434 SER A O 1
ATOM 3468 N N . THR A 1 435 ? -16.856 -25.926 -4.038 1.00 28.41 435 THR A N 1
ATOM 3469 C CA . THR A 1 435 ? -16.890 -27.345 -4.403 1.00 28.41 435 THR A CA 1
ATOM 3470 C C . THR A 1 435 ? -17.109 -28.131 -3.121 1.00 28.41 435 THR A C 1
ATOM 3472 O O . THR A 1 435 ? -16.340 -27.984 -2.172 1.00 28.41 435 THR A O 1
ATOM 3475 N N . THR A 1 436 ? -18.218 -28.869 -3.122 1.00 30.64 436 THR A N 1
ATOM 3476 C CA . THR A 1 436 ? -18.639 -29.919 -2.179 1.00 30.64 436 THR A CA 1
ATOM 3477 C C . THR A 1 436 ? -17.513 -30.748 -1.592 1.00 30.64 436 THR A C 1
ATOM 3479 O O . THR A 1 436 ? -16.603 -31.104 -2.378 1.00 30.64 436 THR A O 1
#

Secondary structure (DSSP, 8-state):
----EE-----S--HHHHHHHHTSTTS-EEE-TTSPEEE-EETT-EEEEEEE-BSSS---SGGGTTT---BSEEEEE-TTS-TTEEEEE--STTHHHHHHHHHHHHHHTT--TTTS-HHHHHTT--EEEEEES--SIIIIITTGGG-HHHH-SSSEEEEEESS-HHHHHHHHS-TTTSSS-GGGTGGGEEEEE-S-TTTEEEEE-TTS-EEEEEHHHHHHHTTSSS-EEEETTEEEEGGGSEEEEEEE-S-SS--EEEEEEEE-TTS-EEEEEEEE-S----TTGGG-HHHHHHHTT-SEEEEE--B-GGG--TTS---BHHHHHHHHHHHT-SEEEEE-B-TT--HHHHHHHHHHHHHHT--SS-----EEEE--TTEEEEE--S-TT--S-EEEEPPHHHHGGGS--S-TTSGGG-----TT------------

Mean predicted aligned error: 7.54 Å

Solvent-accessible surface area (backbone atoms only — not comparable to full-atom values): 23298 Å² total; per-residue (Å²): 134,87,84,60,77,53,88,71,74,71,64,79,61,50,70,65,55,56,51,57,51,59,68,38,89,69,46,55,66,46,72,42,99,86,68,44,84,41,72,69,52,42,57,46,25,40,36,39,34,28,36,11,23,19,29,78,40,66,36,87,54,86,57,24,70,78,35,44,29,24,4,33,12,33,37,55,48,41,72,28,47,43,44,37,46,46,41,31,35,40,17,0,37,14,40,43,58,58,34,51,45,51,55,49,54,33,49,78,70,78,37,49,66,78,75,53,53,49,73,69,37,37,77,62,44,42,36,37,40,34,39,31,39,46,76,52,55,22,27,28,64,58,8,42,82,76,23,64,66,73,68,20,67,55,35,33,33,41,40,36,22,49,90,49,47,59,59,55,49,47,62,59,28,23,71,86,85,23,99,51,49,36,82,83,46,47,91,23,51,46,70,42,63,50,87,48,41,78,45,37,31,41,34,40,32,57,88,64,52,73,46,79,45,43,48,70,57,49,61,55,41,61,73,44,85,74,37,66,50,75,51,96,96,48,73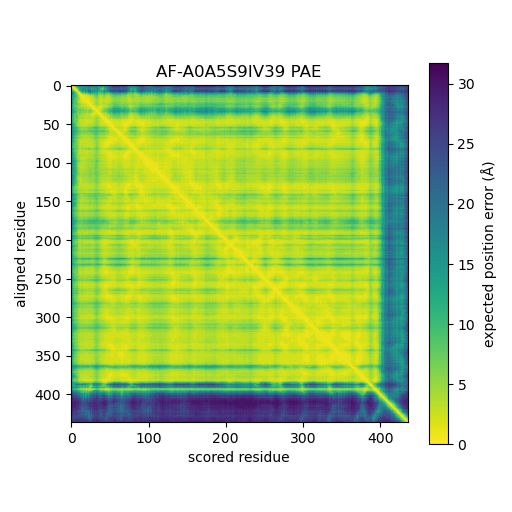,40,54,47,49,45,23,41,37,32,44,38,36,63,41,46,34,80,58,83,26,40,23,45,26,44,35,26,34,42,77,84,65,41,79,59,30,29,44,25,43,32,61,52,23,39,69,54,96,61,43,78,74,37,67,71,54,34,69,60,51,45,80,24,62,31,34,39,34,22,32,47,26,45,82,93,72,58,63,88,78,71,12,52,4,30,23,43,59,51,15,37,40,32,43,76,49,62,26,50,28,37,30,38,18,36,33,48,48,85,56,37,41,72,54,49,53,51,45,35,51,45,13,51,58,39,22,60,50,98,91,45,89,69,69,50,52,64,41,67,40,21,35,48,19,40,39,36,38,56,47,90,51,96,78,59,68,59,60,48,70,48,70,65,71,64,76,66,68,49,66,83,61,87,84,71,74,89,81,61,69,82,78,70,73,87,78,66,79,84,69,58,72,68,54,76,77,87,80,77,75,132

pLDDT: mean 85.07, std 18.95, range [27.78, 98.75]